Protein AF-0000000075743725 (afdb_homodimer)

Nearest PDB structures (foldseek):
  6jbc-assembly1_A  TM=8.923E-01  e=6.148E-23  Thermococcus kodakarensis KOD1
  8teb-assembly2_B  TM=7.428E-01  e=5.252E-12  Methanococcoides burtonii
  6mdf-assembly1_B  TM=7.292E-01  e=3.469E-12  Methanosarcina mazei
  4n3o-assembly1_B  TM=6.592E-01  e=1.286E-10  Campylobacter jejuni subsp. jejuni NCTC 11168 = ATCC 700819
  4emd-assembly1_A  TM=6.417E-01  e=2.065E-10  Mycobacteroides abscessus ATCC 19977

Organism: Caldivirga maquilingensis (strain ATCC 700844 / DSM 13496 / JCM 10307 / IC-167) (NCBI:txid397948)

Secondary structure (DSSP, 8-state):
-------PPP---TT-EEEEEEEEEEEEEEEEE--SSTTT-EEEEEEEEEEEEEEEEEEESS-----HHHHHHHHHHT--EEEEEE-SSPTTSSSSHHHHHHHHHHHHHHHHTT--HHHHHHHHHHHHHHHTS-SSHHHHHHHB-SEEEEEE-SSTTTSEEEEE-EETTEEEEEEE-----HHHHHHHHHHHIIIIIHHHHHHHHHS--HHHHHHHHHHHHHHHTSS-HHHHHHHGGGGGG-SEEEEETTEEEEEEETTTHHHHHHHHHTTT---EEEEE-SB--EEEEE-/------PPPP---TT-EEEEEEEEEEEEEEEEE--SSTTT-EEEEEEEEEEEEEEEEEEESS-----HHHHHHHHHHT--EEEEEE-SSPTTSSSSHHHHHHHHHHHHHHHHTT--HHHHHHHHHHHHHHHTS-SSHHHHHHHB-SEEEEEE-SSTTTSEEEEE-EETTEEEEEEE-----HHHHHHHHHHHIIIIIHHHHHHHHHS--HHHHHHHHHHHHHHHTSS-HHHHHHHGGGGGG-SEEEEETTEEEEEEETTTHHHHHHHHHTTT---EEEEE-SB--EEEEE-

Structure (mmCIF, N/CA/C/O backbone):
data_AF-0000000075743725-model_v1
#
loop_
_entity.id
_entity.type
_entity.pdbx_description
1 polymer 'Pantoate kinase'
#
loop_
_atom_site.group_PDB
_atom_site.id
_atom_site.type_symbol
_atom_site.label_atom_id
_atom_site.label_alt_id
_atom_site.label_comp_id
_atom_site.label_asym_id
_atom_site.label_entity_id
_atom_site.label_seq_id
_atom_site.pdbx_PDB_ins_code
_atom_site.Cartn_x
_atom_site.Cartn_y
_atom_site.Cartn_z
_atom_site.occupancy
_atom_site.B_iso_or_equiv
_atom_site.auth_seq_id
_atom_site.auth_comp_id
_atom_site.auth_asym_id
_atom_site.auth_atom_id
_atom_site.pdbx_PDB_model_num
ATOM 1 N N . MET A 1 1 ? 32.125 7.418 -36.938 1 24.27 1 MET A N 1
ATOM 2 C CA . MET A 1 1 ? 32.812 7.074 -35.688 1 24.27 1 MET A CA 1
ATOM 3 C C . MET A 1 1 ? 32.062 7.676 -34.5 1 24.27 1 MET A C 1
ATOM 5 O O . MET A 1 1 ? 32.281 8.844 -34.156 1 24.27 1 MET A O 1
ATOM 9 N N . ARG A 1 2 ? 30.75 7.562 -34.312 1 25.8 2 ARG A N 1
ATOM 10 C CA . ARG A 1 2 ? 29.859 8.258 -33.406 1 25.8 2 ARG A CA 1
ATOM 11 C C . ARG A 1 2 ? 30.328 8.094 -31.953 1 25.8 2 ARG A C 1
ATOM 13 O O . ARG A 1 2 ? 30.516 6.973 -31.469 1 25.8 2 ARG A O 1
ATOM 20 N N . ALA A 1 3 ? 31.109 9.055 -31.391 1 28.17 3 ALA A N 1
ATOM 21 C CA . ALA A 1 3 ? 31.688 9.117 -30.047 1 28.17 3 ALA A CA 1
ATOM 22 C C . ALA A 1 3 ? 30.656 8.781 -28.984 1 28.17 3 ALA A C 1
ATOM 24 O O . ALA A 1 3 ? 29.641 9.469 -28.859 1 28.17 3 ALA A O 1
ATOM 25 N N . ALA A 1 4 ? 30.266 7.605 -28.703 1 29.3 4 ALA A N 1
ATOM 26 C CA . ALA A 1 4 ? 29.484 7.191 -27.547 1 29.3 4 ALA A CA 1
ATOM 27 C C . ALA A 1 4 ? 29.953 7.902 -26.281 1 29.3 4 ALA A C 1
ATOM 29 O O . ALA A 1 4 ? 31.062 7.664 -25.812 1 29.3 4 ALA A O 1
ATOM 30 N N . ARG A 1 5 ? 29.703 9.203 -26.125 1 31.06 5 ARG A N 1
ATOM 31 C CA . ARG A 1 5 ? 30.109 9.977 -24.969 1 31.06 5 ARG A CA 1
ATOM 32 C C . ARG A 1 5 ? 29.797 9.219 -23.672 1 31.06 5 ARG A C 1
ATOM 34 O O . ARG A 1 5 ? 28.656 8.828 -23.422 1 31.06 5 ARG A O 1
ATOM 41 N N . PHE A 1 6 ? 30.688 8.492 -23.094 1 32.66 6 PHE A N 1
ATOM 42 C CA . PHE A 1 6 ? 30.719 7.828 -21.797 1 32.66 6 PHE A CA 1
ATOM 43 C C . PHE A 1 6 ? 30.188 8.742 -20.703 1 32.66 6 PHE A C 1
ATOM 45 O O . PHE A 1 6 ? 30.828 9.734 -20.344 1 32.66 6 PHE A O 1
ATOM 52 N N . LYS A 1 7 ? 29.016 9.102 -20.797 1 42.66 7 LYS A N 1
ATOM 53 C CA . LYS A 1 7 ? 28.547 9.984 -19.734 1 42.66 7 LYS A CA 1
ATOM 54 C C . LYS A 1 7 ? 29.016 9.484 -18.375 1 42.66 7 LYS A C 1
ATOM 56 O O . LYS A 1 7 ? 28.875 8.305 -18.047 1 42.66 7 LYS A O 1
ATOM 61 N N . ALA A 1 8 ? 29.75 10.227 -17.516 1 38.94 8 ALA A N 1
ATOM 62 C CA . ALA A 1 8 ? 30.281 10.039 -16.172 1 38.94 8 ALA A CA 1
ATOM 63 C C . ALA A 1 8 ? 29.172 9.609 -15.211 1 38.94 8 ALA A C 1
ATOM 65 O O . ALA A 1 8 ? 28.031 10.062 -15.32 1 38.94 8 ALA A O 1
ATOM 66 N N . LYS A 1 9 ? 29.484 8.578 -14.508 1 52.34 9 LYS A N 1
ATOM 67 C CA . LYS A 1 9 ? 28.531 8.055 -13.531 1 52.34 9 LYS A CA 1
ATOM 68 C C . LYS A 1 9 ? 28.156 9.117 -12.5 1 52.34 9 LYS A C 1
ATOM 70 O O . LYS A 1 9 ? 29 9.93 -12.109 1 52.34 9 LYS A O 1
ATOM 75 N N . GLN A 1 10 ? 26.891 9.344 -12.383 1 61.28 10 GLN A N 1
ATOM 76 C CA . GLN A 1 10 ? 26.453 10.25 -11.328 1 61.28 10 GLN A CA 1
ATOM 77 C C . GLN A 1 10 ? 26.969 9.82 -9.961 1 61.28 10 GLN A C 1
ATOM 79 O O . GLN A 1 10 ? 27.094 8.625 -9.688 1 61.28 10 GLN A O 1
ATOM 84 N N . GLY A 1 11 ? 27.641 10.641 -9.195 1 60.66 11 GLY A N 1
ATOM 85 C CA . GLY A 1 11 ? 28.219 10.344 -7.898 1 60.66 11 GLY A CA 1
ATOM 86 C C . GLY A 1 11 ? 27.188 10.039 -6.832 1 60.66 11 GLY A C 1
ATOM 87 O O . GLY A 1 11 ? 26.266 10.82 -6.617 1 60.66 11 GLY A O 1
ATOM 88 N N . ILE A 1 12 ? 26.969 8.805 -6.426 1 65.31 12 ILE A N 1
ATOM 89 C CA . ILE A 1 12 ? 26.266 8.422 -5.203 1 65.31 12 ILE A CA 1
ATOM 90 C C . ILE A 1 12 ? 27.109 8.805 -3.986 1 65.31 12 ILE A C 1
ATOM 92 O O . ILE A 1 12 ? 28.328 8.656 -4.004 1 65.31 12 ILE A O 1
ATOM 96 N N . ASN A 1 13 ? 26.453 9.539 -3.129 1 61.31 13 ASN A N 1
ATOM 97 C CA . ASN A 1 13 ? 27.156 9.797 -1.878 1 61.31 13 ASN A CA 1
ATOM 98 C C . ASN A 1 13 ? 27.641 8.508 -1.226 1 61.31 13 ASN A C 1
ATOM 100 O O . ASN A 1 13 ? 26.844 7.676 -0.808 1 61.31 13 ASN A O 1
ATOM 104 N N . ASN A 1 14 ? 28.891 8.266 -1.158 1 61.59 14 ASN A N 1
ATOM 105 C CA . ASN A 1 14 ? 29.531 7.035 -0.706 1 61.59 14 ASN A CA 1
ATOM 106 C C . ASN A 1 14 ? 29.266 6.773 0.772 1 61.59 14 ASN A C 1
ATOM 108 O O . ASN A 1 14 ? 29.5 5.672 1.266 1 61.59 14 ASN A O 1
ATOM 112 N N . LEU A 1 15 ? 28.641 7.719 1.356 1 66.31 15 LEU A N 1
ATOM 113 C CA . LEU A 1 15 ? 28.484 7.551 2.797 1 66.31 15 LEU A CA 1
ATOM 114 C C . LEU A 1 15 ? 27.047 7.18 3.143 1 66.31 15 LEU A C 1
ATOM 116 O O . LEU A 1 15 ? 26.734 6.902 4.305 1 66.31 15 LEU A O 1
ATOM 120 N N . MET A 1 16 ? 26.281 7.02 2.172 1 82.94 16 MET A N 1
ATOM 121 C CA . MET A 1 16 ? 24.891 6.738 2.506 1 82.94 16 MET A CA 1
ATOM 122 C C . MET A 1 16 ? 24.516 5.309 2.123 1 82.94 16 MET A C 1
ATOM 124 O O . MET A 1 16 ? 24.969 4.797 1.099 1 82.94 16 MET A O 1
ATOM 128 N N . LYS A 1 17 ? 23.922 4.68 3.062 1 92.38 17 LYS A N 1
ATOM 129 C CA . LYS A 1 17 ? 23.406 3.326 2.873 1 92.38 17 LYS A CA 1
ATOM 130 C C . LYS A 1 17 ? 21.875 3.289 3.037 1 92.38 17 LYS A C 1
ATOM 132 O O . LYS A 1 17 ? 21.328 4.027 3.848 1 92.38 17 LYS A O 1
ATOM 137 N N . VAL A 1 18 ? 21.281 2.479 2.127 1 97 18 VAL A N 1
ATOM 138 C CA . VAL A 1 18 ? 19.828 2.334 2.268 1 97 18 VAL A CA 1
ATOM 139 C C . VAL A 1 18 ? 19.469 0.854 2.344 1 97 18 VAL A C 1
ATOM 141 O O . VAL A 1 18 ? 20.188 0.002 1.82 1 97 18 VAL A O 1
ATOM 144 N N . ILE A 1 19 ? 18.453 0.589 3.045 1 98.38 19 ILE A N 1
ATOM 145 C CA . ILE A 1 19 ? 17.875 -0.747 3.123 1 98.38 19 ILE A CA 1
ATOM 146 C C . ILE A 1 19 ? 16.516 -0.758 2.436 1 98.38 19 ILE A C 1
ATOM 148 O O . ILE A 1 19 ? 15.664 0.088 2.719 1 98.38 19 ILE A O 1
ATOM 152 N N . VAL A 1 20 ? 16.375 -1.646 1.517 1 98.62 20 VAL A N 1
ATOM 153 C CA . VAL A 1 20 ? 15.125 -1.786 0.782 1 98.62 20 VAL A CA 1
ATOM 154 C C . VAL A 1 20 ? 14.477 -3.131 1.11 1 98.62 20 VAL A C 1
ATOM 156 O O . VAL A 1 20 ? 15.133 -4.172 1.039 1 98.62 20 VAL A O 1
ATOM 159 N N . ASN A 1 21 ? 13.242 -3.127 1.542 1 98.81 21 ASN A N 1
ATOM 160 C CA . ASN A 1 21 ? 12.438 -4.332 1.724 1 98.81 21 ASN A CA 1
ATOM 161 C C . ASN A 1 21 ? 11.398 -4.488 0.613 1 98.81 21 ASN A C 1
ATOM 163 O O . ASN A 1 21 ? 10.594 -3.584 0.376 1 98.81 21 ASN A O 1
ATOM 167 N N . VAL A 1 22 ? 11.43 -5.582 -0.076 1 98.94 22 VAL A N 1
ATOM 168 C CA . VAL A 1 22 ? 10.484 -5.863 -1.15 1 98.94 22 VAL A CA 1
ATOM 169 C C . VAL A 1 22 ? 9.781 -7.191 -0.886 1 98.94 22 VAL A C 1
ATOM 171 O O . VAL A 1 22 ? 10.414 -8.25 -0.87 1 98.94 22 VAL A O 1
ATOM 174 N N . PRO A 1 23 ? 8.422 -7.18 -0.691 1 98.94 23 PRO A N 1
ATOM 175 C CA . PRO A 1 23 ? 7.711 -8.461 -0.675 1 98.94 23 PRO A CA 1
ATOM 176 C C . PRO A 1 23 ? 7.742 -9.164 -2.027 1 98.94 23 PRO A C 1
ATOM 178 O O . PRO A 1 23 ? 8.102 -8.555 -3.039 1 98.94 23 PRO A O 1
ATOM 181 N N . LEU A 1 24 ? 7.492 -10.43 -1.967 1 98.88 24 LEU A N 1
ATOM 182 C CA . LEU A 1 24 ? 7.414 -11.195 -3.209 1 98.88 24 LEU A CA 1
ATOM 183 C C . LEU A 1 24 ? 5.965 -11.352 -3.662 1 98.88 24 LEU A C 1
ATOM 185 O O . LEU A 1 24 ? 5.043 -10.961 -2.943 1 98.88 24 LEU A O 1
ATOM 189 N N . HIS A 1 25 ? 5.812 -11.812 -4.852 1 98.88 25 HIS A N 1
ATOM 190 C CA . HIS A 1 25 ? 4.48 -11.953 -5.434 1 98.88 25 HIS A CA 1
ATOM 191 C C . HIS A 1 25 ? 4.355 -13.258 -6.219 1 98.88 25 HIS A C 1
ATOM 193 O O . HIS A 1 25 ? 5.152 -13.523 -7.121 1 98.88 25 HIS A O 1
ATOM 199 N N . VAL A 1 26 ? 3.404 -14.047 -5.859 1 98.69 26 VAL A N 1
ATOM 200 C CA . VAL A 1 26 ? 3.121 -15.258 -6.621 1 98.69 26 VAL A CA 1
ATOM 201 C C . VAL A 1 26 ? 1.76 -15.133 -7.305 1 98.69 26 VAL A C 1
ATOM 203 O O . VAL A 1 26 ? 0.72 -15.273 -6.652 1 98.69 26 VAL A O 1
ATOM 206 N N . THR A 1 27 ? 1.778 -14.945 -8.562 1 98.25 27 THR A N 1
ATOM 207 C CA . THR A 1 27 ? 0.571 -14.797 -9.367 1 98.25 27 THR A CA 1
ATOM 208 C C . THR A 1 27 ? -0.205 -16.109 -9.422 1 98.25 27 THR A C 1
ATOM 210 O O . THR A 1 27 ? 0.391 -17.188 -9.484 1 98.25 27 THR A O 1
ATOM 213 N N . SER A 1 28 ? -1.507 -16.047 -9.391 1 98.19 28 SER A N 1
ATOM 214 C CA . SER A 1 28 ? -2.371 -17.203 -9.555 1 98.19 28 SER A CA 1
ATOM 215 C C . SER A 1 28 ? -3.076 -17.188 -10.906 1 98.19 28 SER A C 1
ATOM 217 O O . SER A 1 28 ? -3.041 -18.172 -11.648 1 98.19 28 SER A O 1
ATOM 219 N N . ILE A 1 29 ? -3.734 -16.078 -11.242 1 98.5 29 ILE A N 1
ATOM 220 C CA . ILE A 1 29 ? -4.461 -15.844 -12.484 1 98.5 29 ILE A CA 1
ATOM 221 C C . ILE A 1 29 ? -3.867 -14.633 -13.203 1 98.5 29 ILE A C 1
ATOM 223 O O . ILE A 1 29 ? -3.52 -13.633 -12.57 1 98.5 29 ILE A O 1
ATOM 227 N N . TRP A 1 30 ? -3.703 -14.742 -14.516 1 97.88 30 TRP A N 1
ATOM 228 C CA . TRP A 1 30 ? -3.217 -13.531 -15.172 1 97.88 30 TRP A CA 1
ATOM 229 C C . TRP A 1 30 ? -3.58 -13.531 -16.656 1 97.88 30 TRP A C 1
ATOM 231 O O . TRP A 1 30 ? -3.887 -14.586 -17.219 1 97.88 30 TRP A O 1
ATOM 241 N N . LEU A 1 31 ? -3.674 -12.461 -17.234 1 98.56 31 LEU A N 1
ATOM 242 C CA . LEU A 1 31 ? -3.939 -12.148 -18.641 1 98.56 31 LEU A CA 1
ATOM 243 C C . LEU A 1 31 ? -2.967 -11.094 -19.156 1 98.56 31 LEU A C 1
ATOM 245 O O . LEU A 1 31 ? -3.133 -9.898 -18.891 1 98.56 31 LEU A O 1
ATOM 249 N N . PRO A 1 32 ? -1.957 -11.492 -19.922 1 98.12 32 PRO A N 1
ATOM 250 C CA . PRO A 1 32 ? -0.982 -10.539 -20.453 1 98.12 32 PRO A CA 1
ATOM 251 C C . PRO A 1 32 ? -1.608 -9.523 -21.391 1 98.12 32 PRO A C 1
ATOM 253 O O . PRO A 1 32 ? -2.506 -9.867 -22.172 1 98.12 32 PRO A O 1
ATOM 256 N N . ARG A 1 33 ? -1.154 -8.336 -21.328 1 98.38 33 ARG A N 1
ATOM 257 C CA . ARG A 1 33 ? -1.505 -7.254 -22.234 1 98.38 33 ARG A CA 1
ATOM 258 C C . ARG A 1 33 ? -0.256 -6.547 -22.75 1 98.38 33 ARG A C 1
ATOM 260 O O . ARG A 1 33 ? 0.478 -5.93 -21.969 1 98.38 33 ARG A O 1
ATOM 267 N N . TYR A 1 34 ? -0.097 -6.645 -24.047 1 97.06 34 TYR A N 1
ATOM 268 C CA . TYR A 1 34 ? 1.059 -6.02 -24.672 1 97.06 34 TYR A CA 1
ATOM 269 C C . TYR A 1 34 ? 0.646 -4.777 -25.469 1 97.06 34 TYR A C 1
ATOM 271 O O . TYR A 1 34 ? -0.336 -4.805 -26.203 1 97.06 34 TYR A O 1
ATOM 279 N N . THR A 1 35 ? 1.354 -3.729 -25.188 1 97.94 35 THR A N 1
ATOM 280 C CA . THR A 1 35 ? 1.218 -2.504 -25.969 1 97.94 35 THR A CA 1
ATOM 281 C C . THR A 1 35 ? 2.562 -2.084 -26.562 1 97.94 35 THR A C 1
ATOM 283 O O . THR A 1 35 ? 3.562 -2.785 -26.391 1 97.94 35 THR A O 1
ATOM 286 N N . ASN A 1 36 ? 2.58 -0.934 -27.266 1 97.69 36 ASN A N 1
ATOM 287 C CA . ASN A 1 36 ? 3.816 -0.435 -27.859 1 97.69 36 ASN A CA 1
ATOM 288 C C . ASN A 1 36 ? 4.641 0.357 -26.844 1 97.69 36 ASN A C 1
ATOM 290 O O . ASN A 1 36 ? 5.738 0.821 -27.172 1 97.69 36 ASN A O 1
ATOM 294 N N . ASP A 1 37 ? 4.16 0.502 -25.672 1 98.31 37 ASP A N 1
ATOM 295 C CA . ASP A 1 37 ? 4.809 1.228 -24.594 1 98.31 37 ASP A CA 1
ATOM 296 C C . ASP A 1 37 ? 5.02 0.325 -23.375 1 98.31 37 ASP A C 1
ATOM 298 O O . ASP A 1 37 ? 4.055 -0.133 -22.766 1 98.31 37 ASP A O 1
ATOM 302 N N . PRO A 1 38 ? 6.277 0.133 -22.969 1 98.31 38 PRO A N 1
ATOM 303 C CA . PRO A 1 38 ? 6.527 -0.707 -21.797 1 98.31 38 PRO A CA 1
ATOM 304 C C . PRO A 1 38 ? 5.777 -0.228 -20.562 1 98.31 38 PRO A C 1
ATOM 306 O O . PRO A 1 38 ? 5.406 -1.038 -19.703 1 98.31 38 PRO A O 1
ATOM 309 N N . MET A 1 39 ? 5.504 1 -20.484 1 98.38 39 MET A N 1
ATOM 310 C CA . MET A 1 39 ? 4.844 1.585 -19.312 1 98.38 39 MET A CA 1
ATOM 311 C C . MET A 1 39 ? 3.412 1.074 -19.188 1 98.38 39 MET A C 1
ATOM 313 O O . MET A 1 39 ? 2.889 0.956 -18.078 1 98.38 39 MET A O 1
ATOM 317 N N . THR A 1 40 ? 2.816 0.788 -20.297 1 98.56 40 THR A N 1
ATOM 318 C CA . THR A 1 40 ? 1.42 0.362 -20.297 1 98.56 40 THR A CA 1
ATOM 319 C C . THR A 1 40 ? 1.311 -1.131 -20.594 1 98.56 40 THR A C 1
ATOM 321 O O . THR A 1 40 ? 0.211 -1.689 -20.609 1 98.56 40 THR A O 1
ATOM 324 N N . THR A 1 41 ? 2.449 -1.77 -20.953 1 98.75 41 THR A N 1
ATOM 325 C CA . THR A 1 41 ? 2.502 -3.221 -21.078 1 98.75 41 THR A CA 1
ATOM 326 C C . THR A 1 41 ? 2.5 -3.893 -19.703 1 98.75 41 THR A C 1
ATOM 328 O O . THR A 1 41 ? 3.164 -3.424 -18.781 1 98.75 41 THR A O 1
ATOM 331 N N . GLY A 1 42 ? 1.725 -4.941 -19.516 1 98.38 42 GLY A N 1
ATOM 332 C CA . GLY A 1 42 ? 1.645 -5.66 -18.266 1 98.38 42 GLY A CA 1
ATOM 333 C C . GLY A 1 42 ? 0.646 -6.801 -18.281 1 98.38 42 GLY A C 1
ATOM 334 O O . GLY A 1 42 ? 0.596 -7.566 -19.25 1 98.38 42 GLY A O 1
ATOM 335 N N . SER A 1 43 ? -0.037 -7 -17.172 1 98.69 43 SER A N 1
ATOM 336 C CA . SER A 1 43 ? -1.074 -8.023 -17.109 1 98.69 43 SER A CA 1
ATOM 337 C C . SER A 1 43 ? -2.174 -7.629 -16.125 1 98.69 43 SER A C 1
ATOM 339 O O . SER A 1 43 ? -1.922 -6.91 -15.156 1 98.69 43 SER A O 1
ATOM 341 N N . LEU A 1 44 ? -3.359 -8.008 -16.5 1 98.75 44 LEU A N 1
ATOM 342 C CA . LEU A 1 44 ? -4.355 -8.219 -15.453 1 98.75 44 LEU A CA 1
ATOM 343 C C . LEU A 1 44 ? -4.074 -9.5 -14.68 1 98.75 44 LEU A C 1
ATOM 345 O O . LEU A 1 44 ? -3.41 -10.406 -15.188 1 98.75 44 LEU A O 1
ATOM 349 N N . GLY A 1 45 ? -4.602 -9.57 -13.484 1 98.62 45 GLY A N 1
ATOM 350 C CA . GLY A 1 45 ? -4.395 -10.812 -12.766 1 98.62 45 GLY A CA 1
ATOM 351 C C . GLY A 1 45 ? -4.652 -10.695 -11.273 1 98.62 45 GLY A C 1
ATOM 352 O O . GLY A 1 45 ? -5.086 -9.641 -10.797 1 98.62 45 GLY A O 1
ATOM 353 N N . ALA A 1 46 ? -4.418 -11.773 -10.617 1 98.75 46 ALA A N 1
ATOM 354 C CA . ALA A 1 46 ? -4.52 -11.859 -9.156 1 98.75 46 ALA A CA 1
ATOM 355 C C . ALA A 1 46 ? -3.418 -12.75 -8.586 1 98.75 46 ALA A C 1
ATOM 357 O O . ALA A 1 46 ? -2.893 -13.625 -9.281 1 98.75 46 ALA A O 1
ATOM 358 N N . GLY A 1 47 ? -3.027 -12.492 -7.457 1 98.81 47 GLY A N 1
ATOM 359 C CA . GLY A 1 47 ? -2.004 -13.266 -6.77 1 98.81 47 GLY A CA 1
ATOM 360 C C . GLY A 1 47 ? -1.85 -12.891 -5.309 1 98.81 47 GLY A C 1
ATOM 361 O O . GLY A 1 47 ? -2.646 -12.117 -4.773 1 98.81 47 GLY A O 1
ATOM 362 N N . ILE A 1 48 ? -0.883 -13.5 -4.672 1 98.94 48 ILE A N 1
ATOM 363 C CA . ILE A 1 48 ? -0.615 -13.227 -3.264 1 98.94 48 ILE A CA 1
ATOM 364 C C . ILE A 1 48 ? 0.751 -12.562 -3.117 1 98.94 48 ILE A C 1
ATOM 366 O O . ILE A 1 48 ? 1.758 -13.078 -3.605 1 98.94 48 ILE A O 1
ATOM 370 N N . VAL A 1 49 ? 0.756 -11.406 -2.531 1 98.94 49 VAL A N 1
ATOM 371 C CA . VAL A 1 49 ? 1.997 -10.773 -2.096 1 98.94 49 VAL A CA 1
ATOM 372 C C . VAL A 1 49 ? 2.451 -11.383 -0.773 1 98.94 49 VAL A C 1
ATOM 374 O O . VAL A 1 49 ? 1.684 -11.445 0.19 1 98.94 49 VAL A O 1
ATOM 377 N N . ILE A 1 50 ? 3.736 -11.812 -0.708 1 98.88 50 ILE A N 1
ATOM 378 C CA . ILE A 1 50 ? 4.105 -12.609 0.459 1 98.88 50 ILE A CA 1
ATOM 379 C C . ILE A 1 50 ? 5.344 -12.008 1.12 1 98.88 50 ILE A C 1
ATOM 381 O O . ILE A 1 50 ? 6.133 -11.32 0.467 1 98.88 50 ILE A O 1
ATOM 385 N N . ARG A 1 51 ? 5.461 -12.273 2.363 1 98.75 51 ARG A N 1
ATOM 386 C CA . ARG A 1 51 ? 6.602 -11.906 3.193 1 98.75 51 ARG A CA 1
ATOM 387 C C . ARG A 1 51 ? 7.035 -13.062 4.082 1 98.75 51 ARG A C 1
ATOM 389 O O . ARG A 1 51 ? 6.215 -13.906 4.449 1 98.75 51 ARG A O 1
ATOM 396 N N . PRO A 1 52 ? 8.305 -13.148 4.555 1 98.38 52 PRO A N 1
ATOM 397 C CA . PRO A 1 52 ? 9.367 -12.227 4.168 1 98.38 52 PRO A CA 1
ATOM 398 C C . PRO A 1 52 ? 9.742 -12.336 2.693 1 98.38 52 PRO A C 1
ATOM 400 O O . PRO A 1 52 ? 9.617 -13.414 2.1 1 98.38 52 PRO A O 1
ATOM 403 N N . GLY A 1 53 ? 10.094 -11.227 2.127 1 98.69 53 GLY A N 1
ATOM 404 C CA . GLY A 1 53 ? 10.531 -11.164 0.743 1 98.69 53 GLY A CA 1
ATOM 405 C C . GLY A 1 53 ? 12.031 -10.977 0.599 1 98.69 53 GLY A C 1
ATOM 406 O O . GLY A 1 53 ? 12.812 -11.75 1.156 1 98.69 53 GLY A O 1
ATOM 407 N N . LEU A 1 54 ? 12.359 -9.969 -0.062 1 98.5 54 LEU A N 1
ATOM 408 C CA . LEU A 1 54 ? 13.758 -9.617 -0.316 1 98.5 54 LEU A CA 1
ATOM 409 C C . LEU A 1 54 ? 14.164 -8.391 0.487 1 98.5 54 LEU A C 1
ATOM 411 O O . LEU A 1 54 ? 13.43 -7.395 0.515 1 98.5 54 LEU A O 1
ATOM 415 N N . VAL A 1 55 ? 15.266 -8.5 1.256 1 98.62 55 VAL A N 1
ATOM 416 C CA . VAL A 1 55 ? 15.867 -7.344 1.909 1 98.62 55 VAL A CA 1
ATOM 417 C C . VAL A 1 55 ? 17.203 -7.012 1.25 1 98.62 55 VAL A C 1
ATOM 419 O O . VAL A 1 55 ? 18.094 -7.859 1.19 1 98.62 55 VAL A O 1
ATOM 422 N N . MET A 1 56 ? 17.328 -5.816 0.818 1 97.62 56 MET A N 1
ATOM 423 C CA . MET A 1 56 ? 18.5 -5.406 0.044 1 97.62 56 MET A CA 1
ATOM 424 C C . MET A 1 56 ? 19.188 -4.207 0.688 1 97.62 56 MET A C 1
ATOM 426 O O . MET A 1 56 ? 18.516 -3.293 1.173 1 97.62 56 MET A O 1
ATOM 430 N N . THR A 1 57 ? 20.438 -4.25 0.741 1 96.81 57 THR A N 1
ATOM 431 C CA . THR A 1 57 ? 21.25 -3.113 1.147 1 96.81 57 THR A CA 1
ATOM 432 C C . THR A 1 57 ? 22.031 -2.553 -0.041 1 96.81 57 THR A C 1
ATOM 434 O O . THR A 1 57 ? 22.703 -3.297 -0.763 1 96.81 57 THR A O 1
ATOM 437 N N . ILE A 1 58 ? 21.938 -1.291 -0.247 1 95.62 58 ILE A N 1
ATOM 438 C CA . ILE A 1 58 ? 22.609 -0.65 -1.373 1 95.62 58 ILE A CA 1
ATOM 439 C C . ILE A 1 58 ? 23.438 0.535 -0.876 1 95.62 58 ILE A C 1
ATOM 441 O O . ILE A 1 58 ? 22.969 1.332 -0.064 1 95.62 58 ILE A O 1
ATOM 445 N N . GLU A 1 59 ? 24.625 0.617 -1.316 1 93.44 59 GLU A N 1
ATOM 446 C CA . GLU A 1 59 ? 25.5 1.738 -0.999 1 93.44 59 GLU A CA 1
ATOM 447 C C . GLU A 1 59 ? 26.391 2.102 -2.189 1 93.44 59 GLU A C 1
ATOM 449 O O . GLU A 1 59 ? 26.547 1.309 -3.119 1 93.44 59 GLU A O 1
ATOM 454 N N . GLY A 1 60 ? 26.891 3.369 -2.178 1 88.44 60 GLY A N 1
ATOM 455 C CA . GLY A 1 60 ? 27.828 3.76 -3.227 1 88.44 60 GLY A CA 1
ATOM 456 C C . GLY A 1 60 ? 29.109 2.941 -3.225 1 88.44 60 GLY A C 1
ATOM 457 O O . GLY A 1 60 ? 29.594 2.537 -2.166 1 88.44 60 GLY A O 1
ATOM 458 N N . GLY A 1 61 ? 29.578 2.703 -4.406 1 86 61 GLY A N 1
ATOM 459 C CA . GLY A 1 61 ? 30.828 1.96 -4.535 1 86 61 GLY A CA 1
ATOM 460 C C . GLY A 1 61 ? 30.938 1.194 -5.84 1 86 61 GLY A C 1
ATOM 461 O O . GLY A 1 61 ? 30 1.186 -6.641 1 86 61 GLY A O 1
ATOM 462 N N . GLU A 1 62 ? 32.156 0.66 -5.91 1 79.38 62 GLU A N 1
ATOM 463 C CA . GLU A 1 62 ? 32.406 -0.152 -7.098 1 79.38 62 GLU A CA 1
ATOM 464 C C . GLU A 1 62 ? 32.031 -1.609 -6.863 1 79.38 62 GLU A C 1
ATOM 466 O O . GLU A 1 62 ? 32.406 -2.207 -5.859 1 79.38 62 GLU A O 1
ATOM 471 N N . GLY A 1 63 ? 30.844 -1.964 -7.262 1 70.56 63 GLY A N 1
ATOM 472 C CA . GLY A 1 63 ? 30.438 -3.357 -7.137 1 70.56 63 GLY A CA 1
ATOM 473 C C . GLY A 1 63 ? 29.578 -3.838 -8.289 1 70.56 63 GLY A C 1
ATOM 474 O O . GLY A 1 63 ? 28.938 -3.033 -8.969 1 70.56 63 GLY A O 1
ATOM 475 N N . THR A 1 64 ? 29.969 -5.078 -8.711 1 66.62 64 THR A N 1
ATOM 476 C CA . THR A 1 64 ? 29.062 -5.746 -9.648 1 66.62 64 THR A CA 1
ATOM 477 C C . THR A 1 64 ? 28.438 -6.98 -9.008 1 66.62 64 THR A C 1
ATOM 479 O O . THR A 1 64 ? 29.078 -7.656 -8.195 1 66.62 64 THR A O 1
ATOM 482 N N . MET A 1 65 ? 27.172 -7.117 -9.078 1 70.38 65 MET A N 1
ATOM 483 C CA . MET A 1 65 ? 26.547 -8.32 -8.531 1 70.38 65 MET A CA 1
ATOM 484 C C . MET A 1 65 ? 26.5 -9.43 -9.578 1 70.38 65 MET A C 1
ATOM 486 O O . MET A 1 65 ? 26.406 -10.609 -9.234 1 70.38 65 MET A O 1
ATOM 490 N N . GLY A 1 66 ? 26.703 -9.039 -10.781 1 77.5 66 GLY A N 1
ATOM 491 C CA . GLY A 1 66 ? 26.641 -10.047 -11.828 1 77.5 66 GLY A CA 1
ATOM 492 C C . GLY A 1 66 ? 25.25 -10.586 -12.07 1 77.5 66 GLY A C 1
ATOM 493 O O . GLY A 1 66 ? 25.078 -11.672 -12.617 1 77.5 66 GLY A O 1
ATOM 494 N N . LEU A 1 67 ? 24.266 -10.094 -11.531 1 89.94 67 LEU A N 1
ATOM 495 C CA . LEU A 1 67 ? 22.875 -10.453 -11.82 1 89.94 67 LEU A CA 1
ATOM 496 C C . LEU A 1 67 ? 22.266 -9.484 -12.836 1 89.94 67 LEU A C 1
ATOM 498 O O . LEU A 1 67 ? 22.266 -8.273 -12.609 1 89.94 67 LEU A O 1
ATOM 502 N N . ARG A 1 68 ? 21.812 -9.992 -13.898 1 91.62 68 ARG A N 1
ATOM 503 C CA . ARG A 1 68 ? 21.359 -9.242 -15.062 1 91.62 68 ARG A CA 1
ATOM 504 C C . ARG A 1 68 ? 20.391 -8.141 -14.664 1 91.62 68 ARG A C 1
ATOM 506 O O . ARG A 1 68 ? 20.516 -6.996 -15.102 1 91.62 68 ARG A O 1
ATOM 513 N N . HIS A 1 69 ? 19.391 -8.469 -13.875 1 93.88 69 HIS A N 1
ATOM 514 C CA . HIS A 1 69 ? 18.344 -7.531 -13.477 1 93.88 69 HIS A CA 1
ATOM 515 C C . HIS A 1 69 ? 18.938 -6.355 -12.703 1 93.88 69 HIS A C 1
ATOM 517 O O . HIS A 1 69 ? 18.547 -5.207 -12.93 1 93.88 69 HIS A O 1
ATOM 523 N N . ILE A 1 70 ? 19.844 -6.598 -11.789 1 95.88 70 ILE A N 1
ATOM 524 C CA . ILE A 1 70 ? 20.5 -5.559 -11 1 95.88 70 ILE A CA 1
ATOM 525 C C . ILE A 1 70 ? 21.375 -4.703 -11.906 1 95.88 70 ILE A C 1
ATOM 527 O O . ILE A 1 70 ? 21.312 -3.471 -11.859 1 95.88 70 ILE A O 1
ATOM 531 N N . ASP A 1 71 ? 22.109 -5.34 -12.797 1 94.94 71 ASP A N 1
ATOM 532 C CA . ASP A 1 71 ? 23.031 -4.645 -13.688 1 94.94 71 ASP A CA 1
ATOM 533 C C . ASP A 1 71 ? 22.281 -3.713 -14.641 1 94.94 71 ASP A C 1
ATOM 535 O O . ASP A 1 71 ? 22.75 -2.609 -14.93 1 94.94 71 ASP A O 1
ATOM 539 N N . GLU A 1 72 ? 21.219 -4.184 -15.141 1 95.69 72 GLU A N 1
ATOM 540 C CA . GLU A 1 72 ? 20.438 -3.365 -16.062 1 95.69 72 GLU A CA 1
ATOM 541 C C . GLU A 1 72 ? 19.938 -2.092 -15.383 1 95.69 72 GLU A C 1
ATOM 543 O O . GLU A 1 72 ? 19.906 -1.023 -16 1 95.69 72 GLU A O 1
ATOM 548 N N . VAL A 1 73 ? 19.531 -2.188 -14.133 1 96.81 73 VAL A N 1
ATOM 549 C CA . VAL A 1 73 ? 19.078 -1.019 -13.391 1 96.81 73 VAL A CA 1
ATOM 550 C C . VAL A 1 73 ? 20.234 -0.044 -13.188 1 96.81 73 VAL A C 1
ATOM 552 O O . VAL A 1 73 ? 20.078 1.161 -13.398 1 96.81 73 VAL A O 1
ATOM 555 N N . LEU A 1 74 ? 21.328 -0.577 -12.758 1 95.25 74 LEU A N 1
ATOM 556 C CA . LEU A 1 74 ? 22.5 0.271 -12.523 1 95.25 74 LEU A CA 1
ATOM 557 C C . LEU A 1 74 ? 22.906 0.985 -13.805 1 95.25 74 LEU A C 1
ATOM 559 O O . LEU A 1 74 ? 23.266 2.164 -13.773 1 95.25 74 LEU A O 1
ATOM 563 N N . ARG A 1 75 ? 22.828 0.291 -14.883 1 94.19 75 ARG A N 1
ATOM 564 C CA . ARG A 1 75 ? 23.156 0.88 -16.188 1 94.19 75 ARG A CA 1
ATOM 565 C C . ARG A 1 75 ? 22.172 1.995 -16.531 1 94.19 75 ARG A C 1
ATOM 567 O O . ARG A 1 75 ? 22.578 3.055 -17.016 1 94.19 75 ARG A O 1
ATOM 574 N N . ARG A 1 76 ? 20.891 1.735 -16.297 1 95.5 76 ARG A N 1
ATOM 575 C CA . ARG A 1 76 ? 19.859 2.715 -16.609 1 95.5 76 ARG A CA 1
ATOM 576 C C . ARG A 1 76 ? 20.094 4.016 -15.836 1 95.5 76 ARG A C 1
ATOM 578 O O . ARG A 1 76 ? 19.859 5.102 -16.375 1 95.5 76 ARG A O 1
ATOM 585 N N . TYR A 1 77 ? 20.547 3.873 -14.641 1 95.25 77 TYR A N 1
ATOM 586 C CA . TYR A 1 77 ? 20.797 5.051 -13.82 1 95.25 77 TYR A CA 1
ATOM 587 C C . TYR A 1 77 ? 22.219 5.562 -14.008 1 95.25 77 TYR A C 1
ATOM 589 O O . TYR A 1 77 ? 22.578 6.625 -13.5 1 95.25 77 TYR A O 1
ATOM 597 N N . ASN A 1 78 ? 23.047 4.812 -14.719 1 93.62 78 ASN A N 1
ATOM 598 C CA . ASN A 1 78 ? 24.453 5.141 -14.961 1 93.62 78 ASN A CA 1
ATOM 599 C C . ASN A 1 78 ? 25.219 5.348 -13.664 1 93.62 78 ASN A C 1
ATOM 601 O O . ASN A 1 78 ? 25.859 6.383 -13.477 1 93.62 78 ASN A O 1
ATOM 605 N N . VAL A 1 79 ? 25.047 4.312 -12.781 1 93.12 79 VAL A N 1
ATOM 606 C CA . VAL A 1 79 ? 25.734 4.406 -11.5 1 93.12 79 VAL A CA 1
ATOM 607 C C . VAL A 1 79 ? 26.422 3.076 -11.18 1 93.12 79 VAL A C 1
ATOM 609 O O . VAL A 1 79 ? 26.078 2.045 -11.766 1 93.12 79 VAL A O 1
ATOM 612 N N . ASN A 1 80 ? 27.375 3.223 -10.297 1 91.06 80 ASN A N 1
ATOM 613 C CA . ASN A 1 80 ? 27.938 2.055 -9.625 1 91.06 80 ASN A CA 1
ATOM 614 C C . ASN A 1 80 ? 27.484 1.973 -8.172 1 91.06 80 ASN A C 1
ATOM 616 O O . ASN A 1 80 ? 27.375 2.994 -7.492 1 91.06 80 ASN A O 1
ATOM 620 N N . ALA A 1 81 ? 27.156 0.78 -7.812 1 92.25 81 ALA A N 1
ATOM 621 C CA . ALA A 1 81 ? 26.719 0.577 -6.434 1 92.25 81 ALA A CA 1
ATOM 622 C C . ALA A 1 81 ? 27.047 -0.833 -5.953 1 92.25 81 ALA A C 1
ATOM 624 O O . ALA A 1 81 ? 27.234 -1.745 -6.766 1 92.25 81 ALA A O 1
ATOM 625 N N . VAL A 1 82 ? 27.266 -0.913 -4.668 1 93.06 82 VAL A N 1
ATOM 626 C CA . VAL A 1 82 ? 27.375 -2.219 -4.027 1 93.06 82 VAL A CA 1
ATOM 627 C C . VAL A 1 82 ? 25.984 -2.676 -3.561 1 93.06 82 VAL A C 1
ATOM 629 O O . VAL A 1 82 ? 25.328 -1.985 -2.777 1 93.06 82 VAL A O 1
ATOM 632 N N . VAL A 1 83 ? 25.562 -3.816 -4.059 1 95.12 83 VAL A N 1
ATOM 633 C CA . VAL A 1 83 ? 24.25 -4.352 -3.754 1 95.12 83 VAL A CA 1
ATOM 634 C C . VAL A 1 83 ? 24.375 -5.707 -3.068 1 95.12 83 VAL A C 1
ATOM 636 O O . VAL A 1 83 ? 25.047 -6.605 -3.582 1 95.12 83 VAL A O 1
ATOM 639 N N . LYS A 1 84 ? 23.812 -5.809 -1.873 1 95.25 84 LYS A N 1
ATOM 640 C CA . LYS A 1 84 ? 23.688 -7.07 -1.151 1 95.25 84 LYS A CA 1
ATOM 641 C C . LYS A 1 84 ? 22.219 -7.363 -0.813 1 95.25 84 LYS A C 1
ATOM 643 O O . LYS A 1 84 ? 21.453 -6.445 -0.531 1 95.25 84 LYS A O 1
ATOM 648 N N . TYR A 1 85 ? 21.844 -8.641 -0.903 1 96.06 85 TYR A N 1
ATOM 649 C CA . TYR A 1 85 ? 20.453 -8.93 -0.559 1 96.06 85 TYR A CA 1
ATOM 650 C C . TYR A 1 85 ? 20.344 -10.281 0.139 1 96.06 85 TYR A C 1
ATOM 652 O O . TYR A 1 85 ? 21.219 -11.133 0.018 1 96.06 85 TYR A O 1
ATOM 660 N N . GLU A 1 86 ? 19.312 -10.43 0.906 1 97.69 86 GLU A N 1
ATOM 661 C CA . GLU A 1 86 ? 18.906 -11.664 1.566 1 97.69 86 GLU A CA 1
ATOM 662 C C . GLU A 1 86 ? 17.453 -12.008 1.216 1 97.69 86 GLU A C 1
ATOM 664 O O . GLU A 1 86 ? 16.609 -11.125 1.125 1 97.69 86 GLU A O 1
ATOM 669 N N . THR A 1 87 ? 17.219 -13.273 0.943 1 97.31 87 THR A N 1
ATOM 670 C CA . THR A 1 87 ? 15.891 -13.789 0.628 1 97.31 87 THR A CA 1
ATOM 671 C C . THR A 1 87 ? 15.805 -15.281 0.945 1 97.31 87 THR A C 1
ATOM 673 O O . THR A 1 87 ? 16.828 -15.969 1.007 1 97.31 87 THR A O 1
ATOM 676 N N . GLN A 1 88 ? 14.586 -15.758 1.146 1 95.06 88 GLN A N 1
ATOM 677 C CA . GLN A 1 88 ? 14.438 -17.203 1.361 1 95.06 88 GLN A CA 1
ATOM 678 C C . GLN A 1 88 ? 13.906 -17.891 0.108 1 95.06 88 GLN A C 1
ATOM 680 O O . GLN A 1 88 ? 13.891 -19.125 0.03 1 95.06 88 GLN A O 1
ATOM 685 N N . ALA A 1 89 ? 13.5 -17.125 -0.856 1 96.44 8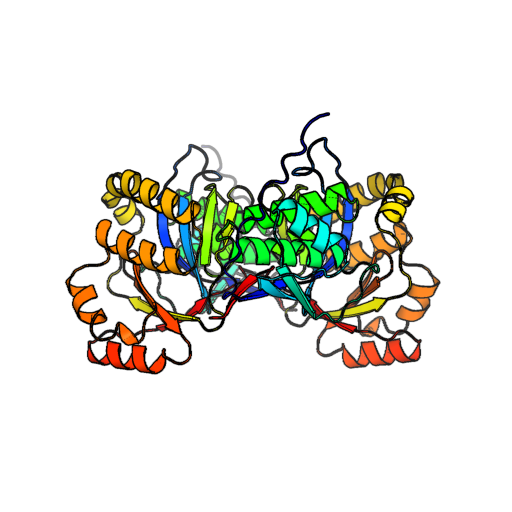9 ALA A N 1
ATOM 686 C CA . ALA A 1 89 ? 12.938 -17.703 -2.076 1 96.44 89 ALA A CA 1
ATOM 687 C C . ALA A 1 89 ? 13.969 -17.719 -3.201 1 96.44 89 ALA A C 1
ATOM 689 O O . ALA A 1 89 ? 14.742 -16.766 -3.359 1 96.44 89 ALA A O 1
ATOM 690 N N . PRO A 1 90 ? 14 -18.734 -3.938 1 94 90 PRO A N 1
ATOM 691 C CA . PRO A 1 90 ? 14.961 -18.828 -5.039 1 94 90 PRO A CA 1
ATOM 692 C C . PRO A 1 90 ? 14.469 -18.125 -6.305 1 94 90 PRO A C 1
ATOM 694 O O . PRO A 1 90 ? 13.266 -17.938 -6.484 1 94 90 PRO A O 1
ATOM 697 N N . LEU A 1 91 ? 15.414 -17.766 -7.133 1 91.19 91 LEU A N 1
ATOM 698 C CA . LEU A 1 91 ? 15.141 -17.141 -8.422 1 91.19 91 LEU A CA 1
ATOM 699 C C . LEU A 1 91 ? 14.68 -18.188 -9.438 1 91.19 91 LEU A C 1
ATOM 701 O O . LEU A 1 91 ? 15.203 -19.297 -9.477 1 91.19 91 LEU A O 1
ATOM 705 N N . GLY A 1 92 ? 13.719 -17.828 -10.289 1 91.62 92 GLY A N 1
ATOM 706 C CA . GLY A 1 92 ? 13.406 -18.594 -11.484 1 91.62 92 GLY A CA 1
ATOM 707 C C . GLY A 1 92 ? 12.273 -19.578 -11.273 1 91.62 92 GLY A C 1
ATOM 708 O O . GLY A 1 92 ? 11.898 -20.312 -12.195 1 91.62 92 GLY A O 1
ATOM 709 N N . PHE A 1 93 ? 11.625 -19.516 -10.109 1 94.5 93 PHE A N 1
ATOM 710 C CA . PHE A 1 93 ? 10.625 -20.547 -9.828 1 94.5 93 PHE A CA 1
ATOM 711 C C . PHE A 1 93 ? 9.219 -19.953 -9.875 1 94.5 93 PHE A C 1
ATOM 713 O O . PHE A 1 93 ? 8.234 -20.703 -9.977 1 94.5 93 PHE A O 1
ATOM 720 N N . GLY A 1 94 ? 9.109 -18.656 -9.75 1 95.31 94 GLY A N 1
ATOM 721 C CA . GLY A 1 94 ? 7.777 -18.078 -9.852 1 95.31 94 GLY A CA 1
ATOM 722 C C . GLY A 1 94 ? 7.418 -17.203 -8.664 1 95.31 94 GLY A C 1
ATOM 723 O O . GLY A 1 94 ? 6.262 -16.797 -8.508 1 95.31 94 GLY A O 1
ATOM 724 N N . TYR A 1 95 ? 8.422 -16.812 -7.898 1 97.69 95 TYR A N 1
ATOM 725 C CA . TYR A 1 95 ? 8.195 -16.016 -6.703 1 97.69 95 TYR A CA 1
ATOM 726 C C . TYR A 1 95 ? 8.18 -14.523 -7.043 1 97.69 95 TYR A C 1
ATOM 728 O O . TYR A 1 95 ? 8.047 -13.68 -6.152 1 97.69 95 TYR A O 1
ATOM 736 N N . GLY A 1 96 ? 8.344 -14.172 -8.273 1 97.25 96 GLY A N 1
ATOM 737 C CA . GLY A 1 96 ? 8.516 -12.766 -8.609 1 97.25 96 GLY A CA 1
ATOM 738 C C . GLY A 1 96 ? 9.844 -12.203 -8.141 1 97.25 96 GLY A C 1
ATOM 739 O O . GLY A 1 96 ? 9.953 -11.008 -7.855 1 97.25 96 GLY A O 1
ATOM 740 N N . MET A 1 97 ? 10.812 -13.078 -8.109 1 96.69 97 MET A N 1
ATOM 741 C CA . MET A 1 97 ? 12.117 -12.703 -7.566 1 96.69 97 MET A CA 1
ATOM 742 C C . MET A 1 97 ? 12.844 -11.742 -8.5 1 96.69 97 MET A C 1
ATOM 744 O O . MET A 1 97 ? 13.555 -10.844 -8.047 1 96.69 97 MET A O 1
ATOM 748 N N . SER A 1 98 ? 12.789 -11.969 -9.781 1 96.56 98 SER A N 1
ATOM 749 C CA . SER A 1 98 ? 13.422 -11.023 -10.695 1 96.56 98 SER A CA 1
ATOM 750 C C . SER A 1 98 ? 12.875 -9.609 -10.5 1 96.56 98 SER A C 1
ATOM 752 O O . SER A 1 98 ? 13.633 -8.641 -10.492 1 96.56 98 SER A O 1
ATOM 754 N N . ALA A 1 99 ? 11.555 -9.531 -10.398 1 98.31 99 ALA A N 1
ATOM 755 C CA . ALA A 1 99 ? 10.914 -8.242 -10.164 1 98.31 99 ALA A CA 1
ATOM 756 C C . ALA A 1 99 ? 11.391 -7.621 -8.852 1 98.31 99 ALA A C 1
ATOM 758 O O . ALA A 1 99 ? 11.633 -6.414 -8.781 1 98.31 99 ALA A O 1
ATOM 759 N N . ALA A 1 100 ? 11.453 -8.461 -7.824 1 98.69 100 ALA A N 1
ATOM 760 C CA . ALA A 1 100 ? 11.914 -7.973 -6.523 1 98.69 100 ALA A CA 1
ATOM 761 C C . ALA A 1 100 ? 13.336 -7.438 -6.605 1 98.69 100 ALA A C 1
ATOM 763 O O . ALA A 1 100 ? 13.648 -6.402 -6.012 1 98.69 100 ALA A O 1
ATOM 764 N N . LEU A 1 101 ? 14.188 -8.109 -7.312 1 98.06 101 LEU A N 1
ATOM 765 C CA . LEU A 1 101 ? 15.57 -7.68 -7.492 1 98.06 101 LEU A CA 1
ATOM 766 C C . LEU A 1 101 ? 15.625 -6.355 -8.25 1 98.06 101 LEU A C 1
ATOM 768 O O . LEU A 1 101 ? 16.359 -5.441 -7.852 1 98.06 101 LEU A O 1
ATOM 772 N N . THR A 1 102 ? 14.898 -6.277 -9.336 1 98.44 102 THR A N 1
ATOM 773 C CA . THR A 1 102 ? 14.883 -5.07 -10.156 1 98.44 102 THR A CA 1
ATOM 774 C C . THR A 1 102 ? 14.305 -3.893 -9.375 1 98.44 102 THR A C 1
ATOM 776 O O . THR A 1 102 ? 14.883 -2.807 -9.352 1 98.44 102 THR A O 1
ATOM 779 N N . LEU A 1 103 ? 13.188 -4.141 -8.711 1 98.94 103 LEU A N 1
ATOM 780 C CA . LEU A 1 103 ? 12.5 -3.104 -7.941 1 98.94 103 LEU A CA 1
ATOM 781 C C . LEU A 1 103 ? 13.359 -2.643 -6.766 1 98.94 103 LEU A C 1
ATOM 783 O O . LEU A 1 103 ? 13.531 -1.441 -6.551 1 98.94 103 LEU A O 1
ATOM 787 N N . GLY A 1 104 ? 13.859 -3.609 -6.02 1 98.75 104 GLY A N 1
ATOM 788 C CA . GLY A 1 104 ? 14.711 -3.26 -4.895 1 98.75 104 GLY A CA 1
ATOM 789 C C . GLY A 1 104 ? 15.906 -2.42 -5.289 1 98.75 104 GLY A C 1
ATOM 790 O O . GLY A 1 104 ? 16.219 -1.425 -4.633 1 98.75 104 GLY A O 1
ATOM 791 N N . THR A 1 105 ? 16.562 -2.793 -6.355 1 98.12 105 THR A N 1
ATOM 792 C CA . THR A 1 105 ? 17.734 -2.055 -6.832 1 98.12 105 THR A CA 1
ATOM 793 C C . THR A 1 105 ? 17.328 -0.647 -7.27 1 98.12 105 THR A C 1
ATOM 795 O O . THR A 1 105 ? 17.984 0.33 -6.895 1 98.12 105 THR A O 1
ATOM 798 N N . ALA A 1 106 ? 16.281 -0.577 -8.023 1 98.69 106 ALA A N 1
ATOM 799 C CA . ALA A 1 106 ? 15.828 0.717 -8.539 1 98.69 106 ALA A CA 1
ATOM 800 C C . ALA A 1 106 ? 15.469 1.661 -7.395 1 98.69 106 ALA A C 1
ATOM 802 O O . ALA A 1 106 ? 15.875 2.824 -7.387 1 98.69 106 ALA A O 1
ATOM 803 N N . LEU A 1 107 ? 14.727 1.156 -6.426 1 98.81 107 LEU A N 1
ATOM 804 C CA . LEU A 1 107 ? 14.305 1.979 -5.297 1 98.81 107 LEU A CA 1
ATOM 805 C C . LEU A 1 107 ? 15.508 2.438 -4.48 1 98.81 107 LEU A C 1
ATOM 807 O O . LEU A 1 107 ? 15.586 3.6 -4.078 1 98.81 107 LEU A O 1
ATOM 811 N N . GLY A 1 108 ? 16.391 1.503 -4.234 1 97.88 108 GLY A N 1
ATOM 812 C CA . GLY A 1 108 ? 17.578 1.851 -3.473 1 97.88 108 GLY A CA 1
ATOM 813 C C . GLY A 1 108 ? 18.438 2.895 -4.156 1 97.88 108 GLY A C 1
ATOM 814 O O . GLY A 1 108 ? 18.891 3.857 -3.521 1 97.88 108 GLY A O 1
ATOM 815 N N . VAL A 1 109 ? 18.703 2.73 -5.426 1 96.81 109 VAL A N 1
ATOM 816 C CA . VAL A 1 109 ? 19.516 3.666 -6.199 1 96.81 109 VAL A CA 1
ATOM 817 C C . VAL A 1 109 ? 18.828 5.035 -6.227 1 96.81 109 VAL A C 1
ATOM 819 O O . VAL A 1 109 ? 19.484 6.062 -6.043 1 96.81 109 VAL A O 1
ATOM 822 N N . ALA A 1 110 ? 17.547 5.023 -6.453 1 97.88 110 ALA A N 1
ATOM 823 C CA . ALA A 1 110 ? 16.797 6.285 -6.473 1 97.88 110 ALA A CA 1
ATOM 824 C C . ALA A 1 110 ? 16.938 7.02 -5.145 1 97.88 110 ALA A C 1
ATOM 826 O O . ALA A 1 110 ? 17.094 8.242 -5.117 1 97.88 110 ALA A O 1
ATOM 827 N N . ALA A 1 111 ? 16.828 6.27 -4.066 1 97.5 111 ALA A N 1
ATOM 828 C CA . ALA A 1 111 ? 16.969 6.883 -2.746 1 97.5 111 ALA A CA 1
ATOM 829 C C . ALA A 1 111 ? 18.328 7.535 -2.59 1 97.5 111 ALA A C 1
ATOM 831 O O . ALA A 1 111 ? 18.438 8.656 -2.084 1 97.5 111 ALA A O 1
ATOM 832 N N . LEU A 1 112 ? 19.344 6.883 -3.033 1 95.75 112 LEU A N 1
ATOM 833 C CA . LEU A 1 112 ? 20.703 7.402 -2.928 1 95.75 112 LEU A CA 1
ATOM 834 C C . LEU A 1 112 ? 20.891 8.625 -3.818 1 95.75 112 LEU A C 1
ATOM 836 O O . LEU A 1 112 ? 21.656 9.531 -3.484 1 95.75 112 LEU A O 1
ATOM 840 N N . LEU A 1 113 ? 20.188 8.68 -4.906 1 95.81 113 LEU A N 1
ATOM 841 C CA . LEU A 1 113 ? 20.297 9.781 -5.855 1 95.81 113 LEU A CA 1
ATOM 842 C C . LEU A 1 113 ? 19.297 10.891 -5.508 1 95.81 113 LEU A C 1
ATOM 844 O O . LEU A 1 113 ? 19.219 11.906 -6.207 1 95.81 113 LEU A O 1
ATOM 848 N N . ARG A 1 114 ? 18.516 10.648 -4.453 1 96.44 114 ARG A N 1
ATOM 849 C CA . ARG A 1 114 ? 17.516 11.625 -4.023 1 96.44 114 ARG A CA 1
ATOM 850 C C . ARG A 1 114 ? 16.484 11.859 -5.113 1 96.44 114 ARG A C 1
ATOM 852 O O . ARG A 1 114 ? 16.141 13.008 -5.41 1 96.44 114 ARG A O 1
ATOM 859 N N . LYS A 1 115 ? 16.094 10.773 -5.766 1 97.56 115 LYS A N 1
ATOM 860 C CA . LYS A 1 115 ? 15.102 10.797 -6.848 1 97.56 115 LYS A CA 1
ATOM 861 C C . LYS A 1 115 ? 13.797 10.133 -6.418 1 97.56 115 LYS A C 1
ATOM 863 O O . LYS A 1 115 ? 13.766 9.383 -5.438 1 97.56 115 LYS A O 1
ATOM 868 N N . PRO A 1 116 ? 12.695 10.367 -7.129 1 98.5 116 PRO A N 1
ATOM 869 C CA . PRO A 1 116 ? 11.391 9.805 -6.758 1 98.5 116 PRO A CA 1
ATOM 870 C C . PRO A 1 116 ? 11.359 8.281 -6.836 1 98.5 116 PRO A C 1
ATOM 872 O O . PRO A 1 116 ? 11.883 7.699 -7.789 1 98.5 116 PRO A O 1
ATOM 875 N N . LEU A 1 117 ? 10.711 7.672 -5.879 1 98.81 117 LEU A N 1
ATOM 876 C CA . LEU A 1 117 ? 10.609 6.219 -5.836 1 98.81 117 LEU A CA 1
ATOM 877 C C . LEU A 1 117 ? 9.633 5.703 -6.883 1 98.81 117 LEU A C 1
ATOM 879 O O . LEU A 1 117 ? 9.82 4.617 -7.434 1 98.81 117 LEU A O 1
ATOM 883 N N . LEU A 1 118 ? 8.578 6.453 -7.16 1 98.81 118 LEU A N 1
ATOM 884 C CA . LEU A 1 118 ? 7.621 6.039 -8.18 1 98.81 118 LEU A CA 1
ATOM 885 C C . LEU A 1 118 ? 8.305 5.887 -9.539 1 98.81 118 LEU A C 1
ATOM 887 O O . LEU A 1 118 ? 8.062 4.906 -10.25 1 98.81 118 LEU A O 1
ATOM 891 N N . GLU A 1 119 ? 9.125 6.84 -9.875 1 98.69 119 GLU A N 1
ATOM 892 C CA . GLU A 1 119 ? 9.875 6.75 -11.125 1 98.69 119 GLU A CA 1
ATOM 893 C C . GLU A 1 119 ? 10.789 5.531 -11.125 1 98.69 119 GLU A C 1
ATOM 895 O O . GLU A 1 119 ? 10.945 4.867 -12.156 1 98.69 119 GLU A O 1
ATOM 900 N N . ALA A 1 120 ? 11.398 5.285 -10.031 1 98.88 120 ALA A N 1
ATOM 901 C CA . ALA A 1 120 ? 12.266 4.121 -9.906 1 98.88 120 ALA A CA 1
ATOM 902 C C . ALA A 1 120 ? 11.484 2.828 -10.125 1 98.88 120 ALA A C 1
ATOM 904 O O . ALA A 1 120 ? 11.969 1.906 -10.789 1 98.88 120 ALA A O 1
ATOM 905 N N . ALA A 1 121 ? 10.305 2.754 -9.531 1 98.94 121 ALA A N 1
ATOM 906 C CA . ALA A 1 121 ? 9.461 1.577 -9.719 1 98.94 121 ALA A CA 1
ATOM 907 C C . ALA A 1 121 ? 9.078 1.408 -11.188 1 98.94 121 ALA A C 1
ATOM 909 O O . ALA A 1 121 ? 8.969 0.283 -11.688 1 98.94 121 ALA A O 1
ATOM 910 N N . GLN A 1 122 ? 8.859 2.533 -11.859 1 98.88 122 GLN A N 1
ATOM 911 C CA . GLN A 1 122 ? 8.539 2.5 -13.281 1 98.88 122 GLN A CA 1
ATOM 912 C C . GLN A 1 122 ? 9.734 2.02 -14.102 1 98.88 122 GLN A C 1
ATOM 914 O O . GLN A 1 122 ? 9.57 1.26 -15.055 1 98.88 122 GLN A O 1
ATOM 919 N N . VAL A 1 123 ? 10.898 2.436 -13.711 1 98.75 123 VAL A N 1
ATOM 920 C CA . VAL A 1 123 ? 12.117 1.945 -14.352 1 98.75 123 VAL A CA 1
ATOM 921 C C . VAL A 1 123 ? 12.219 0.432 -14.172 1 98.75 123 VAL A C 1
ATOM 923 O O . VAL A 1 123 ? 12.508 -0.293 -15.125 1 98.75 123 VAL A O 1
ATOM 926 N N . ALA A 1 124 ? 11.961 -0.027 -12.961 1 98.88 124 ALA A N 1
ATOM 927 C CA . ALA A 1 124 ? 12.008 -1.463 -12.695 1 98.88 124 ALA A CA 1
ATOM 928 C C . ALA A 1 124 ? 11.016 -2.213 -13.578 1 98.88 124 ALA A C 1
ATOM 930 O O . ALA A 1 124 ? 11.344 -3.262 -14.141 1 98.88 124 ALA A O 1
ATOM 931 N N . HIS A 1 125 ? 9.812 -1.676 -13.688 1 98.88 125 HIS A N 1
ATOM 932 C CA . HIS A 1 125 ? 8.789 -2.283 -14.531 1 98.88 125 HIS A CA 1
ATOM 933 C C . HIS A 1 125 ? 9.258 -2.367 -15.984 1 98.88 125 HIS A C 1
ATOM 935 O O . HIS A 1 125 ? 9.125 -3.412 -16.625 1 98.88 125 HIS A O 1
ATOM 941 N N . GLU A 1 126 ? 9.805 -1.334 -16.453 1 98.56 126 GLU A N 1
ATOM 942 C CA . GLU A 1 126 ? 10.273 -1.296 -17.844 1 98.56 126 GLU A CA 1
ATOM 943 C C . GLU A 1 126 ? 11.375 -2.322 -18.078 1 98.56 126 GLU A C 1
ATOM 945 O O . GLU A 1 126 ? 11.422 -2.963 -19.125 1 98.56 126 GLU A O 1
ATOM 950 N N . VAL A 1 127 ? 12.234 -2.412 -17.125 1 97.94 127 VAL A N 1
ATOM 951 C CA . VAL A 1 127 ? 13.32 -3.385 -17.234 1 97.94 127 VAL A CA 1
ATOM 952 C C . VAL A 1 127 ? 12.734 -4.793 -17.359 1 97.94 127 VAL A C 1
ATOM 954 O O . VAL A 1 127 ? 13.141 -5.562 -18.219 1 97.94 127 VAL A O 1
ATOM 957 N N . GLU A 1 128 ? 11.773 -5.148 -16.516 1 97.81 128 GLU A N 1
ATOM 958 C CA . GLU A 1 128 ? 11.156 -6.469 -16.531 1 97.81 128 GLU A CA 1
ATOM 959 C C . GLU A 1 128 ? 10.461 -6.727 -17.875 1 97.81 128 GLU A C 1
ATOM 961 O O . GLU A 1 128 ? 10.602 -7.801 -18.453 1 97.81 128 GLU A O 1
ATOM 966 N N . VAL A 1 129 ? 9.75 -5.727 -18.344 1 97.75 129 VAL A N 1
ATOM 967 C CA . VAL A 1 129 ? 9.023 -5.863 -19.609 1 97.75 129 VAL A CA 1
ATOM 968 C C . VAL A 1 129 ? 10.008 -6.062 -20.75 1 97.75 129 VAL A C 1
ATOM 970 O O . VAL A 1 129 ? 9.836 -6.961 -21.578 1 97.75 129 VAL A O 1
ATOM 973 N N . ASN A 1 130 ? 11.023 -5.312 -20.75 1 96.44 130 ASN A N 1
ATOM 974 C CA . ASN A 1 130 ? 12 -5.355 -21.844 1 96.44 130 ASN A CA 1
ATOM 975 C C . ASN A 1 130 ? 12.797 -6.66 -21.828 1 96.44 130 ASN A C 1
ATOM 977 O O . ASN A 1 130 ? 13.164 -7.172 -22.891 1 96.44 130 ASN A O 1
ATOM 981 N N . LEU A 1 131 ? 13.039 -7.152 -20.656 1 94.5 131 LEU A N 1
ATOM 982 C CA . LEU A 1 131 ? 13.773 -8.406 -20.531 1 94.5 131 LEU A CA 1
ATOM 983 C C . LEU A 1 131 ? 12.852 -9.602 -20.734 1 94.5 131 LEU A C 1
ATOM 985 O O . LEU A 1 131 ? 13.312 -10.734 -20.859 1 94.5 131 LEU A O 1
ATOM 989 N N . GLY A 1 132 ? 11.539 -9.336 -20.656 1 93.62 132 GLY A N 1
ATOM 990 C CA . GLY A 1 132 ? 10.57 -10.414 -20.812 1 93.62 132 GLY A CA 1
ATOM 991 C C . GLY A 1 132 ? 10.453 -11.281 -19.578 1 93.62 132 GLY A C 1
ATOM 992 O O . GLY A 1 132 ? 10.133 -12.469 -19.672 1 93.62 132 GLY A O 1
ATOM 993 N N . THR A 1 133 ? 10.711 -10.719 -18.391 1 92.19 133 THR A N 1
ATOM 994 C CA . THR A 1 133 ? 10.75 -11.547 -17.203 1 92.19 133 THR A CA 1
ATOM 995 C C . THR A 1 133 ? 9.539 -11.281 -16.312 1 92.19 133 THR A C 1
ATOM 997 O O . THR A 1 133 ? 9.328 -11.977 -15.312 1 92.19 133 THR A O 1
ATOM 1000 N N . GLY A 1 134 ? 8.758 -10.273 -16.625 1 92.5 134 GLY A N 1
ATOM 1001 C CA . GLY A 1 134 ? 7.59 -10.023 -15.805 1 92.5 134 GLY A CA 1
ATOM 1002 C C . GLY A 1 134 ? 6.645 -8.992 -16.391 1 92.5 134 GLY A C 1
ATOM 1003 O O . GLY A 1 134 ? 7.086 -8.023 -17.016 1 92.5 134 GLY A O 1
ATOM 1004 N N . LEU A 1 135 ? 5.371 -9.172 -16.047 1 94.62 135 LEU A N 1
ATOM 1005 C CA . LEU A 1 135 ? 4.336 -8.312 -16.625 1 94.62 135 LEU A CA 1
ATOM 1006 C C . LEU A 1 135 ? 3.434 -7.754 -15.523 1 94.62 135 LEU A C 1
ATOM 1008 O O . LEU A 1 135 ? 2.406 -7.141 -15.812 1 94.62 135 LEU A O 1
ATOM 1012 N N . GLY A 1 136 ? 3.779 -8.016 -14.266 1 95.88 136 GLY A N 1
ATOM 1013 C CA . GLY A 1 136 ? 2.828 -7.52 -13.281 1 95.88 136 GLY A CA 1
ATOM 1014 C C . GLY A 1 136 ? 3.336 -7.629 -11.859 1 95.88 136 GLY A C 1
ATOM 1015 O O . GLY A 1 136 ? 2.713 -7.109 -10.93 1 95.88 136 GLY A O 1
ATOM 1016 N N . ASP A 1 137 ? 4.453 -8.273 -11.656 1 98.5 137 ASP A N 1
ATOM 1017 C CA . ASP A 1 137 ? 4.957 -8.492 -10.305 1 98.5 137 ASP A CA 1
ATOM 1018 C C . ASP A 1 137 ? 5.414 -7.176 -9.672 1 98.5 137 ASP A C 1
ATOM 1020 O O . ASP A 1 137 ? 5.242 -6.965 -8.469 1 98.5 137 ASP A O 1
ATOM 1024 N N . VAL A 1 138 ? 5.949 -6.266 -10.477 1 98.88 138 VAL A N 1
ATOM 1025 C CA . VAL A 1 138 ? 6.539 -5.047 -9.93 1 98.88 138 VAL A CA 1
ATOM 1026 C C . VAL A 1 138 ? 5.457 -4.211 -9.25 1 98.88 138 VAL A C 1
ATOM 1028 O O . VAL A 1 138 ? 5.645 -3.736 -8.133 1 98.88 138 VAL A O 1
ATOM 1031 N N . ILE A 1 139 ? 4.336 -4.004 -9.898 1 98.88 139 ILE A N 1
ATOM 1032 C CA . ILE A 1 139 ? 3.303 -3.152 -9.32 1 98.88 139 ILE A CA 1
ATOM 1033 C C . ILE A 1 139 ? 2.725 -3.814 -8.078 1 98.88 139 ILE A C 1
ATOM 1035 O O . ILE A 1 139 ? 2.404 -3.137 -7.098 1 98.88 139 ILE A O 1
ATOM 1039 N N . ALA A 1 140 ? 2.58 -5.113 -8.055 1 98.88 140 ALA A N 1
ATOM 1040 C CA . ALA A 1 140 ? 2.084 -5.84 -6.891 1 98.88 140 ALA A CA 1
ATOM 1041 C C . ALA A 1 140 ? 3.057 -5.723 -5.719 1 98.88 140 ALA A C 1
ATOM 1043 O O . ALA A 1 140 ? 2.641 -5.484 -4.582 1 98.88 140 ALA A O 1
ATOM 1044 N N . GLU A 1 141 ? 4.305 -5.891 -6.043 1 98.94 141 GLU A N 1
ATOM 1045 C CA . GLU A 1 141 ? 5.336 -5.82 -5.008 1 98.94 141 GLU A CA 1
ATOM 1046 C C . GLU A 1 141 ? 5.496 -4.395 -4.488 1 98.94 141 GLU A C 1
ATOM 1048 O O . GLU A 1 141 ? 5.816 -4.191 -3.314 1 98.94 141 GLU A O 1
ATOM 1053 N N . PHE A 1 142 ? 5.285 -3.42 -5.309 1 98.94 142 PHE A N 1
ATOM 1054 C CA . PHE A 1 142 ? 5.441 -2.021 -4.93 1 98.94 142 PHE A CA 1
ATOM 1055 C C . PHE A 1 142 ? 4.324 -1.585 -3.992 1 98.94 142 PHE A C 1
ATOM 1057 O O . PHE A 1 142 ? 4.574 -0.894 -3.002 1 98.94 142 PHE A O 1
ATOM 1064 N N . TYR A 1 143 ? 3.072 -1.994 -4.246 1 98.5 143 TYR A N 1
ATOM 1065 C CA . TYR A 1 143 ? 1.93 -1.486 -3.494 1 98.5 143 TYR A CA 1
ATOM 1066 C C . TYR A 1 143 ? 1.54 -2.447 -2.377 1 98.5 143 TYR A C 1
ATOM 1068 O O . TYR A 1 143 ? 0.987 -2.033 -1.356 1 98.5 143 TYR A O 1
ATOM 1076 N N . GLY A 1 144 ? 1.776 -3.75 -2.574 1 98.31 144 GLY A N 1
ATOM 1077 C CA . GLY A 1 144 ? 1.322 -4.734 -1.605 1 98.31 144 GLY A CA 1
ATOM 1078 C C . GLY A 1 144 ? -0.166 -5.016 -1.692 1 98.31 144 GLY A C 1
ATOM 1079 O O . GLY A 1 144 ? -0.736 -5.043 -2.785 1 98.31 144 GLY A O 1
ATOM 1080 N N . GLY A 1 145 ? -0.749 -5.348 -0.584 1 97.5 145 GLY A N 1
ATOM 1081 C CA . GLY A 1 145 ? -2.188 -5.547 -0.546 1 97.5 145 GLY A CA 1
ATOM 1082 C C . GLY A 1 145 ? -2.586 -6.949 -0.123 1 97.5 145 GLY A C 1
ATOM 1083 O O . GLY A 1 145 ? -3.773 -7.27 -0.058 1 97.5 145 GLY A O 1
ATOM 1084 N N . GLY A 1 146 ? -1.633 -7.832 0.134 1 98.56 146 GLY A N 1
ATOM 1085 C CA . GLY A 1 146 ? -1.951 -9.203 0.496 1 98.56 146 GLY A CA 1
ATOM 1086 C C . GLY A 1 146 ? -2.363 -10.055 -0.691 1 98.56 146 GLY A C 1
ATOM 1087 O O . GLY A 1 146 ? -1.519 -10.461 -1.494 1 98.56 146 GLY A O 1
ATOM 1088 N N . ILE A 1 147 ? -3.678 -10.273 -0.788 1 98.88 147 ILE A N 1
ATOM 1089 C CA . ILE A 1 147 ? -4.215 -10.836 -2.021 1 98.88 147 ILE A CA 1
ATOM 1090 C C . ILE A 1 147 ? -4.664 -9.703 -2.949 1 98.88 147 ILE A C 1
ATOM 1092 O O . ILE A 1 147 ? -5.59 -8.961 -2.625 1 98.88 147 ILE A O 1
ATOM 1096 N N . GLU A 1 148 ? -3.951 -9.531 -4.016 1 98.19 148 GLU A N 1
ATOM 1097 C CA . GLU A 1 148 ? -4.191 -8.375 -4.875 1 98.19 148 GLU A CA 1
ATOM 1098 C C . GLU A 1 148 ? -4.824 -8.789 -6.199 1 98.19 148 GLU A C 1
ATOM 1100 O O . GLU A 1 148 ? -4.754 -9.961 -6.586 1 98.19 148 GLU A O 1
ATOM 1105 N N . ILE A 1 149 ? -5.465 -7.859 -6.844 1 98.62 149 ILE A N 1
ATOM 1106 C CA . ILE A 1 149 ? -5.973 -7.973 -8.211 1 98.62 149 ILE A CA 1
ATOM 1107 C C . ILE A 1 149 ? -5.473 -6.797 -9.047 1 98.62 149 ILE A C 1
ATOM 1109 O O . ILE A 1 149 ? -5.742 -5.637 -8.719 1 98.62 149 ILE A O 1
ATOM 1113 N N . ARG A 1 150 ? -4.715 -7.09 -10.055 1 98.75 150 ARG A N 1
ATOM 1114 C CA . ARG A 1 150 ? -4.371 -6.07 -11.039 1 98.75 150 ARG A CA 1
ATOM 1115 C C . ARG A 1 150 ? -5.527 -5.836 -12.008 1 98.75 150 ARG A C 1
ATOM 1117 O O . ARG A 1 150 ? -5.82 -6.688 -12.852 1 98.75 150 ARG A O 1
ATOM 1124 N N . VAL A 1 151 ? -6.137 -4.668 -11.953 1 98.56 151 VAL A N 1
ATOM 1125 C CA . VAL A 1 151 ? -7.352 -4.434 -12.727 1 98.56 151 VAL A CA 1
ATOM 1126 C C . VAL A 1 151 ? -7.023 -3.576 -13.945 1 98.56 151 VAL A C 1
ATOM 1128 O O . VAL A 1 151 ? -7.852 -3.432 -14.852 1 98.56 151 VAL A O 1
ATOM 1131 N N . LYS A 1 152 ? -5.93 -2.994 -13.992 1 98.62 152 LYS A N 1
ATOM 1132 C CA . LYS A 1 152 ? -5.355 -2.295 -15.141 1 98.62 152 LYS A CA 1
ATOM 1133 C C . LYS A 1 152 ? -3.865 -2.6 -15.281 1 98.62 152 LYS A C 1
ATOM 1135 O O . LYS A 1 152 ? -3.104 -2.455 -14.328 1 98.62 152 LYS A O 1
ATOM 1140 N N . PRO A 1 153 ? -3.439 -3.057 -16.5 1 98.75 153 PRO A N 1
ATOM 1141 C CA . PRO A 1 153 ? -2.023 -3.389 -16.672 1 98.75 153 PRO A CA 1
ATOM 1142 C C . PRO A 1 153 ? -1.123 -2.156 -16.688 1 98.75 153 PRO A C 1
ATOM 1144 O O . PRO A 1 153 ? -1.576 -1.057 -17.016 1 98.75 153 PRO A O 1
ATOM 1147 N N . GLY A 1 154 ? 0.156 -2.363 -16.375 1 98.75 154 GLY A N 1
ATOM 1148 C CA . GLY A 1 154 ? 1.144 -1.305 -16.516 1 98.75 154 GLY A CA 1
ATOM 1149 C C . GLY A 1 154 ? 1.97 -1.099 -15.25 1 98.75 154 GLY A C 1
ATOM 1150 O O . GLY A 1 154 ? 1.773 -1.793 -14.258 1 98.75 154 GLY A O 1
ATOM 1151 N N . ALA A 1 155 ? 2.842 -0.138 -15.305 1 98.81 155 ALA A N 1
ATOM 1152 C CA . ALA A 1 155 ? 3.756 0.194 -14.219 1 98.81 155 ALA A CA 1
ATOM 1153 C C . ALA A 1 155 ? 3.014 0.856 -13.062 1 98.81 155 ALA A C 1
ATOM 1155 O O . ALA A 1 155 ? 1.896 1.352 -13.234 1 98.81 155 ALA A O 1
ATOM 1156 N N . PRO A 1 156 ? 3.639 0.846 -11.867 1 98.69 156 PRO A N 1
ATOM 1157 C CA . PRO A 1 156 ? 3.07 1.663 -10.789 1 98.69 156 PRO A CA 1
ATOM 1158 C C . PRO A 1 156 ? 2.791 3.1 -11.227 1 98.69 156 PRO A C 1
ATOM 1160 O O . PRO A 1 156 ? 3.623 3.721 -11.898 1 98.69 156 PRO A O 1
ATOM 1163 N N . GLY A 1 157 ? 1.635 3.602 -10.859 1 98.25 157 GLY A N 1
ATOM 1164 C CA . GLY A 1 157 ? 1.224 4.93 -11.281 1 98.25 157 GLY A CA 1
ATOM 1165 C C . GLY A 1 157 ? 0.46 4.926 -12.594 1 98.25 157 GLY A C 1
ATOM 1166 O O . GLY A 1 157 ? -0.189 5.914 -12.945 1 98.25 157 GLY A O 1
ATOM 1167 N N . VAL A 1 158 ? 0.572 3.848 -13.344 1 98.5 158 VAL A N 1
ATOM 1168 C CA . VAL A 1 158 ? -0.141 3.652 -14.602 1 98.5 158 VAL A CA 1
ATOM 1169 C C . VAL A 1 158 ? -1.164 2.529 -14.445 1 98.5 158 VAL A C 1
ATOM 1171 O O . VAL A 1 158 ? -2.348 2.715 -14.734 1 98.5 158 VAL A O 1
ATOM 1174 N N . GLY A 1 159 ? -0.678 1.368 -14.055 1 98.69 159 GLY A N 1
ATOM 1175 C CA . GLY A 1 159 ? -1.579 0.281 -13.703 1 98.69 159 GLY A CA 1
ATOM 1176 C C . GLY A 1 159 ? -2.361 0.54 -12.43 1 98.69 159 GLY A C 1
ATOM 1177 O O . GLY A 1 159 ? -2.102 1.517 -11.727 1 98.69 159 GLY A O 1
ATOM 1178 N N . VAL A 1 160 ? -3.357 -0.289 -12.219 1 98.62 160 VAL A N 1
ATOM 1179 C CA . VAL A 1 160 ? -4.203 -0.137 -11.039 1 98.62 160 VAL A CA 1
ATOM 1180 C C . VAL A 1 160 ? -4.402 -1.494 -10.367 1 98.62 160 VAL A C 1
ATOM 1182 O O . VAL A 1 160 ? -4.664 -2.494 -11.047 1 98.62 160 VAL A O 1
ATOM 1185 N N . ILE A 1 161 ? -4.262 -1.523 -9.031 1 98.19 161 ILE A N 1
ATOM 1186 C CA . ILE A 1 161 ? -4.477 -2.768 -8.305 1 98.19 161 ILE A CA 1
ATOM 1187 C C . ILE A 1 161 ? -5.621 -2.59 -7.309 1 98.19 161 ILE A C 1
ATOM 1189 O O . ILE A 1 161 ? -5.871 -1.479 -6.832 1 98.19 161 ILE A O 1
ATOM 1193 N N . ASP A 1 162 ? -6.32 -3.605 -7.125 1 98.5 162 ASP A N 1
ATOM 1194 C CA . ASP A 1 162 ? -7.266 -3.793 -6.031 1 98.5 162 ASP A CA 1
ATOM 1195 C C . ASP A 1 162 ? -6.785 -4.883 -5.07 1 98.5 162 ASP A C 1
ATOM 1197 O O . ASP A 1 162 ? -5.664 -5.375 -5.195 1 98.5 162 ASP A O 1
ATOM 1201 N N . LYS A 1 163 ? -7.473 -5.137 -4.043 1 98.56 163 LYS A N 1
ATOM 1202 C CA . LYS A 1 163 ? -7.125 -6.199 -3.104 1 98.56 163 LYS A CA 1
ATOM 1203 C C . LYS A 1 163 ? -8.375 -6.938 -2.623 1 98.56 163 LYS A C 1
ATOM 1205 O O . LYS A 1 163 ? -9.484 -6.422 -2.734 1 98.56 163 LYS A O 1
ATOM 1210 N N . ILE A 1 164 ? -8.188 -8.094 -2.158 1 98.56 164 ILE A N 1
ATOM 1211 C CA . ILE A 1 164 ? -9.25 -8.984 -1.707 1 98.56 164 ILE A CA 1
ATOM 1212 C C . ILE A 1 164 ? -9.148 -9.188 -0.197 1 98.56 164 ILE A C 1
ATOM 1214 O O . ILE A 1 164 ? -8.062 -9.438 0.332 1 98.56 164 ILE A O 1
ATOM 1218 N N . PRO A 1 165 ? -10.32 -9.055 0.505 1 98.25 165 PRO A N 1
ATOM 1219 C CA . PRO A 1 165 ? -10.312 -9.414 1.925 1 98.25 165 PRO A CA 1
ATOM 1220 C C . PRO A 1 165 ? -9.938 -10.875 2.16 1 98.25 165 PRO A C 1
ATOM 1222 O O . PRO A 1 165 ? -10.336 -11.75 1.385 1 98.25 165 PRO A O 1
ATOM 1225 N N . TYR A 1 166 ? -9.211 -11.125 3.199 1 98.31 166 TYR A N 1
ATOM 1226 C CA . TYR A 1 166 ? -8.82 -12.484 3.535 1 98.31 166 TYR A CA 1
ATOM 1227 C C . TYR A 1 166 ? -8.711 -12.664 5.043 1 98.31 166 TYR A C 1
ATOM 1229 O O . TYR A 1 166 ? -8.695 -11.688 5.793 1 98.31 166 TYR A O 1
ATOM 1237 N N . PRO A 1 167 ? -8.695 -13.883 5.508 1 97.75 167 PRO A N 1
ATOM 1238 C CA . PRO A 1 167 ? -8.594 -14.133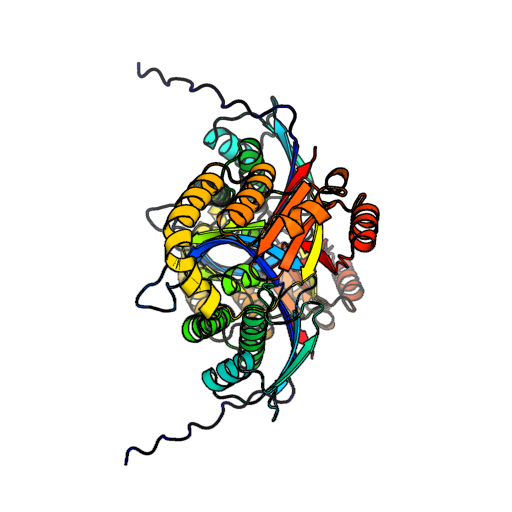 6.949 1 97.75 167 PRO A CA 1
ATOM 1239 C C . PRO A 1 167 ? -7.289 -13.609 7.547 1 97.75 167 PRO A C 1
ATOM 1241 O O . PRO A 1 167 ? -6.25 -13.633 6.887 1 97.75 167 PRO A O 1
ATOM 1244 N N . ASN A 1 168 ? -7.312 -13.266 8.766 1 96 168 ASN A N 1
ATOM 1245 C CA . ASN A 1 168 ? -6.191 -12.617 9.445 1 96 168 ASN A CA 1
ATOM 1246 C C . ASN A 1 168 ? -5.082 -13.609 9.766 1 96 168 ASN A C 1
ATOM 1248 O O . ASN A 1 168 ? -3.938 -13.219 10 1 96 168 ASN A O 1
ATOM 1252 N N . ASN A 1 169 ? -5.324 -14.883 9.75 1 97.56 169 ASN A N 1
ATOM 1253 C CA . ASN A 1 169 ? -4.359 -15.867 10.227 1 97.56 169 ASN A CA 1
ATOM 1254 C C . ASN A 1 169 ? -3.844 -16.734 9.078 1 97.56 169 ASN A C 1
ATOM 1256 O O . ASN A 1 169 ? -3.486 -17.891 9.289 1 97.56 169 ASN A O 1
ATOM 1260 N N . LEU A 1 170 ? -3.846 -16.234 7.91 1 98.56 170 LEU A N 1
ATOM 1261 C CA . LEU A 1 170 ? -3.391 -17.016 6.762 1 98.56 170 LEU A CA 1
ATOM 1262 C C . LEU A 1 170 ? -1.892 -17.281 6.844 1 98.56 170 LEU A C 1
ATOM 1264 O O . LEU A 1 170 ? -1.126 -16.406 7.277 1 98.56 170 LEU A O 1
ATOM 1268 N N . VAL A 1 171 ? -1.533 -18.422 6.48 1 98.88 171 VAL A N 1
ATOM 1269 C CA . VAL A 1 171 ? -0.16 -18.844 6.227 1 98.88 171 VAL A CA 1
ATOM 1270 C C . VAL A 1 171 ? -0.038 -19.375 4.801 1 98.88 171 VAL A C 1
ATOM 1272 O O . VAL A 1 171 ? -0.922 -20.094 4.316 1 98.88 171 VAL A O 1
ATOM 1275 N N . ILE A 1 172 ? 1.012 -18.984 4.117 1 98.94 172 ILE A N 1
ATOM 1276 C CA . ILE A 1 172 ? 1.287 -19.438 2.76 1 98.94 172 ILE A CA 1
ATOM 1277 C C . ILE A 1 172 ? 2.49 -20.375 2.764 1 98.94 172 ILE A C 1
ATOM 1279 O O . ILE A 1 172 ? 3.6 -19.984 3.119 1 98.94 172 ILE A O 1
ATOM 1283 N N . LEU A 1 173 ? 2.26 -21.578 2.441 1 98.94 173 LEU A N 1
ATOM 1284 C CA . LEU A 1 173 ? 3.336 -22.547 2.254 1 98.94 173 LEU A CA 1
ATOM 1285 C C . LEU A 1 173 ? 3.674 -22.703 0.775 1 98.94 173 LEU A C 1
ATOM 1287 O O . LEU A 1 173 ? 2.777 -22.703 -0.074 1 98.94 173 LEU A O 1
ATOM 1291 N N . THR A 1 174 ? 4.988 -22.844 0.485 1 98.88 174 THR A N 1
ATOM 1292 C CA . THR A 1 174 ? 5.367 -22.984 -0.917 1 98.88 174 THR A CA 1
ATOM 1293 C C . THR A 1 174 ? 6.402 -24.094 -1.092 1 98.88 174 THR A C 1
ATOM 1295 O O . THR A 1 174 ? 7.129 -24.422 -0.153 1 98.88 174 THR A O 1
ATOM 1298 N N . HIS A 1 175 ? 6.426 -24.641 -2.236 1 98.44 175 HIS A N 1
ATOM 1299 C CA . HIS A 1 175 ? 7.402 -25.641 -2.648 1 98.44 175 HIS A CA 1
ATOM 1300 C C . HIS A 1 175 ? 7.801 -25.453 -4.109 1 98.44 175 HIS A C 1
ATOM 1302 O O . HIS A 1 175 ? 6.957 -25.156 -4.953 1 98.44 175 HIS A O 1
ATOM 1308 N N . GLU A 1 176 ? 9.086 -25.625 -4.387 1 97.25 176 GLU A N 1
ATOM 1309 C CA . GLU A 1 176 ? 9.594 -25.469 -5.746 1 97.25 176 GLU A CA 1
ATOM 1310 C C . GLU A 1 176 ? 9.781 -26.828 -6.418 1 97.25 176 GLU A C 1
ATOM 1312 O O . GLU A 1 176 ? 10.367 -27.75 -5.832 1 97.25 176 GLU A O 1
ATOM 1317 N N . PHE A 1 177 ? 9.375 -26.922 -7.641 1 93.38 177 PHE A N 1
ATOM 1318 C CA . PHE A 1 177 ? 9.578 -28.156 -8.406 1 93.38 177 PHE A CA 1
ATOM 1319 C C . PHE A 1 177 ? 10.625 -27.953 -9.492 1 93.38 177 PHE A C 1
ATOM 1321 O O . PHE A 1 177 ? 11.641 -28.656 -9.523 1 93.38 177 PHE A O 1
ATOM 1328 N N . THR A 1 178 ? 10.305 -27.047 -10.383 1 88.19 178 THR A N 1
ATOM 1329 C CA . THR A 1 178 ? 11.188 -26.891 -11.531 1 88.19 178 THR A CA 1
ATOM 1330 C C . THR A 1 178 ? 11.383 -25.422 -11.867 1 88.19 178 THR A C 1
ATOM 1332 O O . THR A 1 178 ? 10.492 -24.609 -11.641 1 88.19 178 THR A O 1
ATOM 1335 N N . ARG A 1 179 ? 12.531 -25.234 -12.359 1 91.06 179 ARG A N 1
ATOM 1336 C CA . ARG A 1 179 ? 12.812 -23.891 -12.883 1 91.06 179 ARG A CA 1
ATOM 1337 C C . ARG A 1 179 ? 12.352 -23.766 -14.336 1 91.06 179 ARG A C 1
ATOM 1339 O O . ARG A 1 179 ? 12.445 -24.734 -15.102 1 91.06 179 ARG A O 1
ATOM 1346 N N . GLU A 1 180 ? 11.828 -22.625 -14.68 1 88.62 180 GLU A N 1
ATOM 1347 C CA . GLU A 1 180 ? 11.445 -22.328 -16.062 1 88.62 180 GLU A CA 1
ATOM 1348 C C . GLU A 1 180 ? 11.664 -20.859 -16.375 1 88.62 180 GLU A C 1
ATOM 1350 O O . GLU A 1 180 ? 11.383 -19.984 -15.555 1 88.62 180 GLU A O 1
ATOM 1355 N N . ASP A 1 181 ? 12.141 -20.688 -17.531 1 89.69 181 ASP A N 1
ATOM 1356 C CA . ASP A 1 181 ? 12.281 -19.312 -18.031 1 89.69 181 ASP A CA 1
ATOM 1357 C C . ASP A 1 181 ? 10.922 -18.672 -18.281 1 89.69 181 ASP A C 1
ATOM 1359 O O . ASP A 1 181 ? 10.055 -19.281 -18.922 1 89.69 181 ASP A O 1
ATOM 1363 N N . THR A 1 182 ? 10.781 -17.453 -17.859 1 90 182 THR A N 1
ATOM 1364 C CA . THR A 1 182 ? 9.492 -16.781 -17.938 1 90 182 THR A CA 1
ATOM 1365 C C . THR A 1 182 ? 9.078 -16.562 -19.391 1 90 182 THR A C 1
ATOM 1367 O O . THR A 1 182 ? 7.914 -16.766 -19.734 1 90 182 THR A O 1
ATOM 1370 N N . ASN A 1 183 ? 9.984 -16.203 -20.188 1 89.12 183 ASN A N 1
ATOM 1371 C CA . ASN A 1 183 ? 9.672 -15.953 -21.594 1 89.12 183 ASN A CA 1
ATOM 1372 C C . ASN A 1 183 ? 9.203 -17.219 -22.297 1 89.12 183 ASN A C 1
ATOM 1374 O O . ASN A 1 183 ? 8.281 -17.172 -23.109 1 89.12 183 ASN A O 1
ATOM 1378 N N . VAL A 1 184 ? 9.836 -18.266 -22.031 1 90.62 184 VAL A N 1
ATOM 1379 C CA . VAL A 1 184 ? 9.477 -19.547 -22.625 1 90.62 184 VAL A CA 1
ATOM 1380 C C . VAL A 1 184 ? 8.078 -19.953 -22.172 1 90.62 184 VAL A C 1
ATOM 1382 O O . VAL A 1 184 ? 7.258 -20.391 -22.984 1 90.62 184 VAL A O 1
ATOM 1385 N N . MET A 1 185 ? 7.848 -19.734 -20.953 1 91.62 185 MET A N 1
ATOM 1386 C CA . MET A 1 185 ? 6.535 -20.062 -20.406 1 91.62 185 MET A CA 1
ATOM 1387 C C . MET A 1 185 ? 5.445 -19.219 -21.062 1 91.62 185 MET A C 1
ATOM 1389 O O . MET A 1 185 ? 4.398 -19.75 -21.453 1 91.62 185 MET A O 1
ATOM 1393 N N . LEU A 1 186 ? 5.672 -17.922 -21.219 1 91.69 186 LEU A N 1
ATOM 1394 C CA . LEU A 1 186 ? 4.684 -16.984 -21.766 1 91.69 186 LEU A CA 1
ATOM 1395 C C . LEU A 1 186 ? 4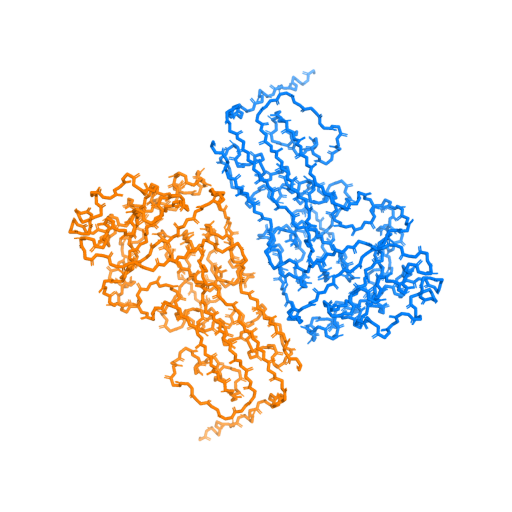.383 -17.312 -23.219 1 91.69 186 LEU A C 1
ATOM 1397 O O . LEU A 1 186 ? 3.232 -17.234 -23.656 1 91.69 186 LEU A O 1
ATOM 1401 N N . LEU A 1 187 ? 5.391 -17.688 -23.891 1 91.25 187 LEU A N 1
ATOM 1402 C CA . LEU A 1 187 ? 5.211 -18.062 -25.281 1 91.25 187 LEU A CA 1
ATOM 1403 C C . LEU A 1 187 ? 4.414 -19.344 -25.422 1 91.25 187 LEU A C 1
ATOM 1405 O O . LEU A 1 187 ? 3.502 -19.438 -26.25 1 91.25 187 LEU A O 1
ATOM 1409 N N . ARG A 1 188 ? 4.781 -20.25 -24.609 1 93.69 188 ARG A N 1
ATOM 1410 C CA . ARG A 1 188 ? 4.145 -21.562 -24.641 1 93.69 188 ARG A CA 1
ATOM 1411 C C . ARG A 1 188 ? 2.662 -21.469 -24.297 1 93.69 188 ARG A C 1
ATOM 1413 O O . ARG A 1 188 ? 1.838 -22.203 -24.844 1 93.69 188 ARG A O 1
ATOM 1420 N N . LEU A 1 189 ? 2.342 -20.562 -23.453 1 95.94 189 LEU A N 1
ATOM 1421 C CA . LEU A 1 189 ? 0.992 -20.5 -22.906 1 95.94 189 LEU A CA 1
ATOM 1422 C C . LEU A 1 189 ? 0.182 -19.391 -23.547 1 95.94 189 LEU A C 1
ATOM 1424 O O . LEU A 1 189 ? -0.961 -19.141 -23.156 1 95.94 189 LEU A O 1
ATOM 1428 N N . ARG A 1 190 ? 0.693 -18.688 -24.5 1 95.31 190 ARG A N 1
ATOM 1429 C CA . ARG A 1 190 ? 0.141 -17.453 -25.047 1 95.31 190 ARG A CA 1
ATOM 1430 C C . ARG A 1 190 ? -1.328 -17.625 -25.422 1 95.31 190 ARG A C 1
ATOM 1432 O O . ARG A 1 190 ? -2.18 -16.859 -24.969 1 95.31 190 ARG A O 1
ATOM 1439 N N . ASP A 1 191 ? -1.699 -18.656 -26.141 1 96.5 191 ASP A N 1
ATOM 1440 C CA . ASP A 1 191 ? -3.062 -18.859 -26.625 1 96.5 191 ASP A CA 1
ATOM 1441 C C . ASP A 1 191 ? -3.994 -19.25 -25.484 1 96.5 191 ASP A C 1
ATOM 1443 O O . ASP A 1 191 ? -5.133 -18.781 -25.406 1 96.5 191 ASP A O 1
ATOM 1447 N N . LYS A 1 192 ? -3.539 -20.125 -24.625 1 97.44 192 LYS A N 1
ATOM 1448 C CA . LYS A 1 192 ? -4.34 -20.547 -23.469 1 97.44 192 LYS A CA 1
ATOM 1449 C C . LYS A 1 192 ? -4.633 -19.359 -22.547 1 97.44 192 LYS A C 1
ATOM 1451 O O . LYS A 1 192 ? -5.746 -19.234 -22.031 1 97.44 192 LYS A O 1
ATOM 1456 N N . LEU A 1 193 ? -3.676 -18.516 -22.359 1 97.75 193 LEU A N 1
ATOM 1457 C CA . LEU A 1 193 ? -3.824 -17.375 -21.469 1 97.75 193 LEU A CA 1
ATOM 1458 C C . LEU A 1 193 ? -4.836 -16.375 -22.031 1 97.75 193 LEU A C 1
ATOM 1460 O O . LEU A 1 193 ? -5.582 -15.75 -21.266 1 97.75 193 LEU A O 1
ATOM 1464 N N . GLU A 1 194 ? -4.848 -16.234 -23.281 1 97.5 194 GLU A N 1
ATOM 1465 C CA . GLU A 1 194 ? -5.801 -15.305 -23.891 1 97.5 194 GLU A CA 1
ATOM 1466 C C . GLU A 1 194 ? -7.238 -15.727 -23.609 1 97.5 194 GLU A C 1
ATOM 1468 O O . GLU A 1 194 ? -8.109 -14.891 -23.375 1 97.5 194 GLU A O 1
ATOM 1473 N N . VAL A 1 195 ? -7.438 -17.031 -23.625 1 98.19 195 VAL A N 1
ATOM 1474 C CA . VAL A 1 195 ? -8.789 -17.547 -23.438 1 98.19 195 VAL A CA 1
ATOM 1475 C C . VAL A 1 195 ? -9.086 -17.672 -21.938 1 98.19 195 VAL A C 1
ATOM 1477 O O . VAL A 1 195 ? -10.023 -17.047 -21.422 1 98.19 195 VAL A O 1
ATOM 1480 N N . LEU A 1 196 ? -8.281 -18.438 -21.219 1 98.69 196 LEU A N 1
ATOM 1481 C CA . LEU A 1 196 ? -8.531 -18.719 -19.812 1 98.69 196 LEU A CA 1
ATOM 1482 C C . LEU A 1 196 ? -8.336 -17.469 -18.969 1 98.69 196 LEU A C 1
ATOM 1484 O O . LEU A 1 196 ? -9.062 -17.266 -17.984 1 98.69 196 LEU A O 1
ATOM 1488 N N . GLY A 1 197 ? -7.297 -16.688 -19.344 1 98.56 197 GLY A N 1
ATOM 1489 C CA . GLY A 1 197 ? -7.09 -15.453 -18.609 1 98.56 197 GLY A CA 1
ATOM 1490 C C . GLY A 1 197 ? -8.305 -14.547 -18.609 1 98.56 197 GLY A C 1
ATOM 1491 O O . GLY A 1 197 ? -8.688 -14.008 -17.578 1 98.56 197 GLY A O 1
ATOM 1492 N N . LYS A 1 198 ? -8.898 -14.406 -19.766 1 98.38 198 LYS A N 1
ATOM 1493 C CA . LYS A 1 198 ? -10.086 -13.578 -19.891 1 98.38 198 LYS A CA 1
ATOM 1494 C C . LYS A 1 198 ? -11.242 -14.125 -19.062 1 98.38 198 LYS A C 1
ATOM 1496 O O . LYS A 1 198 ? -11.93 -13.375 -18.375 1 98.38 198 LYS A O 1
ATOM 1501 N N . GLU A 1 199 ? -11.406 -15.391 -19.188 1 98.69 199 GLU A N 1
ATOM 1502 C CA . GLU A 1 199 ? -12.492 -16.047 -18.484 1 98.69 199 GLU A CA 1
ATOM 1503 C C . GLU A 1 199 ? -12.344 -15.898 -16.969 1 98.69 199 GLU A C 1
ATOM 1505 O O . GLU A 1 199 ? -13.273 -15.453 -16.297 1 98.69 199 GLU A O 1
ATOM 1510 N N . PHE A 1 200 ? -11.211 -16.203 -16.438 1 98.88 200 PHE A N 1
ATOM 1511 C CA . PHE A 1 200 ? -11.016 -16.25 -15 1 98.88 200 PHE A CA 1
ATOM 1512 C C . PHE A 1 200 ? -10.898 -14.836 -14.422 1 98.88 200 PHE A C 1
ATOM 1514 O O . PHE A 1 200 ? -11.328 -14.586 -13.289 1 98.88 200 PHE A O 1
ATOM 1521 N N . MET A 1 201 ? -10.289 -13.883 -15.18 1 98.69 201 MET A N 1
ATOM 1522 C CA . MET A 1 201 ? -10.281 -12.5 -14.719 1 98.69 201 MET A CA 1
ATOM 1523 C C . MET A 1 201 ? -11.703 -11.953 -14.617 1 98.69 201 MET A C 1
ATOM 1525 O O . MET A 1 201 ? -12.023 -11.219 -13.68 1 98.69 201 MET A O 1
ATOM 1529 N N . GLY A 1 202 ? -12.508 -12.305 -15.602 1 98.5 202 GLY A N 1
ATOM 1530 C CA . GLY A 1 202 ? -13.906 -11.922 -15.523 1 98.5 202 GLY A CA 1
ATOM 1531 C C . GLY A 1 202 ? -14.586 -12.414 -14.258 1 98.5 202 GLY A C 1
ATOM 1532 O O . GLY A 1 202 ? -15.328 -11.672 -13.609 1 98.5 202 GLY A O 1
ATOM 1533 N N . GLU A 1 203 ? -14.344 -13.641 -13.875 1 98.5 203 GLU A N 1
ATOM 1534 C CA . GLU A 1 203 ? -14.977 -14.266 -12.719 1 98.5 203 GLU A CA 1
ATOM 1535 C C . GLU A 1 203 ? -14.492 -13.625 -11.414 1 98.5 203 GLU A C 1
ATOM 1537 O O . GLU A 1 203 ? -15.297 -13.305 -10.539 1 98.5 203 GLU A O 1
ATOM 1542 N N . ILE A 1 204 ? -13.148 -13.438 -11.305 1 98.69 204 ILE A N 1
ATOM 1543 C CA . ILE A 1 204 ? -12.617 -12.945 -10.039 1 98.69 204 ILE A CA 1
ATOM 1544 C C . ILE A 1 204 ? -12.992 -11.477 -9.867 1 98.69 204 ILE A C 1
ATOM 1546 O O . ILE A 1 204 ? -13.227 -11.016 -8.75 1 98.69 204 ILE A O 1
ATOM 1550 N N . MET A 1 205 ? -13.141 -10.711 -10.93 1 97.75 205 MET A N 1
ATOM 1551 C CA . MET A 1 205 ? -13.508 -9.305 -10.844 1 97.75 205 MET A CA 1
ATOM 1552 C C . MET A 1 205 ? -14.992 -9.148 -10.508 1 97.75 205 MET A C 1
ATOM 1554 O O . MET A 1 205 ? -15.383 -8.188 -9.836 1 97.75 205 MET A O 1
ATOM 1558 N N . ARG A 1 206 ? -15.758 -10.086 -10.938 1 97.06 206 ARG A N 1
ATOM 1559 C CA . ARG A 1 206 ? -17.188 -10.062 -10.648 1 97.06 206 ARG A CA 1
ATOM 1560 C C . ARG A 1 206 ? -17.453 -10.32 -9.164 1 97.06 206 ARG A C 1
ATOM 1562 O O . ARG A 1 206 ? -18.359 -9.734 -8.578 1 97.06 206 ARG A O 1
ATOM 1569 N N . GLU A 1 207 ? -16.734 -11.211 -8.625 1 97.69 207 GLU A N 1
ATOM 1570 C CA . GLU A 1 207 ? -16.844 -11.547 -7.207 1 97.69 207 GLU A CA 1
ATOM 1571 C C . GLU A 1 207 ? -15.477 -11.68 -6.559 1 97.69 207 GLU A C 1
ATOM 1573 O O . GLU A 1 207 ? -14.992 -12.789 -6.336 1 97.69 207 GLU A O 1
ATOM 1578 N N . PRO A 1 208 ? -14.906 -10.555 -6.137 1 98.31 208 PRO A N 1
ATOM 1579 C CA . PRO A 1 208 ? -13.539 -10.555 -5.598 1 98.31 208 PRO A CA 1
ATOM 1580 C C . PRO A 1 208 ? -13.492 -10.938 -4.121 1 98.31 208 PRO A C 1
ATOM 1582 O O . PRO A 1 208 ? -13.133 -10.117 -3.275 1 98.31 208 PRO A O 1
ATOM 1585 N N . THR A 1 209 ? -13.766 -12.188 -3.814 1 97.94 209 THR A N 1
ATOM 1586 C CA . THR A 1 209 ? -13.766 -12.703 -2.451 1 97.94 209 THR A CA 1
ATOM 1587 C C . THR A 1 209 ? -12.633 -13.711 -2.26 1 97.94 209 THR A C 1
ATOM 1589 O O . THR A 1 209 ? -12.102 -14.25 -3.234 1 97.94 209 THR A O 1
ATOM 1592 N N . TYR A 1 210 ? -12.352 -13.953 -0.998 1 98.31 210 TYR A N 1
ATOM 1593 C CA . TYR A 1 210 ? -11.312 -14.914 -0.648 1 98.31 210 TYR A CA 1
ATOM 1594 C C . TYR A 1 210 ? -11.672 -16.312 -1.16 1 98.31 210 TYR A C 1
ATOM 1596 O O . TYR A 1 210 ? -10.836 -16.984 -1.76 1 98.31 210 TYR A O 1
ATOM 1604 N N . GLU A 1 211 ? -12.875 -16.688 -0.983 1 97.75 211 GLU A N 1
ATOM 1605 C CA . GLU A 1 211 ? -13.328 -18.016 -1.397 1 97.75 211 GLU A CA 1
ATOM 1606 C C . GLU A 1 211 ? -13.203 -18.188 -2.908 1 97.75 211 GLU A C 1
ATOM 1608 O O . GLU A 1 211 ? -12.727 -19.219 -3.383 1 97.75 211 GLU A O 1
ATOM 1613 N N . ASN A 1 212 ? -13.68 -17.172 -3.57 1 98.44 212 ASN A N 1
ATOM 1614 C CA . ASN A 1 212 ? -13.609 -17.234 -5.027 1 98.44 212 ASN A CA 1
ATOM 1615 C C . ASN A 1 212 ? -12.164 -17.219 -5.52 1 98.44 212 ASN A C 1
ATOM 1617 O O . ASN A 1 212 ? -11.836 -17.891 -6.504 1 98.44 212 ASN A O 1
ATOM 1621 N N . PHE A 1 213 ? -11.32 -16.5 -4.871 1 98.94 213 PHE A N 1
ATOM 1622 C CA . PHE A 1 213 ? -9.906 -16.469 -5.23 1 98.94 213 PHE A CA 1
ATOM 1623 C C . PHE A 1 213 ? -9.281 -17.859 -5.102 1 98.94 213 PHE A C 1
ATOM 1625 O O . PHE A 1 213 ? -8.586 -18.312 -6.008 1 98.94 213 PHE A O 1
ATOM 1632 N N . VAL A 1 214 ? -9.531 -18.484 -3.994 1 98.88 214 VAL A N 1
ATOM 1633 C CA . VAL A 1 214 ? -8.945 -19.797 -3.738 1 98.88 214 VAL A CA 1
ATOM 1634 C C . VAL A 1 214 ? -9.445 -20.797 -4.777 1 98.88 214 VAL A C 1
ATOM 1636 O O . VAL A 1 214 ? -8.648 -21.516 -5.395 1 98.88 214 VAL A O 1
ATOM 1639 N N . ARG A 1 215 ? -10.703 -20.781 -5.004 1 98.75 215 ARG A N 1
ATOM 1640 C CA . ARG A 1 215 ? -11.32 -21.719 -5.941 1 98.75 215 ARG A CA 1
ATOM 1641 C C . ARG A 1 215 ? -10.805 -21.484 -7.359 1 98.75 215 ARG A C 1
ATOM 1643 O O . ARG A 1 215 ? -10.391 -22.422 -8.031 1 98.75 215 ARG A O 1
ATOM 1650 N N . LEU A 1 216 ? -10.836 -20.266 -7.789 1 98.88 216 LEU A N 1
ATOM 1651 C CA . LEU A 1 216 ? -10.453 -19.922 -9.156 1 98.88 216 LEU A CA 1
ATOM 1652 C C . LEU A 1 216 ? -8.961 -20.141 -9.375 1 98.88 216 LEU A C 1
ATOM 1654 O O . LEU A 1 216 ? -8.539 -20.531 -10.469 1 98.88 216 LEU A O 1
ATOM 1658 N N . SER A 1 217 ? -8.125 -19.891 -8.359 1 98.88 217 SER A N 1
ATOM 1659 C CA . SER A 1 217 ? -6.691 -20.109 -8.469 1 98.88 217 SER A CA 1
ATOM 1660 C C . SER A 1 217 ? -6.379 -21.578 -8.727 1 98.88 217 SER A C 1
ATOM 1662 O O . SER A 1 217 ? -5.539 -21.906 -9.57 1 98.88 217 SER A O 1
ATOM 1664 N N . MET A 1 218 ? -7.059 -22.438 -8.023 1 98.56 218 MET A N 1
ATOM 1665 C CA . MET A 1 218 ? -6.871 -23.875 -8.203 1 98.56 218 MET A CA 1
ATOM 1666 C C . MET A 1 218 ? -7.312 -24.297 -9.602 1 98.56 218 MET A C 1
ATOM 1668 O O . MET A 1 218 ? -6.586 -25.016 -10.297 1 98.56 218 MET A O 1
ATOM 1672 N N . GLU A 1 219 ? -8.461 -23.859 -9.984 1 98.69 219 GLU A N 1
ATOM 1673 C CA . GLU A 1 219 ? -9.016 -24.25 -11.281 1 98.69 219 GLU A CA 1
ATOM 1674 C C . GLU A 1 219 ? -8.164 -23.703 -12.43 1 98.69 219 GLU A C 1
ATOM 1676 O O . GLU A 1 219 ? -7.93 -24.406 -13.414 1 98.69 219 GLU A O 1
ATOM 1681 N N . PHE A 1 220 ? -7.758 -22.484 -12.352 1 98.88 220 PHE A N 1
ATOM 1682 C CA . PHE A 1 220 ? -6.922 -21.891 -13.391 1 98.88 220 PHE A CA 1
ATOM 1683 C C . PHE A 1 220 ? -5.617 -22.672 -13.531 1 98.88 220 PHE A C 1
ATOM 1685 O O . PHE A 1 220 ? -5.191 -22.969 -14.648 1 98.88 220 PHE A O 1
ATOM 1692 N N . SER A 1 221 ? -4.984 -22.922 -12.391 1 98.31 221 SER A N 1
ATOM 1693 C CA . SER A 1 221 ? -3.717 -23.641 -12.375 1 98.31 221 SER A CA 1
ATOM 1694 C C . SER A 1 221 ? -3.855 -25.016 -13.023 1 98.31 221 SER A C 1
ATOM 1696 O O . SER A 1 221 ? -2.945 -25.484 -13.711 1 98.31 221 SER A O 1
ATOM 1698 N N . ARG A 1 222 ? -5.004 -25.641 -12.836 1 98.06 222 ARG A N 1
ATOM 1699 C CA . ARG A 1 222 ? -5.293 -26.938 -13.445 1 98.06 222 ARG A CA 1
ATOM 1700 C C . ARG A 1 222 ? -5.484 -26.797 -14.953 1 98.06 222 ARG A C 1
ATOM 1702 O O . ARG A 1 222 ? -4.875 -27.531 -15.734 1 98.06 222 ARG A O 1
ATOM 1709 N N . ARG A 1 223 ? -6.242 -25.875 -15.328 1 98.06 223 ARG A N 1
ATOM 1710 C CA . ARG A 1 223 ? -6.625 -25.734 -16.734 1 98.06 223 ARG A CA 1
ATOM 1711 C C . ARG A 1 223 ? -5.461 -25.219 -17.578 1 98.06 223 ARG A C 1
ATOM 1713 O O . ARG A 1 223 ? -5.336 -25.578 -18.75 1 98.06 223 ARG A O 1
ATOM 1720 N N . ILE A 1 224 ? -4.652 -24.422 -16.984 1 97.31 224 ILE A N 1
ATOM 1721 C CA . ILE A 1 224 ? -3.518 -23.891 -17.719 1 97.31 224 ILE A CA 1
ATOM 1722 C C . ILE A 1 224 ? -2.428 -24.953 -17.844 1 97.31 224 ILE A C 1
ATOM 1724 O O . ILE A 1 224 ? -1.565 -24.859 -18.719 1 97.31 224 ILE A O 1
ATOM 1728 N N . GLY A 1 225 ? -2.443 -25.922 -16.828 1 96 225 GLY A N 1
ATOM 1729 C CA . GLY A 1 225 ? -1.582 -27.078 -17 1 96 225 GLY A CA 1
ATOM 1730 C C . GLY A 1 225 ? -0.461 -27.141 -15.977 1 96 225 GLY A C 1
ATOM 1731 O O . GLY A 1 225 ? 0.387 -28.031 -16.031 1 96 225 GLY A O 1
ATOM 1732 N N . PHE A 1 226 ? -0.406 -26.203 -15.039 1 96.31 226 PHE A N 1
ATOM 1733 C CA . PHE A 1 226 ? 0.653 -26.203 -14.039 1 96.31 226 PHE A CA 1
ATOM 1734 C C . PHE A 1 226 ? 0.358 -27.234 -12.945 1 96.31 226 PHE A C 1
ATOM 1736 O O . PHE A 1 226 ? 1.271 -27.891 -12.438 1 96.31 226 PHE A O 1
ATOM 1743 N N . LEU A 1 227 ? -0.872 -27.25 -12.547 1 97.25 227 LEU A N 1
ATOM 1744 C CA . LEU A 1 227 ? -1.298 -28.203 -11.523 1 97.25 227 LEU A CA 1
ATOM 1745 C C . LEU A 1 227 ? -1.579 -29.562 -12.141 1 97.25 227 LEU A C 1
ATOM 1747 O O . LEU A 1 227 ? -2.717 -29.859 -12.516 1 97.25 227 LEU A O 1
ATOM 1751 N N . THR A 1 228 ? -0.62 -30.422 -12.141 1 96.25 228 THR A N 1
ATOM 1752 C CA . THR A 1 228 ? -0.717 -31.75 -12.758 1 96.25 228 THR A CA 1
ATOM 1753 C C . THR A 1 228 ? -1.396 -32.75 -11.82 1 96.25 228 THR A C 1
ATOM 1755 O O . THR A 1 228 ? -1.515 -32.469 -10.617 1 96.25 228 THR A O 1
ATOM 1758 N N . ARG A 1 229 ? -1.696 -33.812 -12.383 1 96.69 229 ARG A N 1
ATOM 1759 C CA . ARG A 1 229 ? -2.309 -34.875 -11.594 1 96.69 229 ARG A CA 1
ATOM 1760 C C . ARG A 1 229 ? -1.348 -35.406 -10.523 1 96.69 229 ARG A C 1
ATOM 1762 O O . ARG A 1 229 ? -1.767 -35.719 -9.414 1 96.69 229 ARG A O 1
ATOM 1769 N N . ASP A 1 230 ? -0.106 -35.469 -10.898 1 95.88 230 ASP A N 1
ATOM 1770 C CA . ASP A 1 230 ? 0.905 -35.969 -9.961 1 95.88 230 ASP A CA 1
ATOM 1771 C C . ASP A 1 230 ? 0.99 -35.062 -8.734 1 95.88 230 ASP A C 1
ATOM 1773 O O . ASP A 1 230 ? 1.039 -35.531 -7.602 1 95.88 230 ASP A O 1
ATOM 1777 N N . ILE A 1 231 ? 1.015 -33.781 -8.977 1 96.44 231 ILE A N 1
ATOM 1778 C CA . ILE A 1 231 ? 1.09 -32.812 -7.875 1 96.44 231 ILE A CA 1
ATOM 1779 C C . ILE A 1 231 ? -0.175 -32.906 -7.027 1 96.44 231 ILE A C 1
ATOM 1781 O O . ILE A 1 231 ? -0.102 -32.969 -5.797 1 96.44 231 ILE A O 1
ATOM 1785 N N . GLU A 1 232 ? -1.294 -32.938 -7.66 1 96.75 232 GLU A N 1
ATOM 1786 C CA . GLU A 1 232 ? -2.566 -32.969 -6.945 1 96.75 232 GLU A CA 1
ATOM 1787 C C . GLU A 1 232 ? -2.695 -34.25 -6.109 1 96.75 232 GLU A C 1
ATOM 1789 O O . GLU A 1 232 ? -3.207 -34.219 -4.988 1 96.75 232 GLU A O 1
ATOM 1794 N N . ASP A 1 233 ? -2.256 -35.312 -6.645 1 96.94 233 ASP A N 1
ATOM 1795 C CA . ASP A 1 233 ? -2.336 -36.594 -5.934 1 96.94 233 ASP A CA 1
ATOM 1796 C C . ASP A 1 233 ? -1.51 -36.562 -4.648 1 96.94 233 ASP A C 1
ATOM 1798 O O . ASP A 1 233 ? -1.868 -37.188 -3.656 1 96.94 233 ASP A O 1
ATOM 1802 N N . ASN A 1 234 ? -0.433 -35.844 -4.684 1 97 234 ASN A N 1
ATOM 1803 C CA . ASN A 1 234 ? 0.438 -35.75 -3.518 1 97 234 ASN A CA 1
ATOM 1804 C C . ASN A 1 234 ? -0.084 -34.75 -2.5 1 97 234 ASN A C 1
ATOM 1806 O O . ASN A 1 234 ? 0.163 -34.875 -1.301 1 97 234 ASN A O 1
ATOM 1810 N N . VAL A 1 235 ? -0.875 -33.781 -2.934 1 98.19 235 VAL A N 1
ATOM 1811 C CA . VAL A 1 235 ? -1.385 -32.719 -2.049 1 98.19 235 VAL A CA 1
ATOM 1812 C C . VAL A 1 235 ? -2.723 -33.156 -1.455 1 98.19 235 VAL A C 1
ATOM 1814 O O . VAL A 1 235 ? -3.041 -32.812 -0.313 1 98.19 235 VAL A O 1
ATOM 1817 N N . ARG A 1 236 ? -3.471 -33.938 -2.139 1 97.31 236 ARG A N 1
ATOM 1818 C CA . ARG A 1 236 ? -4.855 -34.281 -1.831 1 97.31 236 ARG A CA 1
ATOM 1819 C C . ARG A 1 236 ? -4.969 -34.875 -0.434 1 97.31 236 ARG A C 1
ATOM 1821 O O . ARG A 1 236 ? -5.895 -34.562 0.313 1 97.31 236 ARG A O 1
ATOM 1828 N N . PRO A 1 237 ? -4.066 -35.75 -0.021 1 98 237 PRO A N 1
ATOM 1829 C CA . PRO A 1 237 ? -4.184 -36.312 1.322 1 98 237 PRO A CA 1
ATOM 1830 C C . PRO A 1 237 ? -4.109 -35.25 2.422 1 98 237 PRO A C 1
ATOM 1832 O O . PRO A 1 237 ? -4.523 -35.5 3.557 1 98 237 PRO A O 1
ATOM 1835 N N . CYS A 1 238 ? -3.527 -34.156 2.104 1 98.69 238 CYS A N 1
ATOM 1836 C CA . CYS A 1 238 ? -3.318 -33.125 3.107 1 98.69 238 CYS A CA 1
ATOM 1837 C C . CYS A 1 238 ? -4.352 -32 2.965 1 98.69 238 CYS A C 1
ATOM 1839 O O . CYS A 1 238 ? -4.25 -30.969 3.631 1 98.69 238 CYS A O 1
ATOM 1841 N N . ILE A 1 239 ? -5.391 -32.156 2.191 1 98.31 239 ILE A N 1
ATOM 1842 C CA . ILE A 1 239 ? -6.328 -31.109 1.792 1 98.31 239 ILE A CA 1
ATOM 1843 C C . ILE A 1 239 ? -7.105 -30.625 3.012 1 98.31 239 ILE A C 1
ATOM 1845 O O . ILE A 1 239 ? -7.551 -29.469 3.051 1 98.31 239 ILE A O 1
ATOM 1849 N N . LYS A 1 240 ? -7.281 -31.438 4.051 1 98.12 240 LYS A N 1
ATOM 1850 C CA . LYS A 1 240 ? -8.047 -31.062 5.234 1 98.12 240 LYS A CA 1
ATOM 1851 C C . LYS A 1 240 ? -7.367 -29.922 5.996 1 98.12 240 LYS A C 1
ATOM 1853 O O . LYS A 1 240 ? -8 -29.25 6.812 1 98.12 240 LYS A O 1
ATOM 1858 N N . TYR A 1 241 ? -6.062 -29.75 5.738 1 98.75 241 TYR A N 1
ATOM 1859 C CA . TYR A 1 241 ? -5.316 -28.703 6.434 1 98.75 241 TYR A CA 1
ATOM 1860 C C . TYR A 1 241 ? -5.223 -27.453 5.582 1 98.75 241 TYR A C 1
ATOM 1862 O O . TYR A 1 241 ? -4.656 -26.438 6.008 1 98.75 241 TYR A O 1
ATOM 1870 N N . LEU A 1 242 ? -5.82 -27.484 4.383 1 98.81 242 LEU A N 1
ATOM 1871 C CA . LEU A 1 242 ? -5.613 -26.406 3.412 1 98.81 242 LEU A CA 1
ATOM 1872 C C . LEU A 1 242 ? -6.941 -25.781 3.004 1 98.81 242 LEU A C 1
ATOM 1874 O O . LEU A 1 242 ? -7.957 -26.469 2.904 1 98.81 242 LEU A O 1
ATOM 1878 N N . ASP A 1 243 ? -6.875 -24.438 2.754 1 98.62 243 ASP A N 1
ATOM 1879 C CA . ASP A 1 243 ? -8 -23.797 2.074 1 98.62 243 ASP A CA 1
ATOM 1880 C C . ASP A 1 243 ? -7.961 -24.062 0.573 1 98.62 243 ASP A C 1
ATOM 1882 O O . ASP A 1 243 ? -9.008 -24.125 -0.081 1 98.62 243 ASP A O 1
ATOM 1886 N N . GLY A 1 244 ? -6.809 -24.156 -0.005 1 98.62 244 GLY A N 1
ATOM 1887 C CA . GLY A 1 244 ? -6.574 -24.406 -1.419 1 98.62 244 GLY A CA 1
ATOM 1888 C C . GLY A 1 244 ? -5.105 -24.359 -1.799 1 98.62 244 GLY A C 1
ATOM 1889 O O . GLY A 1 244 ? -4.238 -24.219 -0.932 1 98.62 244 GLY A O 1
ATOM 1890 N N . TYR A 1 245 ? -4.836 -24.625 -3.045 1 98.81 245 TYR A N 1
ATOM 1891 C CA . TYR A 1 245 ? -3.471 -24.625 -3.561 1 98.81 245 TYR A CA 1
ATOM 1892 C C . TYR A 1 245 ? -3.455 -24.359 -5.059 1 98.81 245 TYR A C 1
ATOM 1894 O O . TYR A 1 245 ? -4.461 -24.562 -5.742 1 98.81 245 TYR A O 1
ATOM 1902 N N . TYR A 1 246 ? -2.389 -23.812 -5.574 1 98.75 246 TYR A N 1
ATOM 1903 C CA . TYR A 1 246 ? -2.178 -23.656 -7.008 1 98.75 246 TYR A CA 1
ATOM 1904 C C . TYR A 1 246 ? -0.691 -23.656 -7.344 1 98.75 246 TYR A C 1
ATOM 1906 O O . TYR A 1 246 ? 0.153 -23.547 -6.449 1 98.75 246 TYR A O 1
ATOM 1914 N N . VAL A 1 247 ? -0.44 -23.891 -8.578 1 98.12 247 VAL A N 1
ATOM 1915 C CA . VAL A 1 247 ? 0.929 -23.859 -9.078 1 98.12 247 VAL A CA 1
ATOM 1916 C C . VAL A 1 247 ? 1.069 -22.75 -10.133 1 98.12 247 VAL A C 1
ATOM 1918 O O . VAL A 1 247 ? 0.186 -22.578 -10.969 1 98.12 247 VAL A O 1
ATOM 1921 N N . LYS A 1 248 ? 2.047 -22 -10.023 1 95 248 LYS A N 1
ATOM 1922 C CA . LYS A 1 248 ? 2.488 -21.062 -11.055 1 95 248 LYS A CA 1
ATOM 1923 C C . LYS A 1 248 ? 3.953 -21.297 -11.414 1 95 248 LYS A C 1
ATOM 1925 O O . LYS A 1 248 ? 4.84 -21.125 -10.57 1 95 248 LYS A O 1
ATOM 1930 N N . LYS A 1 249 ? 4.141 -21.609 -12.711 1 93.94 249 LYS A N 1
ATOM 1931 C CA . LYS A 1 249 ? 5.484 -21.953 -13.156 1 93.94 249 LYS A CA 1
ATOM 1932 C C . LYS A 1 249 ? 6.055 -23.125 -12.352 1 93.94 249 LYS A C 1
ATOM 1934 O O . LYS A 1 249 ? 5.504 -24.219 -12.367 1 93.94 249 LYS A O 1
ATOM 1939 N N . GLY A 1 250 ? 6.945 -22.938 -11.5 1 94.81 250 GLY A N 1
ATOM 1940 C CA . GLY A 1 250 ? 7.559 -24.031 -10.773 1 94.81 250 GLY A CA 1
ATOM 1941 C C . GLY A 1 250 ? 7.312 -23.969 -9.273 1 94.81 250 GLY A C 1
ATOM 1942 O O . GLY A 1 250 ? 7.938 -24.719 -8.508 1 94.81 250 GLY A O 1
ATOM 1943 N N . VAL A 1 251 ? 6.398 -23.141 -8.844 1 97.81 251 VAL A N 1
ATOM 1944 C CA . VAL A 1 251 ? 6.191 -23.016 -7.406 1 97.81 251 VAL A CA 1
ATOM 1945 C C . VAL A 1 251 ? 4.766 -23.438 -7.051 1 97.81 251 VAL A C 1
ATOM 1947 O O . VAL A 1 251 ? 3.803 -22.953 -7.645 1 97.81 251 VAL A O 1
ATOM 1950 N N . LEU A 1 252 ? 4.664 -24.391 -6.156 1 98.56 252 LEU A N 1
ATOM 1951 C CA . LEU A 1 252 ? 3.406 -24.781 -5.52 1 98.56 252 LEU A CA 1
ATOM 1952 C C . LEU A 1 252 ? 3.09 -23.859 -4.348 1 98.56 252 LEU A C 1
ATOM 1954 O O . LEU A 1 252 ? 3.932 -23.641 -3.473 1 98.56 252 LEU A O 1
ATOM 1958 N N . VAL A 1 253 ? 1.942 -23.25 -4.375 1 98.88 253 VAL A N 1
ATOM 1959 C CA . VAL A 1 253 ? 1.455 -22.406 -3.299 1 98.88 253 VAL A CA 1
ATOM 1960 C C . VAL A 1 253 ? 0.323 -23.109 -2.555 1 98.88 253 VAL A C 1
ATOM 1962 O O . VAL A 1 253 ? -0.663 -23.531 -3.166 1 98.88 253 VAL A O 1
ATOM 1965 N N . LEU A 1 254 ? 0.474 -23.25 -1.242 1 98.94 254 LEU A N 1
ATOM 1966 C CA . LEU A 1 254 ? -0.531 -23.859 -0.373 1 98.94 254 LEU A CA 1
ATOM 1967 C C . LEU A 1 254 ? -1.026 -22.844 0.662 1 98.94 254 LEU A C 1
ATOM 1969 O O . LEU A 1 254 ? -0.231 -22.281 1.42 1 98.94 254 LEU A O 1
ATOM 1973 N N . ILE A 1 255 ? -2.318 -22.625 0.65 1 98.94 255 ILE A N 1
ATOM 1974 C CA . ILE A 1 255 ? -2.939 -21.625 1.519 1 98.94 255 ILE A CA 1
ATOM 1975 C C . ILE A 1 255 ? -3.543 -22.312 2.74 1 98.94 255 ILE A C 1
ATOM 1977 O O . ILE A 1 255 ? -4.367 -23.219 2.605 1 98.94 255 ILE A O 1
ATOM 1981 N N . THR A 1 256 ? -3.131 -21.922 3.896 1 98.88 256 THR A N 1
ATOM 1982 C CA . THR A 1 256 ? -3.617 -22.516 5.141 1 98.88 256 THR A CA 1
ATOM 1983 C C . THR A 1 256 ? -3.684 -21.469 6.242 1 98.88 256 THR A C 1
ATOM 1985 O O . THR A 1 256 ? -3.693 -20.266 5.965 1 98.88 256 THR A O 1
ATOM 1988 N N . HIS A 1 257 ? -3.934 -21.922 7.422 1 98.56 257 HIS A N 1
ATOM 1989 C CA . HIS A 1 257 ? -4.051 -21.047 8.586 1 98.56 257 HIS A CA 1
ATOM 1990 C C . HIS A 1 257 ? -2.99 -21.391 9.633 1 98.56 257 HIS A C 1
ATOM 1992 O O . HIS A 1 257 ? -2.471 -22.5 9.656 1 98.56 257 HIS A O 1
ATOM 1998 N N . ARG A 1 258 ? -2.764 -20.453 10.469 1 98.44 258 ARG A N 1
ATOM 1999 C CA . ARG A 1 258 ? -1.711 -20.562 11.469 1 98.44 258 ARG A CA 1
ATOM 2000 C C . ARG A 1 258 ? -1.895 -21.828 12.305 1 98.44 258 ARG A C 1
ATOM 2002 O O . ARG A 1 258 ? -0.922 -22.516 12.633 1 98.44 258 ARG A O 1
ATOM 2009 N N . ASP A 1 259 ? -3.088 -22.172 12.617 1 98.12 259 ASP A N 1
ATOM 2010 C CA . ASP A 1 259 ? -3.359 -23.281 13.531 1 98.12 259 ASP A CA 1
ATOM 2011 C C . ASP A 1 259 ? -3.252 -24.625 12.812 1 98.12 259 ASP A C 1
ATOM 2013 O O . ASP A 1 259 ? -3.191 -25.672 13.453 1 98.12 259 ASP A O 1
ATOM 2017 N N . LYS A 1 260 ? -3.145 -24.625 11.469 1 98.69 260 LYS A N 1
ATOM 2018 C CA . LYS A 1 260 ? -3.094 -25.859 10.695 1 98.69 260 LYS A CA 1
ATOM 2019 C C . LYS A 1 260 ? -1.767 -26 9.953 1 98.69 260 LYS A C 1
ATOM 2021 O O . LYS A 1 260 ? -1.479 -27.047 9.367 1 98.69 260 LYS A O 1
ATOM 2026 N N . ALA A 1 261 ? -0.974 -25.016 9.969 1 98.81 261 ALA A N 1
ATOM 2027 C CA . ALA A 1 261 ? 0.21 -24.922 9.117 1 98.81 261 ALA A CA 1
ATOM 2028 C C . ALA A 1 261 ? 1.207 -26.031 9.445 1 98.81 261 ALA A C 1
ATOM 2030 O O . ALA A 1 261 ? 1.813 -26.609 8.539 1 98.81 261 ALA A O 1
ATOM 2031 N N . ASP A 1 262 ? 1.399 -26.344 10.727 1 98.81 262 ASP A N 1
ATOM 2032 C CA . ASP A 1 262 ? 2.359 -27.375 11.117 1 98.81 262 ASP A CA 1
ATOM 2033 C C . ASP A 1 262 ? 1.906 -28.75 10.648 1 98.81 262 ASP A C 1
ATOM 2035 O O . ASP A 1 262 ? 2.713 -29.531 10.148 1 98.81 262 ASP A O 1
ATOM 2039 N N . GLU A 1 263 ? 0.633 -29 10.844 1 98.81 263 GLU A N 1
ATOM 2040 C CA . GLU A 1 263 ? 0.089 -30.266 10.391 1 98.81 263 GLU A CA 1
ATOM 2041 C C . GLU A 1 263 ? 0.15 -30.391 8.875 1 98.81 263 GLU A C 1
ATOM 2043 O O . GLU A 1 263 ? 0.454 -31.469 8.344 1 98.81 263 GLU A O 1
ATOM 2048 N N . ALA A 1 264 ? -0.143 -29.281 8.172 1 98.88 264 ALA A N 1
ATOM 2049 C CA . ALA A 1 264 ? -0.035 -29.281 6.719 1 98.88 264 ALA A CA 1
ATOM 2050 C C . ALA A 1 264 ? 1.393 -29.578 6.273 1 98.88 264 ALA A C 1
ATOM 2052 O O . ALA A 1 264 ? 1.61 -30.422 5.402 1 98.88 264 ALA A O 1
ATOM 2053 N N . SER A 1 265 ? 2.348 -28.938 6.875 1 98.81 265 SER A N 1
ATOM 2054 C CA . SER A 1 265 ? 3.756 -29.094 6.531 1 98.81 265 SER A CA 1
ATOM 2055 C C . SER A 1 265 ? 4.215 -30.531 6.773 1 98.81 265 SER A C 1
ATOM 2057 O O . SER A 1 265 ? 4.934 -31.109 5.953 1 98.81 265 SER A O 1
ATOM 2059 N N . GLN A 1 266 ? 3.805 -31.047 7.871 1 98.75 266 GLN A N 1
ATOM 2060 C CA . GLN A 1 266 ? 4.176 -32.438 8.211 1 98.75 266 GLN A CA 1
ATOM 2061 C C . GLN A 1 266 ? 3.582 -33.406 7.215 1 98.75 266 GLN A C 1
ATOM 2063 O O . GLN A 1 266 ? 4.281 -34.312 6.723 1 98.75 266 GLN A O 1
ATOM 2068 N N . CYS A 1 267 ? 2.342 -33.25 6.934 1 98.81 267 CYS A N 1
ATOM 2069 C CA . CYS A 1 267 ? 1.661 -34.125 5.984 1 98.81 267 CYS A CA 1
ATOM 2070 C C . CYS A 1 267 ? 2.342 -34.094 4.621 1 98.81 267 CYS A C 1
ATOM 2072 O O . CYS A 1 267 ? 2.568 -35.125 4.004 1 98.81 267 CYS A O 1
ATOM 2074 N N . LEU A 1 268 ? 2.701 -32.938 4.176 1 98.75 268 LEU A N 1
ATOM 2075 C CA . LEU A 1 268 ? 3.332 -32.75 2.875 1 98.75 268 LEU A CA 1
ATOM 2076 C C . LEU A 1 268 ? 4.742 -33.312 2.861 1 98.75 268 LEU A C 1
ATOM 2078 O O . LEU A 1 268 ? 5.156 -33.938 1.876 1 98.75 268 LEU A O 1
ATOM 2082 N N . SER A 1 269 ? 5.43 -33.125 3.98 1 98.31 269 SER A N 1
ATOM 2083 C CA . SER A 1 269 ? 6.801 -33.625 4.066 1 98.31 269 SER A CA 1
ATOM 2084 C C . SER A 1 269 ? 6.84 -35.156 3.943 1 98.31 269 SER A C 1
ATOM 2086 O O . SER A 1 269 ? 7.789 -35.719 3.385 1 98.31 269 SER A O 1
ATOM 2088 N N . GLU A 1 270 ? 5.848 -35.781 4.434 1 97.69 270 GLU A N 1
ATOM 2089 C CA . GLU A 1 270 ? 5.746 -37.219 4.344 1 97.69 270 GLU A CA 1
ATOM 2090 C C . GLU A 1 270 ? 5.574 -37.688 2.898 1 97.69 270 GLU A C 1
ATOM 2092 O O . GLU A 1 270 ? 5.781 -38.875 2.584 1 97.69 270 GLU A O 1
ATOM 2097 N N . ARG A 1 271 ? 5.285 -36.75 2.129 1 96.38 271 ARG A N 1
ATOM 2098 C CA . ARG A 1 271 ? 5.055 -37.062 0.722 1 96.38 271 ARG A CA 1
ATOM 2099 C C . ARG A 1 271 ? 6.137 -36.438 -0.158 1 96.38 271 ARG A C 1
ATOM 2101 O O . ARG A 1 271 ? 5.961 -36.312 -1.372 1 96.38 271 ARG A O 1
ATOM 2108 N N . GLY A 1 272 ? 7.152 -35.938 0.493 1 96.12 272 GLY A N 1
ATOM 2109 C CA . GLY A 1 272 ? 8.312 -35.438 -0.223 1 96.12 272 GLY A CA 1
ATOM 2110 C C . GLY A 1 272 ? 8.18 -33.969 -0.586 1 96.12 272 GLY A C 1
ATOM 2111 O O . GLY A 1 272 ? 8.984 -33.438 -1.359 1 96.12 272 GLY A O 1
ATOM 2112 N N . ILE A 1 273 ? 7.191 -33.344 -0.147 1 98.06 273 ILE A N 1
ATOM 2113 C CA . ILE A 1 273 ? 6.984 -31.922 -0.415 1 98.06 273 ILE A CA 1
ATOM 2114 C C . ILE A 1 273 ? 7.43 -31.094 0.793 1 98.06 273 ILE A C 1
ATOM 2116 O O . ILE A 1 273 ? 6.676 -30.953 1.758 1 98.06 273 ILE A O 1
ATOM 2120 N N . HIS A 1 274 ? 8.672 -30.625 0.771 1 98 274 HIS A N 1
ATOM 2121 C CA . HIS A 1 274 ? 9.188 -29.75 1.812 1 98 274 HIS A CA 1
ATOM 2122 C C . HIS A 1 274 ? 8.852 -28.281 1.517 1 98 274 HIS A C 1
ATOM 2124 O O . HIS A 1 274 ? 9.203 -27.766 0.453 1 98 274 HIS A O 1
ATOM 2130 N N . VAL A 1 275 ? 8.297 -27.625 2.51 1 98.62 275 VAL A N 1
ATOM 2131 C CA . VAL A 1 275 ? 7.691 -26.344 2.18 1 98.62 275 VAL A CA 1
ATOM 2132 C C . VAL A 1 275 ? 8.43 -25.219 2.912 1 98.62 275 VAL A C 1
ATOM 2134 O O . VAL A 1 275 ? 9.047 -25.453 3.953 1 98.62 275 VAL A O 1
ATOM 2137 N N . ARG A 1 276 ? 8.414 -24.062 2.336 1 98.5 276 ARG A N 1
ATOM 2138 C CA . ARG A 1 276 ? 8.734 -22.781 2.977 1 98.5 276 ARG A CA 1
ATOM 2139 C C . ARG A 1 276 ? 7.484 -22.125 3.549 1 98.5 276 ARG A C 1
ATOM 2141 O O . ARG A 1 276 ? 6.367 -22.438 3.119 1 98.5 276 ARG A O 1
ATOM 2148 N N . ARG A 1 277 ? 7.691 -21.312 4.527 1 98.75 277 ARG A N 1
ATOM 2149 C CA . ARG A 1 277 ? 6.562 -20.656 5.188 1 98.75 277 ARG A CA 1
ATOM 2150 C C . ARG A 1 277 ? 6.605 -19.141 4.988 1 98.75 277 ARG A C 1
ATOM 2152 O O . ARG A 1 277 ? 7.637 -18.516 5.219 1 98.75 277 ARG A O 1
ATOM 2159 N N . PHE A 1 278 ? 5.512 -18.578 4.52 1 98.81 278 PHE A N 1
ATOM 2160 C CA . PHE A 1 278 ? 5.32 -17.156 4.316 1 98.81 278 PHE A CA 1
ATOM 2161 C C . PHE A 1 278 ? 3.988 -16.688 4.898 1 98.81 278 PHE A C 1
ATOM 2163 O O . PHE A 1 278 ? 3.229 -17.5 5.434 1 98.81 278 PHE A O 1
ATOM 2170 N N . LYS A 1 279 ? 3.762 -15.422 4.871 1 98.75 279 LYS A N 1
ATOM 2171 C CA . LYS A 1 279 ? 2.482 -14.781 5.16 1 98.75 279 LYS A CA 1
ATOM 2172 C C . LYS A 1 279 ? 2.141 -13.734 4.105 1 98.75 279 LYS A C 1
ATOM 2174 O O . LYS A 1 279 ? 3.033 -13.188 3.455 1 98.75 279 LYS A O 1
ATOM 2179 N N . PRO A 1 280 ? 0.851 -13.461 3.914 1 98.81 280 PRO A N 1
ATOM 2180 C CA . PRO A 1 280 ? 0.531 -12.336 3.033 1 98.81 280 PRO A CA 1
ATOM 2181 C C . PRO A 1 280 ? 1.119 -11.016 3.523 1 98.81 280 PRO A C 1
ATOM 2183 O O . PRO A 1 280 ? 1.167 -10.773 4.73 1 98.81 280 PRO A O 1
ATOM 2186 N N . SER A 1 281 ? 1.554 -10.195 2.629 1 98.81 281 SER A N 1
ATOM 2187 C CA . SER A 1 281 ? 2.086 -8.883 2.967 1 98.81 281 SER A CA 1
ATOM 2188 C C . SER A 1 281 ? 1.11 -7.777 2.582 1 98.81 281 SER A C 1
ATOM 2190 O O . SER A 1 281 ? 0.913 -7.5 1.396 1 98.81 281 SER A O 1
ATOM 2192 N N . ASP A 1 282 ? 0.591 -7.062 3.561 1 98.38 282 ASP A N 1
ATOM 2193 C CA . ASP A 1 282 ? -0.277 -5.926 3.27 1 98.38 282 ASP A CA 1
ATOM 2194 C C . ASP A 1 282 ? 0.522 -4.754 2.707 1 98.38 282 ASP A C 1
ATOM 2196 O O . ASP A 1 282 ? 0.037 -4.023 1.84 1 98.38 282 ASP A O 1
ATOM 2200 N N . ALA A 1 283 ? 1.697 -4.562 3.215 1 98.38 283 ALA A N 1
ATOM 2201 C CA . ALA A 1 283 ? 2.564 -3.479 2.762 1 98.38 283 ALA A CA 1
ATOM 2202 C C . ALA A 1 283 ? 3.32 -3.873 1.497 1 98.38 283 ALA A C 1
ATOM 2204 O O . ALA A 1 283 ? 3.68 -5.039 1.319 1 98.38 283 ALA A O 1
ATOM 2205 N N . GLY A 1 284 ? 3.535 -2.893 0.623 1 98.62 284 GLY A N 1
ATOM 2206 C CA . GLY A 1 284 ? 4.465 -3.049 -0.485 1 98.62 284 GLY A CA 1
ATOM 2207 C C . GLY A 1 284 ? 5.902 -2.742 -0.105 1 98.62 284 GLY A C 1
ATOM 2208 O O . GLY A 1 284 ? 6.246 -2.732 1.078 1 98.62 284 GLY A O 1
ATOM 2209 N N . ALA A 1 285 ? 6.668 -2.484 -1.087 1 98.88 285 ALA A N 1
ATOM 2210 C CA . ALA A 1 285 ? 8.086 -2.211 -0.882 1 98.88 285 ALA A CA 1
ATOM 2211 C C . ALA A 1 285 ? 8.289 -0.908 -0.111 1 98.88 285 ALA A C 1
ATOM 2213 O O . ALA A 1 285 ? 7.5 0.031 -0.252 1 98.88 285 ALA A O 1
ATOM 2214 N N . TRP A 1 286 ? 9.289 -0.873 0.696 1 98.38 286 TRP A N 1
ATOM 2215 C CA . TRP A 1 286 ? 9.641 0.362 1.39 1 98.38 286 TRP A CA 1
ATOM 2216 C C . TRP A 1 286 ? 11.156 0.524 1.479 1 98.38 286 TRP A C 1
ATOM 2218 O O . TRP A 1 286 ? 11.898 -0.453 1.359 1 98.38 286 TRP A O 1
ATOM 2228 N N . VAL A 1 287 ? 11.625 1.736 1.597 1 98.69 287 VAL A N 1
ATOM 2229 C CA . VAL A 1 287 ? 13.039 2.088 1.673 1 98.69 287 VAL A CA 1
ATOM 2230 C C . VAL A 1 287 ? 13.328 2.803 2.99 1 98.69 287 VAL A C 1
ATOM 2232 O O . VAL A 1 287 ? 12.602 3.727 3.371 1 98.69 287 VAL A O 1
ATOM 2235 N N . ARG A 1 288 ? 14.352 2.369 3.676 1 98.5 288 ARG A N 1
ATOM 2236 C CA . ARG A 1 288 ? 14.797 3.012 4.906 1 98.5 288 ARG A CA 1
ATOM 2237 C C . ARG A 1 288 ? 16.219 3.539 4.77 1 98.5 288 ARG A C 1
ATOM 2239 O O . ARG A 1 288 ? 17.078 2.875 4.184 1 98.5 288 ARG A O 1
ATOM 2246 N N . ILE A 1 289 ? 16.359 4.695 5.289 1 95.5 289 ILE A N 1
ATOM 2247 C CA . ILE A 1 289 ? 17.688 5.305 5.277 1 95.5 289 ILE A CA 1
ATOM 2248 C C . ILE A 1 289 ? 18.406 5.008 6.594 1 95.5 289 ILE A C 1
ATOM 2250 O O . ILE A 1 289 ? 17.781 4.977 7.656 1 95.5 289 ILE A O 1
ATOM 2254 N N . THR A 1 290 ? 19.656 4.531 6.508 1 86.88 290 THR A N 1
ATOM 2255 C CA . THR A 1 290 ? 20.453 4.238 7.695 1 86.88 290 THR A CA 1
ATOM 2256 C C . THR A 1 290 ? 21.625 5.207 7.816 1 86.88 290 THR A C 1
ATOM 2258 O O . THR A 1 290 ? 22.25 5.562 6.816 1 86.88 290 THR A O 1
ATOM 2261 N N . HIS A 1 291 ? 21.641 6.223 8.719 1 65.44 291 HIS A N 1
ATOM 2262 C CA . HIS A 1 291 ? 22.781 7.102 8.914 1 65.44 291 HIS A CA 1
ATOM 2263 C C . HI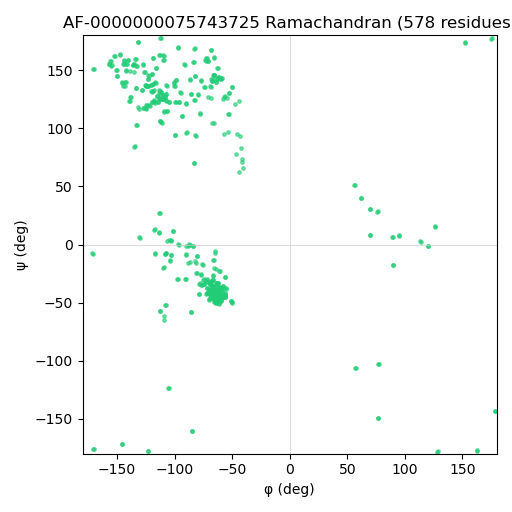S A 1 291 ? 23.875 6.414 9.734 1 65.44 291 HIS A C 1
ATOM 2265 O O . HIS A 1 291 ? 23.578 5.531 10.547 1 65.44 291 HIS A O 1
ATOM 2271 N N . MET B 1 1 ? -46.094 13.477 -9.367 1 22.97 1 MET B N 1
ATOM 2272 C CA . MET B 1 1 ? -45.906 12.891 -8.039 1 22.97 1 MET B CA 1
ATOM 2273 C C . MET B 1 1 ? -44.938 11.695 -8.117 1 22.97 1 MET B C 1
ATOM 2275 O O . MET B 1 1 ? -45.375 10.594 -8.469 1 22.97 1 MET B O 1
ATOM 2279 N N . ARG B 1 2 ? -43.781 11.812 -8.727 1 28.19 2 ARG B N 1
ATOM 2280 C CA . ARG B 1 2 ? -42.812 10.773 -9.078 1 28.19 2 ARG B CA 1
ATOM 2281 C C . ARG B 1 2 ? -42.438 9.945 -7.859 1 28.19 2 ARG B C 1
ATOM 2283 O O . ARG B 1 2 ? -42 10.5 -6.844 1 28.19 2 ARG B O 1
ATOM 2290 N N . ALA B 1 3 ? -43.094 8.742 -7.641 1 28.36 3 ALA B N 1
ATOM 2291 C CA . ALA B 1 3 ? -42.875 7.715 -6.625 1 28.36 3 ALA B CA 1
ATOM 2292 C C . ALA B 1 3 ? -41.375 7.441 -6.422 1 28.36 3 ALA B C 1
ATOM 2294 O O . ALA B 1 3 ? -40.688 7.047 -7.355 1 28.36 3 ALA B O 1
ATOM 2295 N N . ALA B 1 4 ? -40.625 8.141 -5.676 1 31.47 4 ALA B N 1
ATOM 2296 C CA . ALA B 1 4 ? -39.312 7.734 -5.199 1 31.47 4 ALA B CA 1
ATOM 2297 C C . ALA B 1 4 ? -39.312 6.27 -4.777 1 31.47 4 ALA B C 1
ATOM 2299 O O . ALA B 1 4 ? -39.969 5.898 -3.799 1 31.47 4 ALA B O 1
ATOM 2300 N N . ARG B 1 5 ? -39.344 5.328 -5.719 1 32.47 5 ARG B N 1
ATOM 2301 C CA . ARG B 1 5 ? -39.312 3.893 -5.465 1 32.47 5 ARG B CA 1
ATOM 2302 C C . ARG B 1 5 ? -38.281 3.535 -4.406 1 32.47 5 ARG B C 1
ATOM 2304 O O . ARG B 1 5 ? -37.094 3.854 -4.551 1 32.47 5 ARG B O 1
ATOM 2311 N N . PHE B 1 6 ? -38.562 3.42 -3.15 1 32.59 6 PHE B N 1
ATOM 2312 C CA . PHE B 1 6 ? -37.812 2.936 -2.006 1 32.59 6 PHE B CA 1
ATOM 2313 C C . PHE B 1 6 ? -37 1.689 -2.375 1 32.59 6 PHE B C 1
ATOM 2315 O O . PHE B 1 6 ? -37.594 0.625 -2.607 1 32.59 6 PHE B O 1
ATOM 2322 N N . LYS B 1 7 ? -36.094 1.806 -3.176 1 43.41 7 LYS B N 1
ATOM 2323 C CA . LYS B 1 7 ? -35.375 0.582 -3.512 1 43.41 7 LYS B CA 1
ATOM 2324 C C . LYS B 1 7 ? -35 -0.199 -2.254 1 43.41 7 LYS B C 1
ATOM 2326 O O . LYS B 1 7 ? -34.469 0.366 -1.305 1 43.41 7 LYS B O 1
ATOM 2331 N N . ALA B 1 8 ? -35.375 -1.438 -1.989 1 39.66 8 ALA B N 1
ATOM 2332 C CA . ALA B 1 8 ? -35.156 -2.4 -0.918 1 39.66 8 ALA B CA 1
ATOM 2333 C C . ALA B 1 8 ? -33.656 -2.555 -0.654 1 39.66 8 ALA B C 1
ATOM 2335 O O . ALA B 1 8 ? -32.844 -2.518 -1.585 1 39.66 8 ALA B O 1
ATOM 2336 N N . LYS B 1 9 ? -33.344 -2.449 0.585 1 53.03 9 LYS B N 1
ATOM 2337 C CA . LYS B 1 9 ? -31.938 -2.578 1.006 1 53.03 9 LYS B CA 1
ATOM 2338 C C . LYS B 1 9 ? -31.359 -3.92 0.572 1 53.03 9 LYS B C 1
ATOM 2340 O O . LYS B 1 9 ? -32.062 -4.938 0.586 1 53.03 9 LYS B O 1
ATOM 2345 N N . GLN B 1 10 ? -30.266 -3.84 -0.099 1 62.03 10 GLN B N 1
ATOM 2346 C CA . GLN B 1 10 ? -29.578 -5.082 -0.438 1 62.03 10 GLN B CA 1
ATOM 2347 C C . GLN B 1 10 ? -29.266 -5.898 0.813 1 62.03 10 GLN B C 1
ATOM 2349 O O . GLN B 1 10 ? -28.969 -5.336 1.868 1 62.03 10 GLN B O 1
ATOM 2354 N N . GLY B 1 11 ? -29.609 -7.148 0.925 1 61.47 11 GLY B N 1
ATOM 2355 C CA . GLY B 1 11 ? -29.406 -8.023 2.068 1 61.47 11 GLY B CA 1
ATOM 2356 C C . GLY B 1 11 ? -27.953 -8.336 2.324 1 61.47 11 GLY B C 1
ATOM 2357 O O . GLY B 1 11 ? -27.234 -8.766 1.417 1 61.47 11 GLY B O 1
ATOM 2358 N N . ILE B 1 12 ? -27.297 -7.754 3.33 1 65.62 12 ILE B N 1
ATOM 2359 C CA . ILE B 1 12 ? -26.016 -8.211 3.871 1 65.62 12 ILE B CA 1
ATOM 2360 C C . ILE B 1 12 ? -26.219 -9.516 4.629 1 65.62 12 ILE B C 1
ATOM 2362 O O . ILE B 1 12 ? -27.219 -9.703 5.316 1 65.62 12 ILE B O 1
ATOM 2366 N N . ASN B 1 13 ? -25.406 -10.461 4.23 1 61.56 13 ASN B N 1
ATOM 2367 C CA . ASN B 1 13 ? -25.453 -11.688 5.02 1 61.56 13 ASN B CA 1
ATOM 2368 C C . ASN B 1 13 ? -25.234 -11.406 6.504 1 61.56 13 ASN B C 1
ATOM 2370 O O . ASN B 1 13 ? -24.172 -10.953 6.914 1 61.56 13 ASN B O 1
ATOM 2374 N N . ASN B 1 14 ? -26.203 -11.586 7.316 1 61.72 14 ASN B N 1
ATOM 2375 C CA . ASN B 1 14 ? -26.234 -11.234 8.734 1 61.72 14 ASN B CA 1
ATOM 2376 C C . ASN B 1 14 ? -25.219 -12.047 9.539 1 61.72 14 ASN B C 1
ATOM 2378 O O . ASN B 1 14 ? -24.922 -11.719 10.688 1 61.72 14 ASN B O 1
ATOM 2382 N N . LEU B 1 15 ? -24.641 -12.969 8.859 1 66.38 15 LEU B N 1
ATOM 2383 C CA . LEU B 1 15 ? -23.766 -13.836 9.633 1 66.38 15 LEU B CA 1
ATOM 2384 C C . LEU B 1 15 ? -22.297 -13.516 9.375 1 66.38 15 LEU B C 1
ATOM 2386 O O . LEU B 1 15 ? -21.406 -14.086 10.008 1 66.38 15 LEU B O 1
ATOM 2390 N N . MET B 1 16 ? -22.078 -12.531 8.625 1 83 16 MET B N 1
ATOM 2391 C CA . MET B 1 16 ? -20.672 -12.266 8.312 1 83 16 MET B CA 1
ATOM 2392 C C . MET B 1 16 ? -20.219 -10.961 8.953 1 83 16 MET B C 1
ATOM 2394 O O . MET B 1 16 ? -20.984 -10 9.023 1 83 16 MET B O 1
ATOM 2398 N N . LYS B 1 17 ? -19.125 -11.078 9.594 1 92.38 17 LYS B N 1
ATOM 2399 C CA . LYS B 1 17 ? -18.453 -9.93 10.211 1 92.38 17 LYS B CA 1
ATOM 2400 C C . LYS B 1 17 ? -17.094 -9.672 9.586 1 92.38 17 LYS B C 1
ATOM 2402 O O . LYS B 1 17 ? -16.391 -10.609 9.195 1 92.38 17 LYS B O 1
ATOM 2407 N N . VAL B 1 18 ? -16.844 -8.352 9.398 1 97.06 18 VAL B N 1
ATOM 2408 C CA . VAL B 1 18 ? -15.523 -8.023 8.859 1 97.06 18 VAL B CA 1
ATOM 2409 C C . VAL B 1 18 ? -14.836 -7.016 9.773 1 97.06 18 VAL B C 1
ATOM 2411 O O . VAL B 1 18 ? -15.5 -6.246 10.477 1 97.06 18 VAL B O 1
ATOM 2414 N N . ILE B 1 19 ? -13.578 -7.098 9.82 1 98.38 19 ILE B N 1
ATOM 2415 C CA . ILE B 1 19 ? -12.742 -6.133 10.531 1 98.38 19 ILE B CA 1
ATOM 2416 C C . ILE B 1 19 ? -11.922 -5.32 9.523 1 98.38 19 ILE B C 1
ATOM 2418 O O . ILE B 1 19 ? -11.266 -5.887 8.656 1 98.38 19 ILE B O 1
ATOM 2422 N N . VAL B 1 20 ? -12.055 -4.047 9.617 1 98.62 20 VAL B N 1
ATOM 2423 C CA . VAL B 1 20 ? -11.328 -3.139 8.734 1 98.62 20 VAL B CA 1
ATOM 2424 C C . VAL B 1 20 ? -10.312 -2.332 9.539 1 98.62 20 VAL B C 1
ATOM 2426 O O . VAL B 1 20 ? -10.656 -1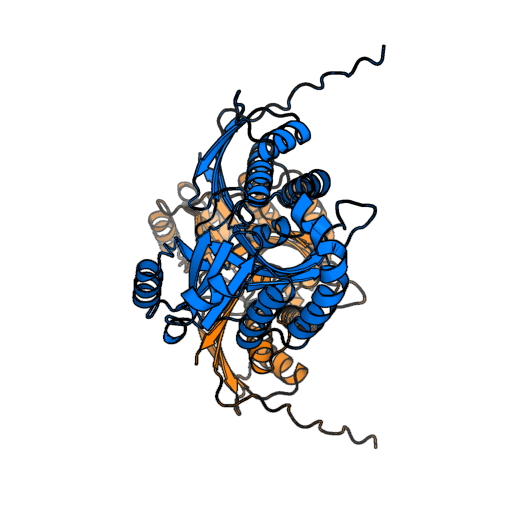.748 10.57 1 98.62 20 VAL B O 1
ATOM 2429 N N . ASN B 1 21 ? -9.062 -2.346 9.148 1 98.81 21 ASN B N 1
ATOM 2430 C CA . ASN B 1 21 ? -8.016 -1.49 9.703 1 98.81 21 ASN B CA 1
ATOM 2431 C C . ASN B 1 21 ? -7.652 -0.357 8.75 1 98.81 21 ASN B C 1
ATOM 2433 O O . ASN B 1 21 ? -7.301 -0.603 7.594 1 98.81 21 ASN B O 1
ATOM 2437 N N . VAL B 1 22 ? -7.762 0.851 9.188 1 98.94 22 VAL B N 1
ATOM 2438 C CA . VAL B 1 22 ? -7.43 2.021 8.383 1 98.94 22 VAL B CA 1
ATOM 2439 C C . VAL B 1 22 ? -6.402 2.877 9.117 1 98.94 22 VAL B C 1
ATOM 2441 O O . VAL B 1 22 ? -6.688 3.42 10.188 1 98.94 22 VAL B O 1
ATOM 2444 N N . PRO B 1 23 ? -5.172 3.053 8.547 1 98.94 23 PRO B N 1
ATOM 2445 C CA . PRO B 1 23 ? -4.27 4.055 9.117 1 98.94 23 PRO B CA 1
ATOM 2446 C C . PRO B 1 23 ? -4.793 5.48 8.961 1 98.94 23 PRO B C 1
ATOM 2448 O O . PRO B 1 23 ? -5.734 5.715 8.195 1 98.94 23 PRO B O 1
ATOM 2451 N N . LEU B 1 24 ? -4.254 6.328 9.758 1 98.88 24 LEU B N 1
ATOM 2452 C CA . LEU B 1 24 ? -4.621 7.738 9.633 1 98.88 24 LEU B CA 1
ATOM 2453 C C . LEU B 1 24 ? -3.59 8.492 8.805 1 98.88 24 LEU B C 1
ATOM 2455 O O . LEU B 1 24 ? -2.555 7.938 8.43 1 98.88 24 LEU B O 1
ATOM 2459 N N . HIS B 1 25 ? -3.932 9.68 8.469 1 98.88 25 HIS B N 1
ATOM 2460 C CA . HIS B 1 25 ? -3.066 10.5 7.617 1 98.88 25 HIS B CA 1
ATOM 2461 C C . HIS B 1 25 ? -3.039 11.945 8.094 1 98.88 25 HIS B C 1
ATOM 2463 O O . HIS B 1 25 ? -4.086 12.586 8.211 1 98.88 25 HIS B O 1
ATOM 2469 N N . VAL B 1 26 ? -1.878 12.438 8.375 1 98.69 26 VAL B N 1
ATOM 2470 C CA . VAL B 1 26 ? -1.729 13.852 8.711 1 98.69 26 VAL B CA 1
ATOM 2471 C C . VAL B 1 26 ? -0.943 14.57 7.621 1 98.69 26 VAL B C 1
ATOM 2473 O O . VAL B 1 26 ? 0.28 14.43 7.535 1 98.69 26 VAL B O 1
ATOM 2476 N N . THR B 1 27 ? -1.625 15.336 6.855 1 98.31 27 THR B N 1
ATOM 2477 C CA . THR B 1 27 ? -1.036 16.094 5.754 1 98.31 27 THR B CA 1
ATOM 2478 C C . THR B 1 27 ? -0.1 17.172 6.285 1 98.31 27 THR B C 1
ATOM 2480 O O . THR B 1 27 ? -0.375 17.797 7.316 1 98.31 27 THR B O 1
ATOM 2483 N N . SER B 1 28 ? 0.99 17.406 5.609 1 98.19 28 SER B N 1
ATOM 2484 C CA . SER B 1 28 ? 1.904 18.5 5.93 1 98.19 28 SER B CA 1
ATOM 2485 C C . SER B 1 28 ? 1.83 19.609 4.883 1 98.19 28 SER B C 1
ATOM 2487 O O . SER B 1 28 ? 1.673 20.781 5.227 1 98.19 28 SER B O 1
ATOM 2489 N N . ILE B 1 29 ? 1.961 19.266 3.611 1 98.5 29 ILE B N 1
ATOM 2490 C CA . ILE B 1 29 ? 1.91 20.156 2.457 1 98.5 29 ILE B CA 1
ATOM 2491 C C . ILE B 1 29 ? 0.778 19.719 1.525 1 98.5 29 ILE B C 1
ATOM 2493 O O . ILE B 1 29 ? 0.565 18.531 1.305 1 98.5 29 ILE B O 1
ATOM 2497 N N . TRP B 1 30 ? 0.018 20.703 1.016 1 97.81 30 TRP B N 1
ATOM 2498 C CA . TRP B 1 30 ? -0.988 20.25 0.061 1 97.81 30 TRP B CA 1
ATOM 2499 C C . TRP B 1 30 ? -1.412 21.391 -0.863 1 97.81 30 TRP B C 1
ATOM 2501 O O . TRP B 1 30 ? -1.192 22.562 -0.555 1 97.81 30 TRP B O 1
ATOM 2511 N N . LEU B 1 31 ? -1.861 21.109 -1.959 1 98.56 31 LEU B N 1
ATOM 2512 C CA . LEU B 1 31 ? -2.396 21.953 -3.018 1 98.56 31 LEU B CA 1
ATOM 2513 C C . LEU B 1 31 ? -3.711 21.406 -3.551 1 98.56 31 LEU B C 1
ATOM 2515 O O . LEU B 1 31 ? -3.713 20.453 -4.344 1 98.56 31 LEU B O 1
ATOM 2519 N N . PRO B 1 32 ? -4.836 21.984 -3.162 1 98.12 32 PRO B N 1
ATOM 2520 C CA . PRO B 1 32 ? -6.133 21.5 -3.633 1 98.12 32 PRO B CA 1
ATOM 2521 C C . PRO B 1 32 ? -6.305 21.641 -5.145 1 98.12 32 PRO B C 1
ATOM 2523 O O . PRO B 1 32 ? -5.848 22.625 -5.73 1 98.12 32 PRO B O 1
ATOM 2526 N N . ARG B 1 33 ? -6.93 20.703 -5.715 1 98.31 33 ARG B N 1
ATOM 2527 C CA . ARG B 1 33 ? -7.336 20.719 -7.117 1 98.31 33 ARG B CA 1
ATOM 2528 C C . ARG B 1 33 ? -8.797 20.312 -7.27 1 98.31 33 ARG B C 1
ATOM 2530 O O . ARG B 1 33 ? -9.18 19.188 -6.941 1 98.31 33 ARG B O 1
ATOM 2537 N N . TYR B 1 34 ? -9.547 21.266 -7.793 1 97.06 34 TYR B N 1
ATOM 2538 C CA . TYR B 1 34 ? -10.977 21.031 -7.988 1 97.06 34 TYR B CA 1
ATOM 2539 C C . TYR B 1 34 ? -11.297 20.844 -9.469 1 97.06 34 TYR B C 1
ATOM 2541 O O . TYR B 1 34 ? -10.836 21.625 -10.305 1 97.06 34 TYR B O 1
ATOM 2549 N N . THR B 1 35 ? -11.992 19.797 -9.734 1 97.88 35 THR B N 1
ATOM 2550 C CA . THR B 1 35 ? -12.547 19.578 -11.07 1 97.88 35 THR B CA 1
ATOM 2551 C C . THR B 1 35 ? -14.062 19.406 -11 1 97.88 35 THR B C 1
ATOM 2553 O O . THR B 1 35 ? -14.656 19.516 -9.93 1 97.88 35 THR B O 1
ATOM 2556 N N . ASN B 1 36 ? -14.688 19.141 -12.18 1 97.69 36 ASN B N 1
ATOM 2557 C CA . ASN B 1 36 ? -16.141 18.953 -12.227 1 97.69 36 ASN B CA 1
ATOM 2558 C C . ASN B 1 36 ? -16.516 17.516 -11.875 1 97.69 36 ASN B C 1
ATOM 2560 O O . ASN B 1 36 ? -17.703 17.188 -11.828 1 97.69 36 ASN B O 1
ATOM 2564 N N . ASP B 1 37 ? -15.578 16.688 -11.617 1 98.31 37 ASP B N 1
ATOM 2565 C CA . ASP B 1 37 ? -15.758 15.281 -11.266 1 98.31 37 ASP B CA 1
ATOM 2566 C C . ASP B 1 37 ? -15.141 14.977 -9.906 1 98.31 37 ASP B C 1
ATOM 2568 O O . ASP B 1 37 ? -13.922 15.062 -9.742 1 98.31 37 ASP B O 1
ATOM 2572 N N . PRO B 1 38 ? -15.953 14.531 -8.961 1 98.31 38 PRO B N 1
ATOM 2573 C CA . PRO B 1 38 ? -15.398 14.195 -7.645 1 98.31 38 PRO B CA 1
ATOM 2574 C C . PRO B 1 38 ? -14.273 13.172 -7.723 1 98.31 38 PRO B C 1
ATOM 2576 O O . PRO B 1 38 ? -13.359 13.188 -6.898 1 98.31 38 PRO B O 1
ATOM 2579 N N . MET B 1 39 ? -14.281 12.352 -8.688 1 98.38 39 MET B N 1
ATOM 2580 C CA . MET B 1 39 ? -13.289 11.289 -8.836 1 98.38 39 MET B CA 1
ATOM 2581 C C . MET B 1 39 ? -11.906 11.867 -9.109 1 98.38 39 MET B C 1
ATOM 2583 O O . MET B 1 39 ? -10.898 11.281 -8.719 1 98.38 39 MET B O 1
ATOM 2587 N N . THR B 1 40 ? -11.883 12.992 -9.758 1 98.56 40 THR B N 1
ATOM 2588 C CA . THR B 1 40 ? -10.609 13.602 -10.141 1 98.56 40 THR B CA 1
ATOM 2589 C C . THR B 1 40 ? -10.312 14.828 -9.281 1 98.56 40 THR B C 1
ATOM 2591 O O . THR B 1 40 ? -9.266 15.453 -9.422 1 98.56 40 THR B O 1
ATOM 2594 N N . THR B 1 41 ? -11.297 15.234 -8.438 1 98.75 41 THR B N 1
ATOM 2595 C CA . THR B 1 41 ? -11.078 16.281 -7.449 1 98.75 41 THR B CA 1
ATOM 2596 C C . THR B 1 41 ? -10.25 15.75 -6.281 1 98.75 41 THR B C 1
ATOM 2598 O O . THR B 1 41 ? -10.461 14.625 -5.824 1 98.75 41 THR B O 1
ATOM 2601 N N . GLY B 1 42 ? -9.266 16.484 -5.816 1 98.38 42 GLY B N 1
ATOM 2602 C CA . GLY B 1 42 ? -8.414 16.078 -4.707 1 98.38 42 GLY B CA 1
ATOM 2603 C C . GLY B 1 42 ? -7.324 17.094 -4.398 1 98.38 42 GLY B C 1
ATOM 2604 O O . GLY B 1 42 ? -7.578 18.297 -4.371 1 98.38 42 GLY B O 1
ATOM 2605 N N . SER B 1 43 ? -6.16 16.594 -4.031 1 98.69 43 SER B N 1
ATOM 2606 C CA . SER B 1 43 ? -5.02 17.469 -3.775 1 98.69 43 SER B CA 1
ATOM 2607 C C . SER B 1 43 ? -3.703 16.766 -4.098 1 98.69 43 SER B C 1
ATOM 2609 O O . SER B 1 43 ? -3.607 15.547 -3.994 1 98.69 43 SER B O 1
ATOM 2611 N N . LEU B 1 44 ? -2.791 17.547 -4.594 1 98.75 44 LEU B N 1
ATOM 2612 C CA . LEU B 1 44 ? -1.395 17.188 -4.402 1 98.75 44 LEU B CA 1
ATOM 2613 C C . LEU B 1 44 ? -0.96 17.422 -2.961 1 98.75 44 LEU B C 1
ATOM 2615 O O . LEU B 1 44 ? -1.564 18.219 -2.25 1 98.75 44 LEU B O 1
ATOM 2619 N N . GLY B 1 45 ? 0.086 16.75 -2.566 1 98.62 45 GLY B N 1
ATOM 2620 C CA . GLY B 1 45 ? 0.547 17 -1.213 1 98.62 45 GLY B CA 1
ATOM 2621 C C . GLY B 1 45 ? 1.466 15.93 -0.675 1 98.62 45 GLY B C 1
ATOM 2622 O O . GLY B 1 45 ? 1.811 14.984 -1.392 1 98.62 45 GLY B O 1
ATOM 2623 N N . ALA B 1 46 ? 1.846 16.109 0.535 1 98.75 46 ALA B N 1
ATOM 2624 C CA . ALA B 1 46 ? 2.664 15.164 1.282 1 98.75 46 ALA B CA 1
ATOM 2625 C C . ALA B 1 46 ? 2.227 15.094 2.742 1 98.75 46 ALA B C 1
ATOM 2627 O O . ALA B 1 46 ? 1.656 16.047 3.273 1 98.75 46 ALA B O 1
ATOM 2628 N N . GLY B 1 47 ? 2.379 14.039 3.324 1 98.81 47 GLY B N 1
ATOM 2629 C CA . GLY B 1 47 ? 2.029 13.82 4.719 1 98.81 47 GLY B CA 1
ATOM 2630 C C . GLY B 1 47 ? 2.529 12.5 5.266 1 98.81 47 GLY B C 1
ATOM 2631 O O . GLY B 1 47 ? 3.283 11.789 4.59 1 98.81 47 GLY B O 1
ATOM 2632 N N . ILE B 1 48 ? 2.178 12.211 6.484 1 98.94 48 ILE B N 1
ATOM 2633 C CA . ILE B 1 48 ? 2.576 10.969 7.133 1 98.94 48 ILE B CA 1
ATOM 2634 C C . ILE B 1 48 ? 1.345 10.109 7.398 1 98.94 48 ILE B C 1
ATOM 2636 O O . ILE B 1 48 ? 0.381 10.562 8.016 1 98.94 48 ILE B O 1
ATOM 2640 N N . VAL B 1 49 ? 1.36 8.922 6.875 1 98.94 49 VAL B N 1
ATOM 2641 C CA . VAL B 1 49 ? 0.385 7.91 7.254 1 98.94 49 VAL B CA 1
ATOM 2642 C C . VAL B 1 49 ? 0.791 7.27 8.578 1 98.94 49 VAL B C 1
ATOM 2644 O O . VAL B 1 49 ? 1.92 6.793 8.727 1 98.94 49 VAL B O 1
ATOM 2647 N N . ILE B 1 50 ? -0.16 7.223 9.547 1 98.88 50 ILE B N 1
ATOM 2648 C CA . ILE B 1 50 ? 0.284 6.832 10.875 1 98.88 50 ILE B CA 1
ATOM 2649 C C . ILE B 1 50 ? -0.575 5.676 11.391 1 98.88 50 ILE B C 1
ATOM 2651 O O . ILE B 1 50 ? -1.718 5.508 10.961 1 98.88 50 ILE B O 1
ATOM 2655 N N . ARG B 1 51 ? -0.004 4.938 12.266 1 98.75 51 ARG B N 1
ATOM 2656 C CA . ARG B 1 51 ? -0.643 3.84 12.984 1 98.75 51 ARG B CA 1
ATOM 2657 C C . ARG B 1 51 ? -0.301 3.879 14.469 1 98.75 51 ARG B C 1
ATOM 2659 O O . ARG B 1 51 ? 0.763 4.371 14.852 1 98.75 51 ARG B O 1
ATOM 2666 N N . PRO B 1 52 ? -1.12 3.311 15.391 1 98.38 52 PRO B N 1
ATOM 2667 C CA . PRO B 1 52 ? -2.42 2.721 15.055 1 98.38 52 PRO B CA 1
ATOM 2668 C C . PRO B 1 52 ? -3.43 3.758 14.57 1 98.38 52 PRO B C 1
ATOM 2670 O O . PRO B 1 52 ? -3.365 4.922 14.969 1 98.38 52 PRO B O 1
ATOM 2673 N N . GLY B 1 53 ? -4.254 3.332 13.664 1 98.69 53 GLY B N 1
ATOM 2674 C CA . GLY B 1 53 ? -5.316 4.172 13.133 1 98.69 53 GLY B CA 1
ATOM 2675 C C . GLY B 1 53 ? -6.688 3.805 13.664 1 98.69 53 GLY B C 1
ATOM 2676 O O . GLY B 1 53 ? -6.895 3.74 14.875 1 98.69 53 GLY B O 1
ATOM 2677 N N . LEU B 1 54 ? -7.527 3.543 12.781 1 98.56 54 LEU B N 1
ATOM 2678 C CA . LEU B 1 54 ? -8.906 3.17 13.094 1 98.56 54 LEU B CA 1
ATOM 2679 C C . LEU B 1 54 ? -9.141 1.688 12.82 1 98.56 54 LEU B C 1
ATOM 2681 O O . LEU B 1 54 ? -8.75 1.176 11.766 1 98.56 54 LEU B O 1
ATOM 2685 N N . VAL B 1 55 ? -9.656 0.956 13.82 1 98.62 55 VAL B N 1
ATOM 2686 C CA . VAL B 1 55 ? -10.109 -0.417 13.617 1 98.62 55 VAL B CA 1
ATOM 2687 C C . VAL B 1 55 ? -11.633 -0.479 13.711 1 98.62 55 VAL B C 1
ATOM 2689 O O . VAL B 1 55 ? -12.219 -0.078 14.719 1 98.62 55 VAL B O 1
ATOM 2692 N N . MET B 1 56 ? -12.227 -0.995 12.703 1 97.56 56 MET B N 1
ATOM 2693 C CA . MET B 1 56 ? -13.688 -0.986 12.594 1 97.56 56 MET B CA 1
ATOM 2694 C C . MET B 1 56 ? -14.227 -2.398 12.398 1 97.56 56 MET B C 1
ATOM 2696 O O . MET B 1 56 ? -13.641 -3.195 11.672 1 97.56 56 MET B O 1
ATOM 2700 N N . THR B 1 57 ? -15.242 -2.695 13.07 1 96.75 57 THR B N 1
ATOM 2701 C CA . THR B 1 57 ? -15.992 -3.928 12.867 1 96.75 57 THR B CA 1
ATOM 2702 C C . THR B 1 57 ? -17.359 -3.633 12.25 1 96.75 57 THR B C 1
ATOM 2704 O O . THR B 1 57 ? -18.094 -2.777 12.742 1 96.75 57 THR B O 1
ATOM 2707 N N . ILE B 1 58 ? -17.672 -4.301 11.211 1 95.62 58 ILE B N 1
ATOM 2708 C CA . ILE B 1 58 ? -18.938 -4.082 10.516 1 95.62 58 ILE B CA 1
ATOM 2709 C C . ILE B 1 58 ? -19.656 -5.41 10.32 1 95.62 58 ILE B C 1
ATOM 2711 O O . ILE B 1 58 ? -19.047 -6.41 9.93 1 95.62 58 ILE B O 1
ATOM 2715 N N . GLU B 1 59 ? -20.891 -5.434 10.617 1 93.5 59 GLU B N 1
ATOM 2716 C CA . GLU B 1 59 ? -21.734 -6.609 10.406 1 93.5 59 GLU B CA 1
ATOM 2717 C C . GLU B 1 59 ? -23.141 -6.207 9.984 1 93.5 59 GLU B C 1
ATOM 2719 O O . GLU B 1 59 ? -23.547 -5.055 10.156 1 93.5 59 GLU B O 1
ATOM 2724 N N . GLY B 1 60 ? -23.875 -7.164 9.336 1 88.5 60 GLY B N 1
ATOM 2725 C CA . GLY B 1 60 ? -25.25 -6.891 8.984 1 88.5 60 GLY B CA 1
ATOM 2726 C C . GLY B 1 60 ? -26.141 -6.648 10.188 1 88.5 60 GLY B C 1
ATOM 2727 O O . GLY B 1 60 ? -25.938 -7.25 11.242 1 88.5 60 GLY B O 1
ATOM 2728 N N . GLY B 1 61 ? -27.062 -5.75 9.992 1 86.19 61 GLY B N 1
ATOM 2729 C CA . GLY B 1 61 ? -28 -5.457 11.062 1 86.19 61 GLY B CA 1
ATOM 2730 C C . GLY B 1 61 ? -28.547 -4.043 11.008 1 86.19 61 GLY B C 1
ATOM 2731 O O . GLY B 1 61 ? -28.125 -3.246 10.164 1 86.19 61 GLY B O 1
ATOM 2732 N N . GLU B 1 62 ? -29.484 -3.914 11.93 1 79.44 62 GLU B N 1
ATOM 2733 C CA . GLU B 1 62 ? -30.078 -2.59 12.039 1 79.44 62 GLU B CA 1
ATOM 2734 C C . GLU B 1 62 ? -29.312 -1.711 13.016 1 79.44 62 GLU B C 1
ATOM 2736 O O . GLU B 1 62 ? -29.031 -2.123 14.141 1 79.44 62 GLU B O 1
ATOM 2741 N N . GLY B 1 63 ? -28.438 -0.906 12.492 1 70.62 63 GLY B N 1
ATOM 2742 C CA . GLY B 1 63 ? -27.719 0.015 13.352 1 70.62 63 GLY B CA 1
ATOM 2743 C C . GLY B 1 63 ? -27.438 1.356 12.703 1 70.62 63 GLY B C 1
ATOM 2744 O O . GLY B 1 63 ? -27.438 1.464 11.469 1 70.62 63 GLY B O 1
ATOM 2745 N N . THR B 1 64 ? -27.688 2.396 13.555 1 66.38 64 THR B N 1
ATOM 2746 C CA . THR B 1 64 ? -27.234 3.717 13.117 1 66.38 64 THR B CA 1
ATOM 2747 C C . THR B 1 64 ? -26.109 4.227 14.008 1 66.38 64 THR B C 1
ATOM 2749 O O . THR B 1 64 ? -26.078 3.943 15.203 1 66.38 64 THR B O 1
ATOM 2752 N N . MET B 1 65 ? -25.031 4.645 13.438 1 70.19 65 MET B N 1
ATOM 2753 C CA . MET B 1 65 ? -23.953 5.199 14.266 1 70.19 65 MET B CA 1
ATOM 2754 C C . MET B 1 65 ? -24.172 6.688 14.508 1 70.19 65 MET B C 1
ATOM 2756 O O . MET B 1 65 ? -23.656 7.25 15.469 1 70.19 65 MET B O 1
ATOM 2760 N N . GLY B 1 66 ? -25.031 7.238 13.727 1 77.44 66 GLY B N 1
ATOM 2761 C CA . GLY B 1 66 ? -25.266 8.664 13.891 1 77.44 66 GLY B CA 1
ATOM 2762 C C . GLY B 1 66 ? -24.078 9.516 13.461 1 77.44 66 GLY B C 1
ATOM 2763 O O . GLY B 1 66 ? -23.953 10.664 13.891 1 77.44 66 GLY B O 1
ATOM 2764 N N . LEU B 1 67 ? -23.109 9.023 12.898 1 90.12 67 LEU B N 1
ATOM 2765 C CA . LEU B 1 67 ? -22.016 9.789 12.328 1 90.12 67 LEU B CA 1
ATOM 2766 C C . LEU B 1 67 ? -22.219 10.008 10.836 1 90.12 67 LEU B C 1
ATOM 2768 O O . LEU B 1 67 ? -22.375 9.047 10.078 1 90.12 67 LEU B O 1
ATOM 2772 N N . ARG B 1 68 ? -22.234 11.219 10.445 1 91.88 68 ARG B N 1
ATOM 2773 C CA . ARG B 1 68 ? -22.609 11.656 9.102 1 91.88 68 ARG B CA 1
ATOM 2774 C C . ARG B 1 68 ? -21.844 10.867 8.039 1 91.88 68 ARG B C 1
ATOM 2776 O O . ARG B 1 68 ? -22.438 10.391 7.07 1 91.88 68 ARG B O 1
ATOM 2783 N N . HIS B 1 69 ? -20.531 10.742 8.18 1 94.06 69 HIS B N 1
ATOM 2784 C CA . HIS B 1 69 ? -19.688 10.078 7.199 1 94.06 69 HIS B CA 1
ATOM 2785 C C . HIS B 1 69 ? -20.078 8.609 7.039 1 94.06 69 HIS B C 1
ATOM 2787 O O . HIS B 1 69 ? -20.125 8.102 5.922 1 94.06 69 HIS B O 1
ATOM 2793 N N . ILE B 1 70 ? -20.328 7.918 8.117 1 96 70 ILE B N 1
ATOM 2794 C CA . ILE B 1 70 ? -20.734 6.516 8.102 1 96 70 ILE B CA 1
ATOM 2795 C C . ILE B 1 70 ? -22.125 6.387 7.465 1 96 70 ILE B C 1
ATOM 2797 O O . ILE B 1 70 ? -22.328 5.555 6.582 1 96 70 ILE B O 1
ATOM 2801 N N . ASP B 1 71 ? -23.016 7.273 7.832 1 94.94 71 ASP B N 1
ATOM 2802 C CA . ASP B 1 71 ? -24.391 7.238 7.34 1 94.94 71 ASP B CA 1
ATOM 2803 C C . ASP B 1 71 ? -24.438 7.465 5.832 1 94.94 71 ASP B C 1
ATOM 2805 O O . ASP B 1 71 ? -25.234 6.832 5.129 1 94.94 71 ASP B O 1
ATOM 2809 N N . GLU B 1 72 ? -23.688 8.383 5.391 1 95.75 72 GLU B N 1
ATOM 2810 C CA . GLU B 1 72 ? -23.656 8.672 3.961 1 95.75 72 GLU B CA 1
ATOM 2811 C C . GLU B 1 72 ? -23.203 7.461 3.154 1 95.75 72 GLU B C 1
ATOM 2813 O O . GLU B 1 72 ? -23.734 7.199 2.07 1 95.75 72 GLU B O 1
ATOM 2818 N N . VAL B 1 73 ? -22.234 6.727 3.658 1 96.81 73 VAL B N 1
ATOM 2819 C CA . VAL B 1 73 ? -21.766 5.531 2.969 1 96.81 73 VAL B CA 1
ATOM 2820 C C . VAL B 1 73 ? -22.859 4.473 2.945 1 96.81 73 VAL B C 1
ATOM 2822 O O . VAL B 1 73 ? -23.125 3.861 1.906 1 96.81 73 VAL B O 1
ATOM 2825 N N . LEU B 1 74 ? -23.438 4.266 4.082 1 95.25 74 LEU B N 1
ATOM 2826 C CA . LEU B 1 74 ? -24.5 3.27 4.164 1 95.25 74 LEU B CA 1
ATOM 2827 C C . LEU B 1 74 ? -25.656 3.613 3.217 1 95.25 74 LEU B C 1
ATOM 2829 O O . LEU B 1 74 ? -26.219 2.727 2.57 1 95.25 74 LEU B O 1
ATOM 2833 N N . ARG B 1 75 ? -25.953 4.867 3.131 1 94.19 75 ARG B N 1
ATOM 2834 C CA . ARG B 1 75 ? -26.984 5.324 2.217 1 94.19 75 ARG B CA 1
ATOM 2835 C C . ARG B 1 75 ? -26.594 5.062 0.766 1 94.19 75 ARG B C 1
ATOM 2837 O O . ARG B 1 75 ? -27.422 4.609 -0.032 1 94.19 75 ARG B O 1
ATOM 2844 N N . ARG B 1 76 ? -25.359 5.363 0.44 1 95.5 76 ARG B N 1
ATOM 2845 C CA . ARG B 1 76 ? -24.859 5.168 -0.917 1 95.5 76 ARG B CA 1
ATOM 2846 C C . ARG B 1 76 ? -24.984 3.709 -1.342 1 95.5 76 ARG B C 1
ATOM 2848 O O . ARG B 1 76 ? -25.297 3.418 -2.498 1 95.5 76 ARG B O 1
ATOM 2855 N N . TYR B 1 77 ? -24.75 2.842 -0.417 1 95.19 77 TYR B N 1
ATOM 2856 C CA . TYR B 1 77 ? -24.828 1.416 -0.718 1 95.19 77 TYR B CA 1
ATOM 2857 C C . TYR B 1 77 ? -26.234 0.883 -0.485 1 95.19 77 TYR B C 1
ATOM 2859 O O . TYR B 1 77 ? -26.531 -0.271 -0.805 1 95.19 77 TYR B O 1
ATOM 2867 N N . ASN B 1 78 ? -27.109 1.695 0.105 1 93.62 78 ASN B N 1
ATOM 2868 C CA . ASN B 1 78 ? -28.484 1.332 0.431 1 93.62 78 ASN B CA 1
ATOM 2869 C C . ASN B 1 78 ? -28.531 0.089 1.314 1 93.62 78 ASN B C 1
ATOM 2871 O O . ASN B 1 78 ? -29.234 -0.877 0.991 1 93.62 78 ASN B O 1
ATOM 2875 N N . VAL B 1 79 ? -27.734 0.185 2.406 1 93.12 79 VAL B N 1
ATOM 2876 C CA . VAL B 1 79 ? -27.703 -0.951 3.322 1 93.12 79 VAL B CA 1
ATOM 2877 C C . VAL B 1 79 ? -27.812 -0.455 4.762 1 93.12 79 VAL B C 1
ATOM 2879 O O . VAL B 1 79 ? -27.578 0.726 5.039 1 93.12 79 VAL B O 1
ATOM 2882 N N . ASN B 1 80 ? -28.219 -1.405 5.586 1 91.12 80 ASN B N 1
ATOM 2883 C CA . ASN B 1 80 ? -28.094 -1.237 7.027 1 91.12 80 ASN B CA 1
ATOM 2884 C C . ASN B 1 80 ? -26.984 -2.111 7.598 1 91.12 80 ASN B C 1
ATOM 2886 O O . ASN B 1 80 ? -26.797 -3.25 7.164 1 91.12 80 ASN B O 1
ATOM 2890 N N . ALA B 1 81 ? -26.25 -1.496 8.461 1 92.31 81 ALA B N 1
ATOM 2891 C CA . ALA B 1 81 ? -25.156 -2.242 9.086 1 92.31 81 ALA B CA 1
ATOM 2892 C C . ALA B 1 81 ? -24.875 -1.725 10.492 1 92.31 81 ALA B C 1
ATOM 2894 O O . ALA B 1 81 ? -25.203 -0.582 10.812 1 92.31 81 ALA B O 1
ATOM 2895 N N . VAL B 1 82 ? -24.406 -2.637 11.305 1 93.12 82 VAL B N 1
ATOM 2896 C CA . VAL B 1 82 ? -23.875 -2.25 12.609 1 93.12 82 VAL B CA 1
ATOM 2897 C C . VAL B 1 82 ? -22.391 -1.957 12.492 1 93.12 82 VAL B C 1
ATOM 2899 O O . VAL B 1 82 ? -21.609 -2.82 12.07 1 93.12 82 VAL B O 1
ATOM 2902 N N . VAL B 1 83 ? -22.016 -0.759 12.836 1 95.19 83 VAL B N 1
ATOM 2903 C CA . VAL B 1 83 ? -20.625 -0.311 12.719 1 95.19 83 VAL B CA 1
ATOM 2904 C C . VAL B 1 83 ? -20.094 0.073 14.102 1 95.19 83 VAL B C 1
ATOM 2906 O O . VAL B 1 83 ? -20.703 0.883 14.805 1 95.19 83 VAL B O 1
ATOM 2909 N N . LYS B 1 84 ? -19.016 -0.577 14.492 1 95.25 84 LYS B N 1
ATOM 2910 C CA . LYS B 1 84 ? -18.266 -0.22 15.695 1 95.25 84 LYS B CA 1
ATOM 2911 C C . LYS B 1 84 ? -16.797 0.067 15.359 1 95.25 84 LYS B C 1
ATOM 2913 O O . LYS B 1 84 ? -16.219 -0.569 14.477 1 95.25 84 LYS B O 1
ATOM 2918 N N . TYR B 1 85 ? -16.219 1.062 16.047 1 96.06 85 TYR B N 1
ATOM 2919 C CA . TYR B 1 85 ? -14.82 1.328 15.742 1 96.06 85 TYR B CA 1
ATOM 2920 C C . TYR B 1 85 ? -14.062 1.756 16.984 1 96.06 85 TYR B C 1
ATOM 2922 O O . TYR B 1 85 ? -14.672 2.201 17.969 1 96.06 85 TYR B O 1
ATOM 2930 N N . GLU B 1 86 ? -12.805 1.549 16.984 1 97.69 86 GLU B N 1
ATOM 2931 C CA . GLU B 1 86 ? -11.844 1.994 18 1 97.69 86 GLU B CA 1
ATOM 2932 C C . GLU B 1 86 ? -10.719 2.807 17.359 1 97.69 86 GLU B C 1
ATOM 2934 O O . GLU B 1 86 ? -10.242 2.48 16.266 1 97.69 86 GLU B O 1
ATOM 2939 N N . THR B 1 87 ? -10.344 3.889 18 1 97.31 87 THR B N 1
ATOM 2940 C CA . THR B 1 87 ? -9.258 4.762 17.562 1 97.31 87 THR B CA 1
ATOM 2941 C C . THR B 1 87 ? -8.688 5.543 18.734 1 97.31 87 THR B C 1
ATOM 2943 O O . THR B 1 87 ? -9.352 5.723 19.766 1 97.31 87 THR B O 1
ATOM 2946 N N . GLN B 1 88 ? -7.453 6.004 18.594 1 95.12 88 GLN B N 1
ATOM 2947 C CA . GLN B 1 88 ? -6.887 6.836 19.641 1 95.12 88 GLN B CA 1
ATOM 2948 C C . GLN B 1 88 ? -6.895 8.312 19.25 1 95.12 88 GLN B C 1
ATOM 2950 O O . GLN B 1 88 ? -6.633 9.18 20.078 1 95.12 88 GLN B O 1
ATOM 2955 N N . ALA B 1 89 ? -7.215 8.586 18.016 1 96.44 89 ALA B N 1
ATOM 2956 C CA . ALA B 1 89 ? -7.203 9.961 17.531 1 96.44 89 ALA B CA 1
ATOM 2957 C C . ALA B 1 89 ? -8.617 10.539 17.484 1 96.44 89 ALA B C 1
ATOM 2959 O O . ALA B 1 89 ? -9.562 9.844 17.109 1 96.44 89 ALA B O 1
ATOM 2960 N N . PRO B 1 90 ? -8.758 11.734 17.859 1 94.06 90 PRO B N 1
ATOM 2961 C CA . PRO B 1 90 ? -10.086 12.352 17.828 1 94.06 90 PRO B CA 1
ATOM 2962 C C . PRO B 1 90 ? -10.453 12.906 16.453 1 94.06 90 PRO B C 1
ATOM 2964 O O . PRO B 1 90 ? -9.57 13.195 15.641 1 94.06 90 PRO B O 1
ATOM 2967 N N . LEU B 1 91 ? -11.742 13.039 16.234 1 91.12 91 LEU B N 1
ATOM 2968 C CA . LEU B 1 91 ? -12.289 13.602 15.016 1 91.12 91 LEU B CA 1
ATOM 2969 C C . LEU B 1 91 ? -12.164 15.125 15.016 1 91.12 91 LEU B C 1
ATOM 2971 O O . LEU B 1 91 ? -12.359 15.766 16.047 1 91.12 91 LEU B O 1
ATOM 2975 N N . GLY B 1 92 ? -11.844 15.719 13.867 1 91.75 92 GLY B N 1
ATOM 2976 C CA . GLY B 1 92 ? -11.984 17.156 13.664 1 91.75 92 GLY B CA 1
ATOM 2977 C C . GLY B 1 92 ? -10.703 17.922 13.93 1 91.75 92 GLY B C 1
ATOM 2978 O O . GLY B 1 92 ? -10.672 19.141 13.805 1 91.75 92 GLY B O 1
ATOM 2979 N N . PHE B 1 93 ? -9.602 17.203 14.133 1 94.5 93 PHE B N 1
ATOM 2980 C CA . PHE B 1 93 ? -8.383 17.906 14.523 1 94.5 93 PHE B CA 1
ATOM 2981 C C . PHE B 1 93 ? -7.363 17.875 13.391 1 94.5 93 PHE B C 1
ATOM 2983 O O . PHE B 1 93 ? -6.406 18.656 13.391 1 94.5 93 PHE B O 1
ATOM 2990 N N . GLY B 1 94 ? -7.516 16.938 12.461 1 95.31 94 GLY B N 1
ATOM 2991 C CA . GLY B 1 94 ? -6.578 16.938 11.352 1 95.31 94 GLY B CA 1
ATOM 2992 C C . GLY B 1 94 ? -5.898 15.594 11.148 1 95.31 94 GLY B C 1
ATOM 2993 O O . GLY B 1 94 ? -4.941 15.484 10.375 1 95.31 94 GLY B O 1
ATOM 2994 N N . TYR B 1 95 ? -6.453 14.57 11.758 1 97.69 95 TYR B N 1
ATOM 2995 C CA . TYR B 1 95 ? -5.871 13.234 11.68 1 97.69 95 TYR B CA 1
ATOM 2996 C C . TYR B 1 95 ? -6.363 12.492 10.438 1 97.69 95 TYR B C 1
ATOM 2998 O O . TYR B 1 95 ? -6.02 11.328 10.227 1 97.69 95 TYR B O 1
ATOM 3006 N N . GLY B 1 96 ? -7.188 13.094 9.656 1 97.25 96 GLY B N 1
ATOM 3007 C CA . GLY B 1 96 ? -7.828 12.359 8.578 1 97.25 96 GLY B CA 1
ATOM 3008 C C . GLY B 1 96 ? -8.844 11.352 9.062 1 97.25 96 GLY B C 1
ATOM 3009 O O . GLY B 1 96 ? -9.07 10.328 8.406 1 97.25 96 GLY B O 1
ATOM 3010 N N . MET B 1 97 ? -9.438 11.68 10.172 1 96.69 97 MET B N 1
ATOM 3011 C CA . MET B 1 97 ? -10.352 10.742 10.812 1 96.69 97 MET B CA 1
ATOM 3012 C C . MET B 1 97 ? -11.641 10.609 10.016 1 96.69 97 MET B C 1
ATOM 3014 O O . MET B 1 97 ? -12.227 9.523 9.953 1 96.69 97 MET B O 1
ATOM 3018 N N . SER B 1 98 ? -12.164 11.688 9.508 1 96.62 98 SER B N 1
ATOM 3019 C CA . SER B 1 98 ? -13.367 11.57 8.688 1 96.62 98 SER B CA 1
ATOM 3020 C C . SER B 1 98 ? -13.141 10.617 7.52 1 96.62 98 SER B C 1
ATOM 3022 O O . SER B 1 98 ? -14 9.797 7.203 1 96.62 98 SER B O 1
ATOM 3024 N N . ALA B 1 99 ? -12.008 10.781 6.867 1 98.31 99 ALA B N 1
ATOM 3025 C CA . ALA B 1 99 ? -11.648 9.906 5.75 1 98.31 99 ALA B CA 1
ATOM 3026 C C . ALA B 1 99 ? -11.555 8.453 6.203 1 98.31 99 ALA B C 1
ATOM 3028 O O . ALA B 1 99 ? -12.016 7.547 5.5 1 98.31 99 ALA B O 1
ATOM 3029 N N . ALA B 1 100 ? -10.914 8.266 7.344 1 98.69 100 ALA B N 1
ATOM 3030 C CA . ALA B 1 100 ? -10.766 6.91 7.875 1 98.69 100 ALA B CA 1
ATOM 3031 C C . ALA B 1 100 ? -12.133 6.281 8.156 1 98.69 100 ALA B C 1
ATOM 3033 O O . ALA B 1 100 ? -12.344 5.102 7.867 1 98.69 100 ALA B O 1
ATOM 3034 N N . LEU B 1 101 ? -13.031 7.043 8.703 1 98.12 101 LEU B N 1
ATOM 3035 C CA . LEU B 1 101 ? -14.383 6.559 8.984 1 98.12 101 LEU B CA 1
ATOM 3036 C C . LEU B 1 101 ? -15.109 6.207 7.691 1 98.12 101 LEU B C 1
ATOM 3038 O O . LEU B 1 101 ? -15.734 5.152 7.594 1 98.12 101 LEU B O 1
ATOM 3042 N N . THR B 1 102 ? -15.047 7.094 6.73 1 98.44 102 THR B N 1
ATOM 3043 C CA . THR B 1 102 ? -15.719 6.883 5.453 1 98.44 102 THR B CA 1
ATOM 3044 C C . THR B 1 102 ? -15.125 5.68 4.723 1 98.44 102 THR B C 1
ATOM 3046 O O . THR B 1 102 ? -15.859 4.816 4.246 1 98.44 102 THR B O 1
ATOM 3049 N N . LEU B 1 103 ? -13.805 5.625 4.684 1 98.94 103 LEU B N 1
ATOM 3050 C CA . LEU B 1 103 ? -13.094 4.555 3.996 1 98.94 103 LEU B CA 1
ATOM 3051 C C . LEU B 1 103 ? -13.344 3.213 4.68 1 98.94 103 LEU B C 1
ATOM 3053 O O . LEU B 1 103 ? -13.664 2.223 4.016 1 98.94 103 LEU B O 1
ATOM 3057 N N . GLY B 1 104 ? -13.172 3.211 5.984 1 98.75 104 GLY B N 1
ATOM 3058 C CA . GLY B 1 104 ? -13.414 1.979 6.719 1 98.75 104 GLY B CA 1
ATOM 3059 C C . GLY B 1 104 ? -14.812 1.427 6.512 1 98.75 104 GLY B C 1
ATOM 3060 O O . GLY B 1 104 ? -14.984 0.227 6.289 1 98.75 104 GLY B O 1
ATOM 3061 N N . THR B 1 105 ? -15.797 2.285 6.559 1 98.12 105 THR B N 1
ATOM 3062 C CA . THR B 1 105 ? -17.188 1.867 6.363 1 98.12 105 THR B CA 1
ATOM 3063 C C . THR B 1 105 ? -17.391 1.335 4.945 1 98.12 105 THR B C 1
ATOM 3065 O O . THR B 1 105 ? -17.984 0.267 4.758 1 98.12 105 THR B O 1
ATOM 3068 N N . ALA B 1 106 ? -16.891 2.074 4 1 98.69 106 ALA B N 1
ATOM 3069 C CA . ALA B 1 106 ? -17.062 1.683 2.604 1 98.69 106 ALA B CA 1
ATOM 3070 C C . ALA B 1 106 ? -16.422 0.327 2.33 1 98.69 106 ALA B C 1
ATOM 3072 O O . ALA B 1 106 ? -17.031 -0.544 1.708 1 98.69 106 ALA B O 1
ATOM 3073 N N . LEU B 1 107 ? -15.211 0.138 2.812 1 98.81 107 LEU B N 1
ATOM 3074 C CA . LEU B 1 107 ? -14.492 -1.115 2.592 1 98.81 107 LEU B CA 1
ATOM 3075 C C . LEU B 1 107 ? -15.219 -2.277 3.268 1 98.81 107 LEU B C 1
ATOM 3077 O O . LEU B 1 107 ? -15.352 -3.354 2.68 1 98.81 107 LEU B O 1
ATOM 3081 N N . GLY B 1 108 ? -15.609 -2.035 4.492 1 97.88 108 GLY B N 1
ATOM 3082 C CA . GLY B 1 108 ? -16.312 -3.084 5.211 1 97.88 108 GLY B CA 1
ATOM 3083 C C . GLY B 1 108 ? -17.625 -3.49 4.543 1 97.88 108 GLY B C 1
ATOM 3084 O O . GLY B 1 108 ? -17.906 -4.68 4.395 1 97.88 108 GLY B O 1
ATOM 3085 N N . VAL B 1 109 ? -18.422 -2.533 4.148 1 96.81 109 VAL B N 1
ATOM 3086 C CA . VAL B 1 109 ? -19.703 -2.793 3.49 1 96.81 109 VAL B CA 1
ATOM 3087 C C . VAL B 1 109 ? -19.453 -3.521 2.17 1 96.81 109 VAL B C 1
ATOM 3089 O O . VAL B 1 109 ? -20.156 -4.488 1.852 1 96.81 109 VAL B O 1
ATOM 3092 N N . ALA B 1 110 ? -18.469 -3.059 1.429 1 97.88 110 ALA B N 1
ATOM 3093 C CA . ALA B 1 110 ? -18.156 -3.709 0.16 1 97.88 110 ALA B CA 1
ATOM 3094 C C . ALA B 1 110 ? -17.781 -5.176 0.373 1 97.88 110 ALA B C 1
ATOM 3096 O O . ALA B 1 110 ? -18.188 -6.043 -0.402 1 97.88 110 ALA B O 1
ATOM 3097 N N . ALA B 1 111 ? -16.984 -5.422 1.396 1 97.5 111 ALA B N 1
ATOM 3098 C CA . ALA B 1 111 ? -16.594 -6.797 1.694 1 97.5 111 ALA B CA 1
ATOM 3099 C C . ALA B 1 111 ? -17.828 -7.66 1.979 1 97.5 111 ALA B C 1
ATOM 3101 O O . ALA B 1 111 ? -17.922 -8.789 1.49 1 97.5 111 ALA B O 1
ATOM 3102 N N . LEU B 1 112 ? -18.75 -7.148 2.723 1 95.75 112 LEU B N 1
ATOM 3103 C CA . LEU B 1 112 ? -19.953 -7.887 3.068 1 95.75 112 LEU B CA 1
ATOM 3104 C C . LEU B 1 112 ? -20.828 -8.109 1.838 1 95.75 112 LEU B C 1
ATOM 3106 O O . LEU B 1 112 ? -21.516 -9.125 1.735 1 95.75 112 LEU B O 1
ATOM 3110 N N . LEU B 1 113 ? -20.797 -7.199 0.914 1 95.81 113 LEU B N 1
ATOM 3111 C CA . LEU B 1 113 ? -21.594 -7.285 -0.3 1 95.81 113 LEU B CA 1
ATOM 3112 C C . LEU B 1 113 ? -20.844 -8.039 -1.396 1 95.81 113 LEU B C 1
ATOM 3114 O O . LEU B 1 113 ? -21.359 -8.195 -2.506 1 95.81 113 LEU B O 1
ATOM 3118 N N . ARG B 1 114 ? -19.609 -8.453 -1.075 1 96.38 114 ARG B N 1
ATOM 3119 C CA . ARG B 1 114 ? -18.781 -9.18 -2.041 1 96.38 114 ARG B CA 1
ATOM 3120 C C . ARG B 1 114 ? -18.5 -8.328 -3.268 1 96.38 114 ARG B C 1
ATOM 3122 O O . ARG B 1 114 ? -18.609 -8.797 -4.402 1 96.38 114 ARG B O 1
ATOM 3129 N N . LYS B 1 115 ? -18.25 -7.035 -3.021 1 97.5 115 LYS B N 1
ATOM 3130 C CA . LYS B 1 115 ? -17.953 -6.055 -4.062 1 97.5 115 LYS B CA 1
ATOM 3131 C C . LYS B 1 115 ? -16.484 -5.613 -4.012 1 97.5 115 LYS B C 1
ATOM 3133 O O . LYS B 1 115 ? -15.812 -5.809 -2.998 1 97.5 115 LYS B O 1
ATOM 3138 N N . PRO B 1 116 ? -15.953 -5.016 -5.082 1 98.5 116 PRO B N 1
ATOM 3139 C CA . PRO B 1 116 ? -14.547 -4.609 -5.133 1 98.5 116 PRO B CA 1
ATOM 3140 C C . PRO B 1 116 ? -14.211 -3.531 -4.105 1 98.5 116 PRO B C 1
ATOM 3142 O O . PRO B 1 116 ? -14.984 -2.588 -3.916 1 98.5 116 PRO B O 1
ATOM 3145 N N . LEU B 1 117 ? -13.062 -3.654 -3.502 1 98.81 117 LEU B N 1
ATOM 3146 C CA . LEU B 1 117 ? -12.617 -2.697 -2.492 1 98.81 117 LEU B CA 1
ATOM 3147 C C . LEU B 1 117 ? -12.188 -1.385 -3.139 1 98.81 117 LEU B C 1
ATOM 3149 O O . LEU B 1 117 ? -12.367 -0.313 -2.555 1 98.81 117 LEU B O 1
ATOM 3153 N N . LEU B 1 118 ? -11.617 -1.443 -4.332 1 98.81 118 LEU B N 1
ATOM 3154 C CA . LEU B 1 118 ? -11.211 -0.224 -5.023 1 98.81 118 LEU B CA 1
ATOM 3155 C C . LEU B 1 118 ? -12.414 0.685 -5.266 1 98.81 118 LEU B C 1
ATOM 3157 O O . LEU B 1 118 ? -12.336 1.896 -5.051 1 98.81 118 LEU B O 1
ATOM 3161 N N . GLU B 1 119 ? -13.492 0.113 -5.711 1 98.69 119 GLU B N 1
ATOM 3162 C CA . GLU B 1 119 ? -14.711 0.888 -5.906 1 98.69 119 GLU B CA 1
ATOM 3163 C C . GLU B 1 119 ? -15.203 1.488 -4.594 1 98.69 119 GLU B C 1
ATOM 3165 O O . GLU B 1 119 ? -15.68 2.623 -4.566 1 98.69 119 GLU B O 1
ATOM 3170 N N . ALA B 1 120 ? -15.117 0.731 -3.574 1 98.88 120 ALA B N 1
ATOM 3171 C CA . ALA B 1 120 ? -15.516 1.213 -2.254 1 98.88 120 ALA B CA 1
ATOM 3172 C C . ALA B 1 120 ? -14.664 2.408 -1.829 1 98.88 120 ALA B C 1
ATOM 3174 O O . ALA B 1 120 ? -15.188 3.377 -1.268 1 98.88 120 ALA B O 1
ATOM 3175 N N . ALA B 1 121 ? -13.367 2.299 -2.059 1 98.94 121 ALA B N 1
ATOM 3176 C CA . ALA B 1 121 ? -12.477 3.408 -1.731 1 98.94 121 ALA B CA 1
ATOM 3177 C C . ALA B 1 121 ? -12.828 4.652 -2.539 1 98.94 121 ALA B C 1
ATOM 3179 O O . ALA B 1 121 ? -12.719 5.777 -2.041 1 98.94 121 ALA B O 1
ATOM 3180 N N . GLN B 1 122 ? -13.234 4.441 -3.781 1 98.88 122 GLN B N 1
ATOM 3181 C CA . GLN B 1 122 ? -13.656 5.547 -4.633 1 98.88 122 GLN B CA 1
ATOM 3182 C C . GLN B 1 122 ? -14.953 6.176 -4.117 1 98.88 122 GLN B C 1
ATOM 3184 O O . GLN B 1 122 ? -15.102 7.398 -4.141 1 98.88 122 GLN B O 1
ATOM 3189 N N . VAL B 1 123 ? -15.844 5.359 -3.646 1 98.75 123 VAL B N 1
ATOM 3190 C CA . VAL B 1 123 ? -17.062 5.855 -3.021 1 98.75 123 VAL B CA 1
ATOM 3191 C C . VAL B 1 123 ? -16.703 6.711 -1.807 1 98.75 123 VAL B C 1
ATOM 3193 O O . VAL B 1 123 ? -17.25 7.801 -1.628 1 98.75 123 VAL B O 1
ATOM 3196 N N . ALA B 1 124 ? -15.789 6.207 -1.001 1 98.88 124 ALA B N 1
ATOM 3197 C CA . ALA B 1 124 ? -15.359 6.961 0.176 1 98.88 124 ALA B CA 1
ATOM 3198 C C . ALA B 1 124 ? -14.781 8.32 -0.221 1 98.88 124 ALA B C 1
ATOM 3200 O O . ALA B 1 124 ? -15.094 9.336 0.402 1 98.88 124 ALA B O 1
ATOM 3201 N N . HIS B 1 125 ? -13.953 8.305 -1.244 1 98.88 125 HIS B N 1
ATOM 3202 C CA . HIS B 1 125 ? -13.367 9.547 -1.738 1 98.88 125 HIS B CA 1
ATOM 3203 C C . HIS B 1 125 ? -14.445 10.531 -2.182 1 98.88 125 HIS B C 1
ATOM 3205 O O . HIS B 1 125 ? -14.406 11.711 -1.826 1 98.88 125 HIS B O 1
ATOM 3211 N N . GLU B 1 126 ? -15.383 10.07 -2.893 1 98.56 126 GLU B N 1
ATOM 3212 C CA . GLU B 1 126 ? -16.469 10.914 -3.385 1 98.56 126 GLU B CA 1
ATOM 3213 C C . GLU B 1 126 ? -17.266 11.508 -2.234 1 98.56 126 GLU B C 1
ATOM 3215 O O . GLU B 1 126 ? -17.672 12.672 -2.285 1 98.56 126 GLU B O 1
ATOM 3220 N N . VAL B 1 127 ? -17.516 10.695 -1.269 1 97.94 127 VAL B N 1
ATOM 3221 C CA . VAL B 1 127 ? -18.25 11.164 -0.1 1 97.94 127 VAL B CA 1
ATOM 3222 C C . VAL B 1 127 ? -17.484 12.312 0.559 1 97.94 127 VAL B C 1
ATOM 3224 O O . VAL B 1 127 ? -18.078 13.359 0.865 1 97.94 127 VAL B O 1
ATOM 3227 N N . GLU B 1 128 ? -16.188 12.172 0.76 1 97.88 128 GLU B N 1
ATOM 3228 C CA . GLU B 1 128 ? -15.375 13.211 1.383 1 97.88 128 GLU B CA 1
ATOM 3229 C C . GLU B 1 128 ? -15.383 14.492 0.552 1 97.88 128 GLU B C 1
ATOM 3231 O O . GLU B 1 128 ? -15.539 15.586 1.093 1 97.88 128 GLU B O 1
ATOM 3236 N N . VAL B 1 129 ? -15.25 14.328 -0.745 1 97.75 129 VAL B N 1
ATOM 3237 C CA . VAL B 1 129 ? -15.219 15.477 -1.639 1 97.75 129 VAL B CA 1
ATOM 3238 C C . VAL B 1 129 ? -16.562 16.203 -1.597 1 97.75 129 VAL B C 1
ATOM 3240 O O . VAL B 1 129 ? -16.609 17.422 -1.459 1 97.75 129 VAL B O 1
ATOM 3243 N N . ASN B 1 130 ? -17.594 15.477 -1.636 1 96.44 130 ASN B N 1
ATOM 3244 C CA . ASN B 1 130 ? -18.922 16.047 -1.676 1 96.44 130 ASN B CA 1
ATOM 3245 C C . ASN B 1 130 ? -19.281 16.734 -0.355 1 96.44 130 ASN B C 1
ATOM 3247 O O . ASN B 1 130 ? -19.984 17.734 -0.341 1 96.44 130 ASN B O 1
ATOM 3251 N N . LEU B 1 131 ? -18.797 16.156 0.711 1 94.62 131 LEU B N 1
ATOM 3252 C CA . LEU B 1 131 ? -19.078 16.734 2.021 1 94.62 131 LEU B CA 1
ATOM 3253 C C . LEU B 1 131 ? -18.109 17.875 2.322 1 94.62 131 LEU B C 1
ATOM 3255 O O . LEU B 1 131 ? -18.297 18.625 3.289 1 94.62 131 LEU B O 1
ATOM 3259 N N . GLY B 1 132 ? -17.047 17.953 1.527 1 93.69 132 GLY B N 1
ATOM 3260 C CA . GLY B 1 132 ? -16.062 19 1.741 1 93.69 132 GLY B CA 1
ATOM 3261 C C . GLY B 1 132 ? -15.148 18.734 2.926 1 93.69 132 GLY B C 1
ATOM 3262 O O . GLY B 1 132 ? -14.656 19.656 3.562 1 93.69 132 GLY B O 1
ATOM 3263 N N . THR B 1 133 ? -14.922 17.453 3.248 1 92.38 133 THR B N 1
ATOM 3264 C CA . THR B 1 133 ? -14.18 17.141 4.465 1 92.38 133 THR B CA 1
ATOM 3265 C C . THR B 1 133 ? -12.789 16.609 4.129 1 92.38 133 THR B C 1
ATOM 3267 O O . THR B 1 133 ? -11.961 16.422 5.02 1 92.38 133 THR B O 1
ATOM 3270 N N . GLY B 1 134 ? -12.516 16.359 2.873 1 92.56 134 GLY B N 1
ATOM 3271 C CA . GLY B 1 134 ? -11.188 15.867 2.541 1 92.56 134 GLY B CA 1
ATOM 3272 C C . GLY B 1 134 ? -10.922 15.828 1.048 1 92.56 134 GLY B C 1
ATOM 3273 O O . GLY B 1 134 ? -11.82 15.516 0.26 1 92.56 134 GLY B O 1
ATOM 3274 N N . LEU B 1 135 ? -9.648 15.992 0.729 1 94.62 135 LEU B N 1
ATOM 3275 C CA . LEU B 1 135 ? -9.258 16.062 -0.673 1 94.62 135 LEU B CA 1
ATOM 3276 C C . LEU B 1 135 ? -8.086 15.125 -0.958 1 94.62 135 LEU B C 1
ATOM 3278 O O . LEU B 1 135 ? -7.504 15.164 -2.043 1 94.62 135 LEU B O 1
ATOM 3282 N N . GLY B 1 136 ? -7.707 14.32 0.026 1 95.81 136 GLY B N 1
ATOM 3283 C CA . GLY B 1 136 ? -6.543 13.508 -0.291 1 95.81 136 GLY B CA 1
ATOM 3284 C C . GLY B 1 136 ? -6.25 12.453 0.755 1 95.81 136 GLY B C 1
ATOM 3285 O O . GLY B 1 136 ? -5.383 11.594 0.555 1 95.81 136 GLY B O 1
ATOM 3286 N N . ASP B 1 137 ? -6.938 12.477 1.855 1 98.5 137 ASP B N 1
ATOM 3287 C CA . ASP B 1 137 ? -6.652 11.539 2.938 1 98.5 137 ASP B CA 1
ATOM 3288 C C . ASP B 1 137 ? -7.031 10.117 2.541 1 98.5 137 ASP B C 1
ATOM 3290 O O . ASP B 1 137 ? -6.344 9.164 2.91 1 98.5 137 ASP B O 1
ATOM 3294 N N . VAL B 1 138 ? -8.078 9.969 1.753 1 98.88 138 VAL B N 1
ATOM 3295 C CA . VAL B 1 138 ? -8.594 8.633 1.447 1 98.88 138 VAL B CA 1
ATOM 3296 C C . VAL B 1 138 ? -7.543 7.848 0.665 1 98.88 138 VAL B C 1
ATOM 3298 O O . VAL B 1 138 ? -7.258 6.691 0.986 1 98.88 138 VAL B O 1
ATOM 3301 N N . ILE B 1 139 ? -6.965 8.422 -0.351 1 98.88 139 ILE B N 1
ATOM 3302 C CA . ILE B 1 139 ? -6.008 7.688 -1.171 1 98.88 139 ILE B CA 1
ATOM 3303 C C . ILE B 1 139 ? -4.762 7.375 -0.351 1 98.88 139 ILE B C 1
ATOM 3305 O O . ILE B 1 139 ? -4.168 6.301 -0.495 1 98.88 139 ILE B O 1
ATOM 3309 N N . ALA B 1 140 ? -4.324 8.258 0.511 1 98.88 140 ALA B N 1
ATOM 3310 C CA . ALA B 1 140 ? -3.172 8.016 1.375 1 98.88 140 ALA B CA 1
ATOM 3311 C C . ALA B 1 140 ? -3.445 6.883 2.357 1 98.88 140 ALA B C 1
ATOM 3313 O O . ALA B 1 140 ? -2.596 6.012 2.561 1 98.88 140 ALA B O 1
ATOM 3314 N N . GLU B 1 141 ? -4.617 6.941 2.922 1 98.94 141 GLU B N 1
ATOM 3315 C CA . GLU B 1 141 ? -4.996 5.922 3.895 1 98.94 141 GLU B CA 1
ATOM 3316 C C . GLU B 1 141 ? -5.207 4.57 3.221 1 98.94 141 GLU B C 1
ATOM 3318 O O . GLU B 1 141 ? -4.949 3.523 3.824 1 98.94 141 GLU B O 1
ATOM 3323 N N . PHE B 1 142 ? -5.656 4.555 2.01 1 98.94 142 PHE B N 1
ATOM 3324 C CA . PHE B 1 142 ? -5.926 3.32 1.283 1 98.94 142 PHE B CA 1
ATOM 3325 C C . PHE B 1 142 ? -4.629 2.619 0.903 1 98.94 142 PHE B C 1
ATOM 3327 O O . PHE B 1 142 ? -4.512 1.399 1.034 1 98.94 142 PHE B O 1
ATOM 3334 N N . TYR B 1 143 ? -3.602 3.365 0.458 1 98.5 143 TYR B N 1
ATOM 3335 C CA . TYR B 1 143 ? -2.391 2.758 -0.083 1 98.5 143 TYR B CA 1
ATOM 3336 C C . TYR B 1 143 ? -1.293 2.695 0.973 1 98.5 143 TYR B C 1
ATOM 3338 O O . TYR B 1 143 ? -0.421 1.824 0.92 1 98.5 143 TYR B O 1
ATOM 3346 N N . GLY B 1 144 ? -1.288 3.641 1.913 1 98.31 144 GLY B N 1
ATOM 3347 C CA . GLY B 1 144 ? -0.207 3.711 2.883 1 98.31 144 GLY B CA 1
ATOM 3348 C C . GLY B 1 144 ? 1.068 4.305 2.312 1 98.31 144 GLY B C 1
ATOM 3349 O O . GLY B 1 144 ? 1.021 5.238 1.511 1 98.31 144 GLY B O 1
ATOM 3350 N N . GLY B 1 145 ? 2.174 3.869 2.82 1 97.5 145 GLY B N 1
ATOM 3351 C CA . GLY B 1 145 ? 3.451 4.305 2.279 1 97.5 145 GLY B CA 1
ATOM 3352 C C . GLY B 1 145 ? 4.316 5.023 3.299 1 97.5 145 GLY B C 1
ATOM 3353 O O . GLY B 1 145 ? 5.426 5.461 2.98 1 97.5 145 GLY B O 1
ATOM 3354 N N . GLY B 1 146 ? 3.842 5.211 4.52 1 98.56 146 GLY B N 1
ATOM 3355 C CA . GLY B 1 146 ? 4.605 5.934 5.523 1 98.56 146 GLY B CA 1
ATOM 335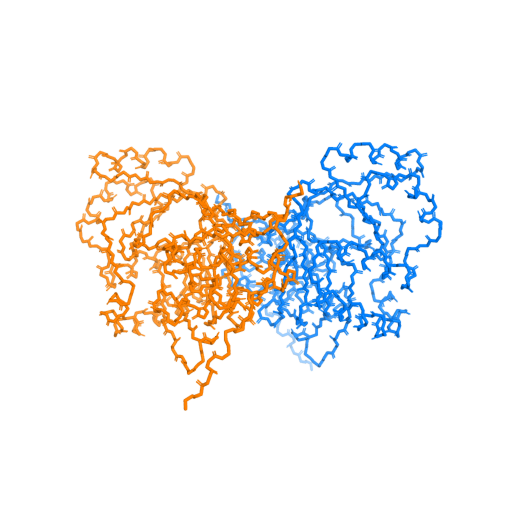6 C C . GLY B 1 146 ? 4.57 7.438 5.328 1 98.56 146 GLY B C 1
ATOM 3357 O O . GLY B 1 146 ? 3.562 8.086 5.621 1 98.56 146 GLY B O 1
ATOM 3358 N N . ILE B 1 147 ? 5.68 7.953 4.785 1 98.88 147 ILE B N 1
ATOM 3359 C CA . ILE B 1 147 ? 5.66 9.328 4.297 1 98.88 147 ILE B CA 1
ATOM 3360 C C . ILE B 1 147 ? 5.324 9.344 2.807 1 98.88 147 ILE B C 1
ATOM 3362 O O . ILE B 1 147 ? 6.09 8.828 1.988 1 98.88 147 ILE B O 1
ATOM 3366 N N . GLU B 1 148 ? 4.164 9.828 2.488 1 98.19 148 GLU B N 1
ATOM 3367 C CA . GLU B 1 148 ? 3.684 9.727 1.114 1 98.19 148 GLU B CA 1
ATOM 3368 C C . GLU B 1 148 ? 3.664 11.102 0.437 1 98.19 148 GLU B C 1
ATOM 3370 O O . GLU B 1 148 ? 3.689 12.133 1.11 1 98.19 148 GLU B O 1
ATOM 3375 N N . ILE B 1 149 ? 3.678 11.086 -0.869 1 98.62 149 ILE B N 1
ATOM 3376 C CA . ILE B 1 149 ? 3.465 12.25 -1.726 1 98.62 149 ILE B CA 1
ATOM 3377 C C . ILE B 1 149 ? 2.361 11.945 -2.738 1 98.62 149 ILE B C 1
ATOM 3379 O O . ILE B 1 149 ? 2.482 11.016 -3.537 1 98.62 149 ILE B O 1
ATOM 3383 N N . ARG B 1 150 ? 1.292 12.68 -2.66 1 98.69 150 ARG B N 1
ATOM 3384 C CA . ARG B 1 150 ? 0.285 12.625 -3.715 1 98.69 150 ARG B CA 1
ATOM 3385 C C . ARG B 1 150 ? 0.729 13.43 -4.938 1 98.69 150 ARG B C 1
ATOM 3387 O O . ARG B 1 150 ? 0.769 14.656 -4.898 1 98.69 150 ARG B O 1
ATOM 3394 N N . VAL B 1 151 ? 0.989 12.75 -6.039 1 98.62 151 VAL B N 1
ATOM 3395 C CA . VAL B 1 151 ? 1.577 13.422 -7.191 1 98.62 151 VAL B CA 1
ATOM 3396 C C . VAL B 1 151 ? 0.51 13.648 -8.266 1 98.62 151 VAL B C 1
ATOM 3398 O O . VAL B 1 151 ? 0.734 14.375 -9.227 1 98.62 151 VAL B O 1
ATOM 3401 N N . LYS B 1 152 ? -0.573 13.039 -8.156 1 98.62 152 LYS B N 1
ATOM 3402 C CA . LYS B 1 152 ? -1.777 13.258 -8.953 1 98.62 152 LYS B CA 1
ATOM 3403 C C . LYS B 1 152 ? -3.027 13.219 -8.078 1 98.62 152 LYS B C 1
ATOM 3405 O O . LYS B 1 152 ? -3.234 12.266 -7.328 1 98.62 152 LYS B O 1
ATOM 3410 N N . PRO B 1 153 ? -3.879 14.289 -8.164 1 98.75 153 PRO B N 1
ATOM 3411 C CA . PRO B 1 153 ? -5.078 14.305 -7.328 1 98.75 153 PRO B CA 1
ATOM 3412 C C . PRO B 1 153 ? -6.121 13.281 -7.77 1 98.75 153 PRO B C 1
ATOM 3414 O O . PRO B 1 153 ? -6.152 12.891 -8.938 1 98.75 153 PRO B O 1
ATOM 3417 N N . GLY B 1 154 ? -7.004 12.914 -6.836 1 98.75 154 GLY B N 1
ATOM 3418 C CA . GLY B 1 154 ? -8.141 12.078 -7.172 1 98.75 154 GLY B CA 1
ATOM 3419 C C . GLY B 1 154 ? -8.273 10.859 -6.281 1 98.75 154 GLY B C 1
ATOM 3420 O O . GLY B 1 154 ? -7.457 10.648 -5.379 1 98.75 154 GLY B O 1
ATOM 3421 N N . ALA B 1 155 ? -9.258 10.055 -6.566 1 98.81 155 ALA B N 1
ATOM 3422 C CA . ALA B 1 155 ? -9.57 8.852 -5.805 1 98.81 155 ALA B CA 1
ATOM 3423 C C . ALA B 1 155 ? -8.531 7.758 -6.059 1 98.81 155 ALA B C 1
ATOM 3425 O O . ALA B 1 155 ? -7.797 7.809 -7.047 1 98.81 155 ALA B O 1
ATOM 3426 N N . PRO B 1 156 ? -8.469 6.77 -5.141 1 98.69 156 PRO B N 1
ATOM 3427 C CA . PRO B 1 156 ? -7.652 5.594 -5.461 1 98.69 156 PRO B CA 1
ATOM 3428 C C . PRO B 1 156 ? -7.965 5.016 -6.836 1 98.69 156 PRO B C 1
ATOM 3430 O O . PRO B 1 156 ? -9.133 4.887 -7.203 1 98.69 156 PRO B O 1
ATOM 3433 N N . GLY B 1 157 ? -6.918 4.688 -7.574 1 98.25 157 GLY B N 1
ATOM 3434 C CA . GLY B 1 157 ? -7.09 4.203 -8.938 1 98.25 157 GLY B CA 1
ATOM 3435 C C . GLY B 1 157 ? -7.09 5.316 -9.969 1 98.25 157 GLY B C 1
ATOM 3436 O O . GLY B 1 157 ? -6.945 5.059 -11.164 1 98.25 157 GLY B O 1
ATOM 3437 N N . VAL B 1 158 ? -7.305 6.539 -9.516 1 98.56 158 VAL B N 1
ATOM 3438 C CA . VAL B 1 158 ? -7.273 7.73 -10.359 1 98.56 158 VAL B CA 1
ATOM 3439 C C . VAL B 1 158 ? -6.074 8.602 -9.977 1 98.56 158 VAL B C 1
ATOM 3441 O O . VAL B 1 158 ? -5.258 8.945 -10.836 1 98.56 158 VAL B O 1
ATOM 3444 N N . GLY B 1 159 ? -6.027 8.977 -8.719 1 98.69 159 GLY B N 1
ATOM 3445 C CA . GLY B 1 159 ? -4.848 9.656 -8.203 1 98.69 159 GLY B CA 1
ATOM 3446 C C . GLY B 1 159 ? -3.625 8.758 -8.133 1 98.69 159 GLY B C 1
ATOM 3447 O O . GLY B 1 159 ? -3.725 7.551 -8.344 1 98.69 159 GLY B O 1
ATOM 3448 N N . VAL B 1 160 ? -2.49 9.383 -7.922 1 98.62 160 VAL B N 1
ATOM 3449 C CA . VAL B 1 160 ? -1.237 8.641 -7.848 1 98.62 160 VAL B CA 1
ATOM 3450 C C . VAL B 1 160 ? -0.426 9.117 -6.645 1 98.62 160 VAL B C 1
ATOM 3452 O O . VAL B 1 160 ? -0.31 10.32 -6.398 1 98.62 160 VAL B O 1
ATOM 3455 N N . ILE B 1 161 ? 0.115 8.156 -5.887 1 98.19 161 ILE B N 1
ATOM 3456 C CA . ILE B 1 161 ? 0.942 8.516 -4.742 1 98.19 161 ILE B CA 1
ATOM 3457 C C . ILE B 1 161 ? 2.352 7.953 -4.926 1 98.19 161 ILE B C 1
ATOM 3459 O O . ILE B 1 161 ? 2.537 6.934 -5.598 1 98.19 161 ILE B O 1
ATOM 3463 N N . ASP B 1 162 ? 3.268 8.656 -4.453 1 98.56 162 ASP B N 1
ATOM 3464 C CA . ASP B 1 162 ? 4.645 8.227 -4.23 1 98.56 162 ASP B CA 1
ATOM 3465 C C . ASP B 1 162 ? 4.961 8.156 -2.738 1 98.56 162 ASP B C 1
ATOM 3467 O O . ASP B 1 162 ? 4.066 8.305 -1.9 1 98.56 162 ASP B O 1
ATOM 3471 N N . LYS B 1 163 ? 6.105 7.75 -2.375 1 98.62 163 LYS B N 1
ATOM 3472 C CA . LYS B 1 163 ? 6.516 7.703 -0.974 1 98.62 163 LYS B CA 1
ATOM 3473 C C . LYS B 1 163 ? 7.973 8.141 -0.815 1 98.62 163 LYS B C 1
ATOM 3475 O O . LYS B 1 163 ? 8.734 8.133 -1.783 1 98.62 163 LYS B O 1
ATOM 3480 N N . ILE B 1 164 ? 8.305 8.531 0.335 1 98.56 164 ILE B N 1
ATOM 3481 C CA . ILE B 1 164 ? 9.625 9.047 0.682 1 98.56 164 ILE B CA 1
ATOM 3482 C C . ILE B 1 164 ? 10.328 8.086 1.634 1 98.56 164 ILE B C 1
ATOM 3484 O O . ILE B 1 164 ? 9.727 7.621 2.607 1 98.56 164 ILE B O 1
ATOM 3488 N N . PRO B 1 165 ? 11.625 7.766 1.316 1 98.25 165 PRO B N 1
ATOM 3489 C CA . PRO B 1 165 ? 12.398 6.992 2.293 1 98.25 165 PRO B CA 1
ATOM 3490 C C . PRO B 1 165 ? 12.531 7.707 3.637 1 98.25 165 PRO B C 1
ATOM 3492 O O . PRO B 1 165 ? 12.688 8.93 3.676 1 98.25 165 PRO B O 1
ATOM 3495 N N . TYR B 1 166 ? 12.484 6.969 4.684 1 98.31 166 TYR B N 1
ATOM 3496 C CA . TYR B 1 166 ? 12.633 7.547 6.016 1 98.31 166 TYR B CA 1
ATOM 3497 C C . TYR B 1 166 ? 13.312 6.566 6.961 1 98.31 166 TYR B C 1
ATOM 3499 O O . TYR B 1 166 ? 13.445 5.379 6.648 1 98.31 166 TYR B O 1
ATOM 3507 N N . PRO B 1 167 ? 13.805 7.031 8.078 1 97.81 167 PRO B N 1
ATOM 3508 C CA . PRO B 1 167 ? 14.484 6.148 9.031 1 97.81 167 PRO B CA 1
ATOM 3509 C C . PRO B 1 167 ? 13.555 5.074 9.602 1 97.81 167 PRO B C 1
ATOM 3511 O O . PRO B 1 167 ? 12.367 5.32 9.797 1 97.81 167 PRO B O 1
ATOM 3514 N N . ASN B 1 168 ? 14.094 3.984 9.961 1 96 168 ASN B N 1
ATOM 3515 C CA . ASN B 1 168 ? 13.336 2.814 10.398 1 96 168 ASN B CA 1
ATOM 3516 C C . ASN B 1 168 ? 12.789 2.988 11.805 1 96 168 ASN B C 1
ATOM 3518 O O . ASN B 1 168 ? 11.852 2.297 12.203 1 96 168 ASN B O 1
ATOM 3522 N N . ASN B 1 169 ? 13.289 3.893 12.578 1 97.56 169 ASN B N 1
ATOM 3523 C CA . ASN B 1 169 ? 12.938 3.988 13.992 1 97.56 169 ASN B CA 1
ATOM 3524 C C . ASN B 1 169 ? 12.148 5.262 14.281 1 97.56 169 ASN B C 1
ATOM 3526 O O . ASN B 1 169 ? 12.211 5.793 15.391 1 97.56 169 ASN B O 1
ATOM 3530 N N . LEU B 1 170 ? 11.461 5.766 13.344 1 98.56 170 LEU B N 1
ATOM 3531 C CA . LEU B 1 170 ? 10.695 6.992 13.531 1 98.56 170 LEU B CA 1
ATOM 3532 C C . LEU B 1 170 ? 9.531 6.766 14.5 1 98.56 170 LEU B C 1
ATOM 3534 O O . LEU B 1 170 ? 8.898 5.707 14.477 1 98.56 170 LEU B O 1
ATOM 3538 N N . VAL B 1 171 ? 9.312 7.703 15.305 1 98.88 171 VAL B N 1
ATOM 3539 C CA . VAL B 1 171 ? 8.133 7.848 16.141 1 98.88 171 VAL B CA 1
ATOM 3540 C C . VAL B 1 171 ? 7.453 9.188 15.859 1 98.88 171 VAL B C 1
ATOM 3542 O O . VAL B 1 171 ? 8.125 10.203 15.688 1 98.88 171 VAL B O 1
ATOM 3545 N N . ILE B 1 172 ? 6.145 9.172 15.75 1 98.94 172 ILE B N 1
ATOM 3546 C CA . ILE B 1 172 ? 5.355 10.375 15.523 1 98.94 172 ILE B CA 1
ATOM 3547 C C . ILE B 1 172 ? 4.566 10.719 16.781 1 98.94 172 ILE B C 1
ATOM 3549 O O . ILE B 1 172 ? 3.707 9.945 17.203 1 98.94 172 ILE B O 1
ATOM 3553 N N . LEU B 1 173 ? 4.879 11.789 17.359 1 98.94 173 LEU B N 1
ATOM 3554 C CA . LEU B 1 173 ? 4.105 12.312 18.469 1 98.94 173 LEU B CA 1
ATOM 3555 C C . LEU B 1 173 ? 3.137 13.398 18.016 1 98.94 173 LEU B C 1
ATOM 3557 O O . LEU B 1 173 ? 3.479 14.211 17.141 1 98.94 173 LEU B O 1
ATOM 3561 N N . THR B 1 174 ? 1.928 13.398 18.609 1 98.88 174 THR B N 1
ATOM 3562 C CA . THR B 1 174 ? 0.956 14.398 18.188 1 98.88 174 THR B CA 1
ATOM 3563 C C . THR B 1 174 ? 0.256 15.016 19.391 1 98.88 174 THR B C 1
ATOM 3565 O O . THR B 1 174 ? 0.18 14.398 20.453 1 98.88 174 THR B O 1
ATOM 3568 N N . HIS B 1 175 ? -0.195 16.188 19.203 1 98.5 175 HIS B N 1
ATOM 3569 C CA . HIS B 1 175 ? -0.987 16.922 20.188 1 98.5 175 HIS B CA 1
ATOM 3570 C C . HIS B 1 175 ? -2.082 17.75 19.516 1 98.5 175 HIS B C 1
ATOM 3572 O O . HIS B 1 175 ? -1.855 18.344 18.453 1 98.5 175 HIS B O 1
ATOM 3578 N N . GLU B 1 176 ? -3.266 17.766 20.125 1 97.25 176 GLU B N 1
ATOM 3579 C CA . GLU B 1 176 ? -4.395 18.516 19.578 1 97.25 176 GLU B CA 1
ATOM 3580 C C . GLU B 1 176 ? -4.562 19.844 20.297 1 97.25 176 GLU B C 1
ATOM 3582 O O . GLU B 1 176 ? -4.551 19.906 21.531 1 97.25 176 GLU B O 1
ATOM 3587 N N . PHE B 1 177 ? -4.793 20.859 19.547 1 93.44 177 PHE B N 1
ATOM 3588 C CA . PHE B 1 177 ? -5.055 22.172 20.125 1 93.44 177 PHE B CA 1
ATOM 3589 C C . PHE B 1 177 ? -6.516 22.562 19.938 1 93.44 177 PHE B C 1
ATOM 3591 O O . PHE B 1 177 ? -7.242 22.766 20.922 1 93.44 177 PHE B O 1
ATOM 3598 N N . THR B 1 178 ? -6.867 22.719 18.703 1 88.19 178 THR B N 1
ATOM 3599 C CA . THR B 1 178 ? -8.211 23.234 18.438 1 88.19 178 THR B CA 1
ATOM 3600 C C . THR B 1 178 ? -8.883 22.438 17.328 1 88.19 178 THR B C 1
ATOM 3602 O O . THR B 1 178 ? -8.211 21.953 16.406 1 88.19 178 THR B O 1
ATOM 3605 N N . ARG B 1 179 ? -10.133 22.391 17.5 1 90.88 179 ARG B N 1
ATOM 3606 C CA . ARG B 1 179 ? -10.938 21.812 16.422 1 90.88 179 ARG B CA 1
ATOM 3607 C C . ARG B 1 179 ? -11.289 22.859 15.383 1 90.88 179 ARG B C 1
ATOM 3609 O O . ARG B 1 179 ? -11.516 24.031 15.719 1 90.88 179 ARG B O 1
ATOM 3616 N N . GLU B 1 180 ? -11.281 22.469 14.148 1 88.5 180 GLU B N 1
ATOM 3617 C CA . GLU B 1 180 ? -11.703 23.328 13.047 1 88.5 180 GLU B CA 1
ATOM 3618 C C . GLU B 1 180 ? -12.391 22.531 11.945 1 88.5 180 GLU B C 1
ATOM 3620 O O . GLU B 1 180 ? -11.953 21.438 11.609 1 88.5 180 GLU B O 1
ATOM 3625 N N . ASP B 1 181 ? -13.398 23.125 11.469 1 89.56 181 ASP B N 1
ATOM 3626 C CA . ASP B 1 181 ? -14.07 22.531 10.32 1 89.56 181 ASP B CA 1
ATOM 3627 C C . ASP B 1 181 ? -13.203 22.609 9.07 1 89.56 181 ASP B C 1
ATOM 3629 O O . ASP B 1 181 ? -12.648 23.672 8.758 1 89.56 181 ASP B O 1
ATOM 3633 N N . THR B 1 182 ? -13.164 21.531 8.344 1 90 182 THR B N 1
ATOM 3634 C CA . THR B 1 182 ? -12.273 21.438 7.191 1 90 182 THR B CA 1
ATOM 3635 C C . THR B 1 182 ? -12.688 22.422 6.105 1 90 182 THR B C 1
ATOM 3637 O O . THR B 1 182 ? -11.836 23.078 5.504 1 90 182 THR B O 1
ATOM 3640 N N . ASN B 1 183 ? -13.93 22.531 5.895 1 89.19 183 ASN B N 1
ATOM 3641 C CA . ASN B 1 183 ? -14.422 23.438 4.859 1 89.19 183 ASN B CA 1
ATOM 3642 C C . ASN B 1 183 ? -14.07 24.891 5.172 1 89.19 183 ASN B C 1
ATOM 3644 O O . ASN B 1 183 ? -13.711 25.656 4.277 1 89.19 183 ASN B O 1
ATOM 3648 N N . VAL B 1 184 ? -14.227 25.25 6.355 1 90.56 184 VAL B N 1
ATOM 3649 C CA . VAL B 1 184 ? -13.922 26.594 6.801 1 90.56 184 VAL B CA 1
ATOM 3650 C C . VAL B 1 184 ? -12.43 26.875 6.629 1 90.56 184 VAL B C 1
ATOM 3652 O O . VAL B 1 184 ? -12.031 27.922 6.121 1 90.56 184 VAL B O 1
ATOM 3655 N N . MET B 1 185 ? -11.688 25.922 6.965 1 91.69 185 MET B N 1
ATOM 3656 C CA . MET B 1 185 ? -10.242 26.047 6.832 1 91.69 185 MET B CA 1
ATOM 3657 C C . MET B 1 185 ? -9.844 26.203 5.371 1 91.69 185 MET B C 1
ATOM 3659 O O . MET B 1 185 ? -9.023 27.078 5.035 1 91.69 185 MET B O 1
ATOM 3663 N N . LEU B 1 186 ? -10.406 25.406 4.477 1 91.69 186 LEU B N 1
ATOM 3664 C CA . LEU B 1 186 ? -10.062 25.406 3.059 1 91.69 186 LEU B CA 1
ATOM 3665 C C . LEU B 1 186 ? -10.453 26.719 2.404 1 91.69 186 LEU B C 1
ATOM 3667 O O . LEU B 1 186 ? -9.719 27.25 1.562 1 91.69 186 LEU B O 1
ATOM 3671 N N . LEU B 1 187 ? -11.539 27.219 2.828 1 91.25 187 LEU B N 1
ATOM 3672 C CA . LEU B 1 187 ? -11.984 28.5 2.291 1 91.25 187 LEU B CA 1
ATOM 3673 C C . LEU B 1 187 ? -11.078 29.641 2.756 1 91.25 187 LEU B C 1
ATOM 3675 O O . LEU B 1 187 ? -10.695 30.5 1.96 1 91.25 187 LEU B O 1
ATOM 3679 N N . ARG B 1 188 ? -10.781 29.562 3.982 1 93.69 188 ARG B N 1
ATOM 3680 C CA . ARG B 1 188 ? -9.961 30.609 4.582 1 93.69 188 ARG B CA 1
ATOM 3681 C C . ARG B 1 188 ? -8.57 30.641 3.959 1 93.69 188 ARG B C 1
ATOM 3683 O O . ARG B 1 188 ? -7.973 31.703 3.807 1 93.69 188 ARG B O 1
ATOM 3690 N N . LEU B 1 189 ? -8.094 29.5 3.592 1 95.94 189 LEU B N 1
ATOM 3691 C CA . LEU B 1 189 ? -6.699 29.391 3.172 1 95.94 189 LEU B CA 1
ATOM 3692 C C . LEU B 1 189 ? -6.594 29.297 1.653 1 95.94 189 LEU B C 1
ATOM 3694 O O . LEU B 1 189 ? -5.5 29.125 1.111 1 95.94 189 LEU B O 1
ATOM 3698 N N . ARG B 1 190 ? -7.648 29.391 0.932 1 95.25 190 ARG B N 1
ATOM 3699 C CA . ARG B 1 190 ? -7.738 29.094 -0.493 1 95.25 190 ARG B CA 1
ATOM 3700 C C . ARG B 1 190 ? -6.641 29.812 -1.273 1 95.25 190 ARG B C 1
ATOM 3702 O O . ARG B 1 190 ? -5.883 29.172 -2.008 1 95.25 190 ARG B O 1
ATOM 3709 N N . ASP B 1 191 ? -6.449 31.094 -1.107 1 96.44 191 ASP B N 1
ATOM 3710 C CA . ASP B 1 191 ? -5.488 31.875 -1.871 1 96.44 191 ASP B CA 1
ATOM 3711 C C . ASP B 1 191 ? -4.055 31.547 -1.466 1 96.44 191 ASP B C 1
ATOM 3713 O O . ASP B 1 191 ? -3.17 31.438 -2.318 1 96.44 191 ASP B O 1
ATOM 3717 N N . LYS B 1 192 ? -3.816 31.406 -0.187 1 97.38 192 LYS B N 1
ATOM 3718 C CA . LYS B 1 192 ? -2.486 31.062 0.297 1 97.38 192 LYS B CA 1
ATOM 3719 C C . LYS B 1 192 ? -2.059 29.688 -0.216 1 97.38 192 LYS B C 1
ATOM 3721 O O . LYS B 1 192 ? -0.898 29.484 -0.585 1 97.38 192 LYS B O 1
ATOM 3726 N N . LEU B 1 193 ? -2.957 28.766 -0.249 1 97.75 193 LEU B N 1
ATOM 3727 C CA . LEU B 1 193 ? -2.662 27.406 -0.69 1 97.75 193 LEU B CA 1
ATOM 3728 C C . LEU B 1 193 ? -2.316 27.375 -2.176 1 97.75 193 LEU B C 1
ATOM 3730 O O . LEU B 1 193 ? -1.466 26.594 -2.605 1 97.75 193 LEU B O 1
ATOM 3734 N N . GLU B 1 194 ? -2.959 28.172 -2.924 1 97.5 194 GLU B N 1
ATOM 3735 C CA . GLU B 1 194 ? -2.666 28.219 -4.355 1 97.5 194 GLU B CA 1
ATOM 3736 C C . GLU B 1 194 ? -1.222 28.625 -4.609 1 97.5 194 GLU B C 1
ATOM 3738 O O . GLU B 1 194 ? -0.57 28.109 -5.52 1 97.5 194 GLU B O 1
ATOM 3743 N N . VAL B 1 195 ? -0.759 29.547 -3.793 1 98.19 195 VAL B N 1
ATOM 3744 C CA . VAL B 1 195 ? 0.591 30.062 -3.988 1 98.19 195 VAL B CA 1
ATOM 3745 C C . VAL B 1 195 ? 1.599 29.156 -3.287 1 98.19 195 VAL B C 1
ATOM 3747 O O . VAL B 1 195 ? 2.484 28.594 -3.93 1 98.19 195 VAL B O 1
ATOM 3750 N N . LEU B 1 196 ? 1.453 28.969 -1.995 1 98.69 196 LEU B N 1
ATOM 3751 C CA . LEU B 1 196 ? 2.416 28.219 -1.198 1 98.69 196 LEU B CA 1
ATOM 3752 C C . LEU B 1 196 ? 2.379 26.734 -1.558 1 98.69 196 LEU B C 1
ATOM 3754 O O . LEU B 1 196 ? 3.418 26.078 -1.572 1 98.69 196 LEU B O 1
ATOM 3758 N N . GLY B 1 197 ? 1.142 26.25 -1.789 1 98.5 197 GLY B N 1
ATOM 3759 C CA . GLY B 1 197 ? 1.048 24.859 -2.191 1 98.5 197 GLY B CA 1
ATOM 3760 C C . GLY B 1 197 ? 1.853 24.547 -3.438 1 98.5 197 GLY B C 1
ATOM 3761 O O . GLY B 1 197 ? 2.561 23.531 -3.486 1 98.5 197 GLY B O 1
ATOM 3762 N N . LYS B 1 198 ? 1.742 25.406 -4.402 1 98.38 198 LYS B N 1
ATOM 3763 C CA . LYS B 1 198 ? 2.482 25.219 -5.648 1 98.38 198 LYS B CA 1
ATOM 3764 C C . LYS B 1 198 ? 3.988 25.266 -5.402 1 98.38 198 LYS B C 1
ATOM 3766 O O . LYS B 1 198 ? 4.73 24.422 -5.926 1 98.38 198 LYS B O 1
ATOM 3771 N N . GLU B 1 199 ? 4.355 26.219 -4.648 1 98.69 199 GLU B N 1
ATOM 3772 C CA . GLU B 1 199 ? 5.773 26.422 -4.352 1 98.69 199 GLU B CA 1
ATOM 3773 C C . GLU B 1 199 ? 6.355 25.203 -3.627 1 98.69 199 GLU B C 1
ATOM 3775 O O . GLU B 1 199 ? 7.367 24.641 -4.055 1 98.69 199 GLU B O 1
ATOM 3780 N N . PHE B 1 200 ? 5.73 24.766 -2.594 1 98.88 200 PHE B N 1
ATOM 3781 C CA . PHE B 1 200 ? 6.289 23.734 -1.735 1 98.88 200 PHE B CA 1
ATOM 3782 C C . PHE B 1 200 ? 6.148 22.359 -2.387 1 98.88 200 PHE B C 1
ATOM 3784 O O . PHE B 1 200 ? 7.004 21.484 -2.203 1 98.88 200 PHE B O 1
ATOM 3791 N N . MET B 1 201 ? 5.035 22.125 -3.139 1 98.75 201 MET B N 1
ATOM 3792 C CA . MET B 1 201 ? 4.938 20.875 -3.891 1 98.75 201 MET B CA 1
ATOM 3793 C C . MET B 1 201 ? 6.055 20.766 -4.922 1 98.75 201 MET B C 1
ATOM 3795 O O . MET B 1 201 ? 6.609 19.688 -5.133 1 98.75 201 MET B O 1
ATOM 3799 N N . GLY B 1 202 ? 6.34 21.891 -5.57 1 98.44 202 GLY B N 1
ATOM 3800 C CA . GLY B 1 202 ? 7.469 21.906 -6.488 1 98.44 202 GLY B CA 1
ATOM 3801 C C . GLY B 1 202 ? 8.773 21.484 -5.832 1 98.44 202 GLY B C 1
ATOM 3802 O O . GLY B 1 202 ? 9.539 20.703 -6.402 1 98.44 202 GLY B O 1
ATOM 3803 N N . GLU B 1 203 ? 9.031 21.969 -4.637 1 98.5 203 GLU B N 1
ATOM 3804 C CA . GLU B 1 203 ? 10.273 21.703 -3.922 1 98.5 203 GLU B CA 1
ATOM 3805 C C . GLU B 1 203 ? 10.359 20.25 -3.484 1 98.5 203 GLU B C 1
ATOM 3807 O O . GLU B 1 203 ? 11.383 19.594 -3.672 1 98.5 203 GLU B O 1
ATOM 3812 N N . ILE B 1 204 ? 9.25 19.734 -2.908 1 98.69 204 ILE B N 1
ATOM 3813 C CA . ILE B 1 204 ? 9.305 18.391 -2.363 1 98.69 204 ILE B CA 1
ATOM 3814 C C . ILE B 1 204 ? 9.359 17.375 -3.504 1 98.69 204 ILE B C 1
ATOM 3816 O O . ILE B 1 204 ? 10 16.328 -3.379 1 98.69 204 ILE B O 1
ATOM 3820 N N . MET B 1 205 ? 8.789 17.641 -4.652 1 97.75 205 MET B N 1
ATOM 3821 C CA . MET B 1 205 ? 8.812 16.734 -5.789 1 97.75 205 MET B CA 1
ATOM 3822 C C . MET B 1 205 ? 10.188 16.734 -6.461 1 97.75 205 MET B C 1
ATOM 3824 O O . MET B 1 205 ? 10.617 15.719 -7 1 97.75 205 MET B O 1
ATOM 3828 N N . ARG B 1 206 ? 10.836 17.844 -6.375 1 97.12 206 ARG B N 1
ATOM 3829 C CA . ARG B 1 206 ? 12.18 17.953 -6.945 1 97.12 206 ARG B CA 1
ATOM 3830 C C . ARG B 1 206 ? 13.18 17.125 -6.148 1 97.12 206 ARG B C 1
ATOM 3832 O O . ARG B 1 206 ? 14.102 16.531 -6.715 1 97.12 206 ARG B O 1
ATOM 3839 N N . GLU B 1 207 ? 13.062 17.172 -4.887 1 97.75 207 GLU B N 1
ATOM 3840 C CA . GLU B 1 207 ? 13.93 16.406 -3.988 1 97.75 207 GLU B CA 1
ATOM 3841 C C . GLU B 1 207 ? 13.117 15.719 -2.895 1 97.75 207 GLU B C 1
ATOM 3843 O O . GLU B 1 207 ? 13.086 16.188 -1.754 1 97.75 207 GLU B O 1
ATOM 3848 N N . PRO B 1 208 ? 12.586 14.539 -3.213 1 98.31 208 PRO B N 1
ATOM 3849 C CA . PRO B 1 208 ? 11.703 13.844 -2.273 1 98.31 208 PRO B CA 1
ATOM 3850 C C . PRO B 1 208 ? 12.469 13.039 -1.228 1 98.31 208 PRO B C 1
ATOM 3852 O O . PRO B 1 208 ? 12.383 11.805 -1.204 1 98.31 208 PRO B O 1
ATOM 3855 N N . THR B 1 209 ? 13.133 13.711 -0.321 1 97.94 209 THR B N 1
ATOM 3856 C CA . THR B 1 209 ? 13.914 13.086 0.74 1 97.94 209 THR B CA 1
ATOM 3857 C C . THR B 1 209 ? 13.289 13.352 2.105 1 97.94 209 THR B C 1
ATOM 3859 O O . THR B 1 209 ? 12.484 14.273 2.254 1 97.94 209 THR B O 1
ATOM 3862 N N . TYR B 1 210 ? 13.719 12.547 3.053 1 98.38 210 TYR B N 1
ATOM 3863 C CA . TYR B 1 210 ? 13.242 12.695 4.422 1 98.38 210 TYR B CA 1
ATOM 3864 C C . TYR B 1 210 ? 13.609 14.07 4.98 1 98.38 210 TYR B C 1
ATOM 3866 O O . TYR B 1 210 ? 12.773 14.75 5.57 1 98.38 210 TYR B O 1
ATOM 3874 N N . GLU B 1 211 ? 14.797 14.484 4.75 1 97.75 211 GLU B N 1
ATOM 3875 C CA . GLU B 1 211 ? 15.281 15.758 5.266 1 97.75 211 GLU B CA 1
ATOM 3876 C C . GLU B 1 211 ? 14.484 16.922 4.688 1 97.75 211 GLU B C 1
ATOM 3878 O O . GLU B 1 211 ? 14.086 17.844 5.414 1 97.75 211 GLU B O 1
ATOM 3883 N N . ASN B 1 212 ? 14.32 16.828 3.395 1 98.5 212 ASN B N 1
ATOM 3884 C CA . ASN B 1 212 ? 13.57 17.891 2.736 1 98.5 212 ASN B CA 1
ATOM 3885 C C . ASN B 1 212 ? 12.109 17.906 3.186 1 98.5 212 ASN B C 1
ATOM 3887 O O . ASN B 1 212 ? 11.508 18.969 3.32 1 98.5 212 ASN B O 1
ATOM 3891 N N . PHE B 1 213 ? 11.555 16.75 3.416 1 98.94 213 PHE B N 1
ATOM 3892 C CA . PHE B 1 213 ? 10.18 16.656 3.906 1 98.94 213 PHE B CA 1
ATOM 3893 C C . PHE B 1 213 ? 10.047 17.359 5.258 1 98.94 213 PHE B C 1
ATOM 3895 O O . PHE B 1 213 ? 9.117 18.141 5.469 1 98.94 213 PHE B O 1
ATOM 3902 N N . VAL B 1 214 ? 10.945 17.047 6.141 1 98.88 214 VAL B N 1
ATOM 3903 C CA . VAL B 1 214 ? 10.875 17.594 7.492 1 98.88 214 VAL B CA 1
ATOM 3904 C C . VAL B 1 214 ? 11.023 19.109 7.438 1 98.88 214 VAL B C 1
ATOM 3906 O O . VAL B 1 214 ? 10.219 19.844 8.016 1 98.88 214 VAL B O 1
ATOM 3909 N N . ARG B 1 215 ? 11.961 19.547 6.695 1 98.75 215 ARG B N 1
ATOM 3910 C CA . ARG B 1 215 ? 12.242 20.984 6.586 1 98.75 215 ARG B CA 1
ATOM 3911 C C . ARG B 1 215 ? 11.062 21.719 5.957 1 98.75 215 ARG B C 1
ATOM 3913 O O . ARG B 1 215 ? 10.602 22.734 6.488 1 98.75 215 ARG B O 1
ATOM 3920 N N . LEU B 1 216 ? 10.594 21.219 4.844 1 98.88 216 LEU B N 1
ATOM 3921 C CA . LEU B 1 216 ? 9.523 21.875 4.102 1 98.88 216 LEU B CA 1
ATOM 3922 C C . LEU B 1 216 ? 8.219 21.844 4.883 1 98.88 216 LEU B C 1
ATOM 3924 O O . LEU B 1 216 ? 7.414 22.781 4.809 1 98.88 216 LEU B O 1
ATOM 3928 N N . SER B 1 217 ? 7.953 20.75 5.617 1 98.88 217 SER B N 1
ATOM 3929 C CA . SER B 1 217 ? 6.742 20.641 6.426 1 98.88 217 SER B CA 1
ATOM 3930 C C . SER B 1 217 ? 6.695 21.734 7.496 1 98.88 217 SER B C 1
ATOM 3932 O O . SER B 1 217 ? 5.652 22.344 7.711 1 98.88 217 SER B O 1
ATOM 3934 N N . MET B 1 218 ? 7.809 21.953 8.125 1 98.56 218 MET B N 1
ATOM 3935 C CA . MET B 1 218 ? 7.891 23 9.148 1 98.56 218 MET B CA 1
ATOM 3936 C C . MET B 1 218 ? 7.68 24.375 8.531 1 98.56 218 MET B C 1
ATOM 3938 O O . MET B 1 218 ? 6.895 25.188 9.047 1 98.56 218 MET B O 1
ATOM 3942 N N . GLU B 1 219 ? 8.352 24.625 7.457 1 98.69 219 GLU B N 1
ATOM 3943 C CA . GLU B 1 219 ? 8.273 25.938 6.812 1 98.69 219 GLU B CA 1
ATOM 3944 C C . GLU B 1 219 ? 6.875 26.188 6.27 1 98.69 219 GLU B C 1
ATOM 3946 O O . GLU B 1 219 ? 6.355 27.312 6.387 1 98.69 219 GLU B O 1
ATOM 3951 N N . PHE B 1 220 ? 6.289 25.234 5.637 1 98.88 220 PHE B N 1
ATOM 3952 C CA . PHE B 1 220 ? 4.941 25.391 5.098 1 98.88 220 PHE B CA 1
ATOM 3953 C C . PHE B 1 220 ? 3.949 25.703 6.211 1 98.88 220 PHE B C 1
ATOM 3955 O O . PHE B 1 220 ? 3.115 26.594 6.07 1 98.88 220 PHE B O 1
ATOM 3962 N N . SER B 1 221 ? 4.039 24.906 7.285 1 98.31 221 SER B N 1
ATOM 3963 C CA . SER B 1 221 ? 3.143 25.094 8.422 1 98.31 221 SER B CA 1
ATOM 3964 C C . SER B 1 221 ? 3.26 26.5 9 1 98.31 221 SER B C 1
ATOM 3966 O O . SER B 1 221 ? 2.262 27.078 9.422 1 98.31 221 SER B O 1
ATOM 3968 N N . ARG B 1 222 ? 4.457 27.031 8.984 1 98 222 ARG B N 1
ATOM 3969 C CA . ARG B 1 222 ? 4.695 28.391 9.453 1 98 222 ARG B CA 1
ATOM 3970 C C . ARG B 1 222 ? 4.09 29.422 8.5 1 98 222 ARG B C 1
ATOM 3972 O O . ARG B 1 222 ? 3.365 30.312 8.93 1 98 222 ARG B O 1
ATOM 3979 N N . ARG B 1 223 ? 4.332 29.234 7.273 1 98.06 223 ARG B N 1
ATOM 3980 C CA . ARG B 1 223 ? 3.943 30.234 6.277 1 98.06 223 ARG B CA 1
ATOM 3981 C C . ARG B 1 223 ? 2.434 30.234 6.062 1 98.06 223 ARG B C 1
ATOM 3983 O O . ARG B 1 223 ? 1.838 31.266 5.781 1 98.06 223 ARG B O 1
ATOM 3990 N N . ILE B 1 224 ? 1.854 29.109 6.195 1 97.31 224 ILE B N 1
ATOM 3991 C CA . ILE B 1 224 ? 0.412 29.016 5.988 1 97.31 224 ILE B CA 1
ATOM 3992 C C . ILE B 1 224 ? -0.32 29.562 7.215 1 97.31 224 ILE B C 1
ATOM 3994 O O . ILE B 1 224 ? -1.495 29.922 7.133 1 97.31 224 ILE B O 1
ATOM 3998 N N . GLY B 1 225 ? 0.419 29.484 8.406 1 95.94 225 GLY B N 1
ATOM 3999 C CA . GLY B 1 225 ? -0.119 30.156 9.578 1 95.94 225 GLY B CA 1
ATOM 4000 C C . GLY B 1 225 ? -0.55 29.203 10.672 1 95.94 225 GLY B C 1
ATOM 4001 O O . GLY B 1 225 ? -1.089 29.641 11.695 1 95.94 225 GLY B O 1
ATOM 4002 N N . PHE B 1 226 ? -0.352 27.906 10.508 1 96.25 226 PHE B N 1
ATOM 4003 C CA . PHE B 1 226 ? -0.752 26.953 11.531 1 96.25 226 PHE B CA 1
ATOM 4004 C C . PHE B 1 226 ? 0.265 26.922 12.672 1 96.25 226 PHE B C 1
ATOM 4006 O O . PHE B 1 226 ? -0.105 26.781 13.836 1 96.25 226 PHE B O 1
ATOM 4013 N N . LEU B 1 227 ? 1.501 26.938 12.281 1 97.25 227 LEU B N 1
ATOM 4014 C CA . LEU B 1 227 ? 2.576 26.938 13.266 1 97.25 227 LEU B CA 1
ATOM 4015 C C . LEU B 1 227 ? 2.828 28.344 13.797 1 97.25 227 LEU B C 1
ATOM 4017 O O . LEU B 1 227 ? 3.668 29.078 13.258 1 97.25 227 LEU B O 1
ATOM 4021 N N . THR B 1 228 ? 2.219 28.703 14.875 1 96.31 228 THR B N 1
ATOM 4022 C CA . THR B 1 228 ? 2.303 30.031 15.453 1 96.31 228 THR B CA 1
ATOM 4023 C C . THR B 1 228 ? 3.562 30.188 16.297 1 96.31 228 THR B C 1
ATOM 4025 O O . THR B 1 228 ? 4.191 29.188 16.672 1 96.31 228 THR B O 1
ATOM 4028 N N . ARG B 1 229 ? 3.793 31.359 16.641 1 96.69 229 ARG B N 1
ATOM 4029 C CA . ARG B 1 229 ? 4.941 31.656 17.5 1 96.69 229 ARG B CA 1
ATOM 4030 C C . ARG B 1 229 ? 4.777 31 18.875 1 96.69 229 ARG B C 1
ATOM 4032 O O . ARG B 1 229 ? 5.754 30.531 19.453 1 96.69 229 ARG B O 1
ATOM 4039 N N . ASP B 1 230 ? 3.57 31.047 19.344 1 95.94 230 ASP B N 1
ATOM 4040 C CA . ASP B 1 230 ? 3.293 30.453 20.656 1 95.94 230 ASP B CA 1
ATOM 4041 C C . ASP B 1 230 ? 3.609 28.969 20.672 1 95.94 230 ASP B C 1
ATOM 4043 O O . ASP B 1 230 ? 4.234 28.469 21.609 1 95.94 230 ASP B O 1
ATOM 4047 N N . ILE B 1 231 ? 3.172 28.281 19.656 1 96.5 231 ILE B N 1
ATOM 4048 C CA . ILE B 1 231 ? 3.426 26.844 19.562 1 96.5 231 ILE B CA 1
ATOM 4049 C C . ILE B 1 231 ? 4.926 26.594 19.438 1 96.5 231 ILE B C 1
ATO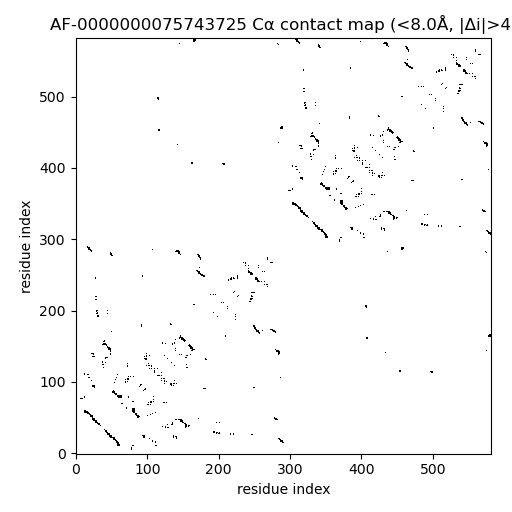M 4051 O O . ILE B 1 231 ? 5.48 25.75 20.141 1 96.5 231 ILE B O 1
ATOM 4055 N N . GLU B 1 232 ? 5.566 27.328 18.609 1 96.75 232 GLU B N 1
ATOM 4056 C CA . GLU B 1 232 ? 6.992 27.141 18.375 1 96.75 232 GLU B CA 1
ATOM 4057 C C . GLU B 1 232 ? 7.805 27.422 19.641 1 96.75 232 GLU B C 1
ATOM 4059 O O . GLU B 1 232 ? 8.773 26.703 19.922 1 96.75 232 GLU B O 1
ATOM 4064 N N . ASP B 1 233 ? 7.426 28.406 20.344 1 97 233 ASP B N 1
ATOM 4065 C CA . ASP B 1 233 ? 8.133 28.766 21.562 1 97 233 ASP B CA 1
ATOM 4066 C C . ASP B 1 233 ? 8.062 27.641 22.594 1 97 233 ASP B C 1
ATOM 4068 O O . ASP B 1 233 ? 8.992 27.438 23.375 1 97 233 ASP B O 1
ATOM 4072 N N . ASN B 1 234 ? 6.973 26.938 22.594 1 97.06 234 ASN B N 1
ATOM 4073 C CA . ASN B 1 234 ? 6.789 25.844 23.547 1 97.06 234 ASN B CA 1
ATOM 4074 C C . ASN B 1 234 ? 7.488 24.578 23.078 1 97.06 234 ASN B C 1
ATOM 4076 O O . ASN B 1 234 ? 7.902 23.75 23.906 1 97.06 234 ASN B O 1
ATOM 4080 N N . VAL B 1 235 ? 7.711 24.422 21.781 1 98.19 235 VAL B N 1
ATOM 4081 C CA . VAL B 1 235 ? 8.336 23.219 21.234 1 98.19 235 VAL B CA 1
ATOM 4082 C C . VAL B 1 235 ? 9.852 23.391 21.188 1 98.19 235 VAL B C 1
ATOM 4084 O O . VAL B 1 235 ? 10.602 22.422 21.375 1 98.19 235 VAL B O 1
ATOM 4087 N N . ARG B 1 236 ? 10.312 24.562 21.031 1 97.25 236 ARG B N 1
ATOM 4088 C CA . ARG B 1 236 ? 11.711 24.891 20.766 1 97.25 236 ARG B CA 1
ATOM 4089 C C . ARG B 1 236 ? 12.625 24.328 21.844 1 97.25 236 ARG B C 1
ATOM 4091 O O . ARG B 1 236 ? 13.695 23.797 21.531 1 97.25 236 ARG B O 1
ATOM 4098 N N . PRO B 1 237 ? 12.273 24.391 23.094 1 98 237 PRO B N 1
ATOM 4099 C CA . PRO B 1 237 ? 13.156 23.844 24.125 1 98 237 PRO B CA 1
ATOM 4100 C C . PRO B 1 237 ? 13.391 22.344 23.969 1 98 237 PRO B C 1
ATOM 4102 O O . PRO B 1 237 ? 14.352 21.797 24.516 1 98 237 PRO B O 1
ATOM 4105 N N . CYS B 1 238 ? 12.492 21.703 23.312 1 98.69 238 CYS B N 1
ATOM 4106 C CA . CYS B 1 238 ? 12.57 20.25 23.172 1 98.69 238 CYS B CA 1
ATOM 4107 C C . CYS B 1 238 ? 13.109 19.859 21.812 1 98.69 238 CYS B C 1
ATOM 4109 O O . CYS B 1 238 ? 13.109 18.672 21.453 1 98.69 238 CYS B O 1
ATO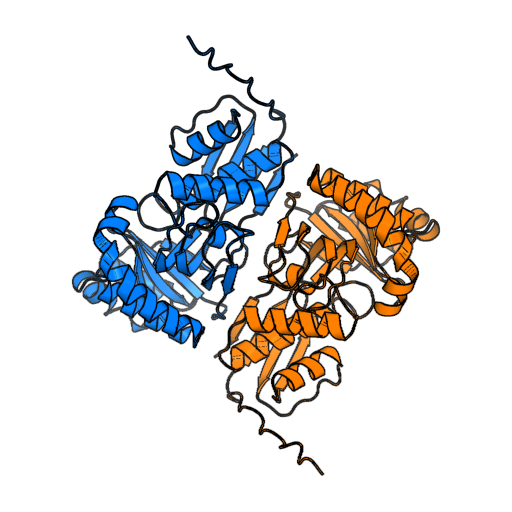M 4111 N N . ILE B 1 239 ? 13.641 20.75 21.016 1 98.31 239 ILE B N 1
ATOM 4112 C CA . ILE B 1 239 ? 13.992 20.562 19.609 1 98.31 239 ILE B CA 1
ATOM 4113 C C . ILE B 1 239 ? 15.133 19.547 19.5 1 98.31 239 ILE B C 1
ATOM 4115 O O . ILE B 1 239 ? 15.258 18.859 18.484 1 98.31 239 ILE B O 1
ATOM 4119 N N . LYS B 1 240 ? 15.984 19.391 20.516 1 98.12 240 LYS B N 1
ATOM 4120 C CA . LYS B 1 240 ? 17.125 18.469 20.484 1 98.12 240 LYS B CA 1
ATOM 4121 C C . LYS B 1 240 ? 16.656 17.016 20.375 1 98.12 240 LYS B C 1
ATOM 4123 O O . LYS B 1 240 ? 17.422 16.141 20 1 98.12 240 LYS B O 1
ATOM 4128 N N . TYR B 1 241 ? 15.391 16.781 20.766 1 98.75 241 TYR B N 1
ATOM 4129 C CA . TYR B 1 241 ? 14.859 15.43 20.719 1 98.75 241 TYR B CA 1
ATOM 4130 C C . TYR B 1 241 ? 14.07 15.18 19.438 1 98.75 241 TYR B C 1
ATOM 4132 O O . TYR B 1 241 ? 13.57 14.078 19.219 1 98.75 241 TYR B O 1
ATOM 4140 N N . LEU B 1 242 ? 13.984 16.203 18.578 1 98.81 242 LEU B N 1
ATOM 4141 C CA . LEU B 1 242 ? 13.086 16.125 17.422 1 98.81 242 LEU B CA 1
ATOM 4142 C C . LEU B 1 242 ? 13.859 16.312 16.125 1 98.81 242 LEU B C 1
ATOM 4144 O O . LEU B 1 242 ? 14.828 17.078 16.078 1 98.81 242 LEU B O 1
ATOM 4148 N N . ASP B 1 243 ? 13.375 15.57 15.078 1 98.62 243 ASP B N 1
ATOM 4149 C CA . ASP B 1 243 ? 13.844 15.891 13.734 1 98.62 243 ASP B CA 1
ATOM 4150 C C . ASP B 1 243 ? 13.141 17.125 13.188 1 98.62 243 ASP B C 1
ATOM 4152 O O . ASP B 1 243 ? 13.711 17.875 12.383 1 98.62 243 ASP B O 1
ATOM 4156 N N . GLY B 1 244 ? 11.914 17.344 13.531 1 98.62 244 GLY B N 1
ATOM 4157 C CA . GLY B 1 244 ? 11.078 18.453 13.102 1 98.62 244 GLY B CA 1
ATOM 4158 C C . GLY B 1 244 ? 9.648 18.344 13.594 1 98.62 244 GLY B C 1
ATOM 4159 O O . GLY B 1 244 ? 9.312 17.438 14.359 1 98.62 244 GLY B O 1
ATOM 4160 N N . TYR B 1 245 ? 8.875 19.359 13.289 1 98.81 245 TYR B N 1
ATOM 4161 C CA . TYR B 1 245 ? 7.473 19.406 13.695 1 98.81 245 TYR B CA 1
ATOM 4162 C C . TYR B 1 245 ? 6.664 20.281 12.75 1 98.81 245 TYR B C 1
ATOM 4164 O O . TYR B 1 245 ? 7.223 21.141 12.062 1 98.81 245 TYR B O 1
ATOM 4172 N N . TYR B 1 246 ? 5.391 20.047 12.641 1 98.75 246 TYR B N 1
ATOM 4173 C CA . TYR B 1 246 ? 4.477 20.922 11.898 1 98.75 246 TYR B CA 1
ATOM 4174 C C . TYR B 1 246 ? 3.061 20.812 12.461 1 98.75 246 TYR B C 1
ATOM 4176 O O . TYR B 1 246 ? 2.762 19.906 13.242 1 98.75 246 TYR B O 1
ATOM 4184 N N . VAL B 1 247 ? 2.303 21.781 12.125 1 98.12 247 VAL B N 1
ATOM 4185 C CA . VAL B 1 247 ? 0.898 21.797 12.516 1 98.12 247 VAL B CA 1
ATOM 4186 C C . VAL B 1 247 ? 0.013 21.797 11.273 1 98.12 247 VAL B C 1
ATOM 4188 O O . VAL B 1 247 ? 0.305 22.469 10.289 1 98.12 247 VAL B O 1
ATOM 4191 N N . LYS B 1 248 ? -0.929 20.984 11.258 1 95.06 248 LYS B N 1
ATOM 4192 C CA . LYS B 1 248 ? -2.02 21 10.289 1 95.06 248 LYS B CA 1
ATOM 4193 C C . LYS B 1 248 ? -3.375 21.078 10.984 1 95.06 248 LYS B C 1
ATOM 4195 O O . LYS B 1 248 ? -3.748 20.156 11.727 1 95.06 248 LYS B O 1
ATOM 4200 N N . LYS B 1 249 ? -4.086 22.172 10.641 1 93.94 249 LYS B N 1
ATOM 4201 C CA . LYS B 1 249 ? -5.359 22.406 11.32 1 93.94 249 LYS B CA 1
ATOM 4202 C C . LYS B 1 249 ? -5.176 22.484 12.828 1 93.94 249 LYS B C 1
ATOM 4204 O O . LYS B 1 249 ? -4.469 23.359 13.336 1 93.94 249 LYS B O 1
ATOM 4209 N N . GLY B 1 250 ? -5.551 21.531 13.57 1 94.81 250 GLY B N 1
ATOM 4210 C CA . GLY B 1 250 ? -5.461 21.609 15.023 1 94.81 250 GLY B CA 1
ATOM 4211 C C . GLY B 1 250 ? -4.535 20.562 15.617 1 94.81 250 GLY B C 1
ATOM 4212 O O . GLY B 1 250 ? -4.512 20.375 16.828 1 94.81 250 GLY B O 1
ATOM 4213 N N . VAL B 1 251 ? -3.75 19.906 14.789 1 97.81 251 VAL B N 1
ATOM 4214 C CA . VAL B 1 251 ? -2.904 18.844 15.328 1 97.81 251 VAL B CA 1
ATOM 4215 C C . VAL B 1 251 ? -1.434 19.203 15.109 1 97.81 251 VAL B C 1
ATOM 4217 O O . VAL B 1 251 ? -1.021 19.516 13.992 1 97.81 251 VAL B O 1
ATOM 4220 N N . LEU B 1 252 ? -0.692 19.234 16.203 1 98.56 252 LEU B N 1
ATOM 4221 C CA . LEU B 1 252 ? 0.764 19.312 16.172 1 98.56 252 LEU B CA 1
ATOM 4222 C C . LEU B 1 252 ? 1.391 17.953 15.953 1 98.56 252 LEU B C 1
ATOM 4224 O O . LEU B 1 252 ? 1.062 16.984 16.656 1 98.56 252 LEU B O 1
ATOM 4228 N N . VAL B 1 253 ? 2.203 17.828 14.945 1 98.88 253 VAL B N 1
ATOM 4229 C CA . VAL B 1 253 ? 2.943 16.609 14.648 1 98.88 253 VAL B CA 1
ATOM 4230 C C . VAL B 1 253 ? 4.422 16.797 14.969 1 98.88 253 VAL B C 1
ATOM 4232 O O . VAL B 1 253 ? 5.051 17.75 14.484 1 98.88 253 VAL B O 1
ATOM 4235 N N . LEU B 1 254 ? 4.965 15.945 15.82 1 98.94 254 LEU B N 1
ATOM 4236 C CA . LEU B 1 254 ? 6.375 15.953 16.188 1 98.94 254 LEU B CA 1
ATOM 4237 C C . LEU B 1 254 ? 7.066 14.664 15.758 1 98.94 254 LEU B C 1
ATOM 4239 O O . LEU B 1 254 ? 6.641 13.57 16.141 1 98.94 254 LEU B O 1
ATOM 4243 N N . ILE B 1 255 ? 8.094 14.82 14.953 1 98.94 255 ILE B N 1
ATOM 4244 C CA . ILE B 1 255 ? 8.812 13.68 14.383 1 98.94 255 ILE B CA 1
ATOM 4245 C C . ILE B 1 255 ? 10.078 13.406 15.195 1 98.94 255 ILE B C 1
ATOM 4247 O O . ILE B 1 255 ? 10.914 14.297 15.375 1 98.94 255 ILE B O 1
ATOM 4251 N N . THR B 1 256 ? 10.203 12.234 15.703 1 98.88 256 THR B N 1
ATOM 4252 C CA . THR B 1 256 ? 11.359 11.852 16.516 1 98.88 256 THR B CA 1
ATOM 4253 C C . THR B 1 256 ? 11.711 10.383 16.297 1 98.88 256 THR B C 1
ATOM 4255 O O . THR B 1 256 ? 11.312 9.789 15.289 1 98.88 256 THR B O 1
ATOM 4258 N N . HIS B 1 257 ? 12.602 9.906 17.094 1 98.56 257 HIS B N 1
ATOM 4259 C CA . HIS B 1 257 ? 13.07 8.523 17 1 98.56 257 HIS B CA 1
ATOM 4260 C C . HIS B 1 257 ? 12.766 7.758 18.281 1 98.56 257 HIS B C 1
ATOM 4262 O O . HIS B 1 257 ? 12.602 8.359 19.344 1 98.56 257 HIS B O 1
ATOM 4268 N N . ARG B 1 258 ? 12.766 6.484 18.156 1 98.44 258 ARG B N 1
ATOM 4269 C CA . ARG B 1 258 ? 12.398 5.605 19.266 1 98.44 258 ARG B CA 1
ATOM 4270 C C . ARG B 1 258 ? 13.258 5.883 20.484 1 98.44 258 ARG B C 1
ATOM 4272 O O . ARG B 1 258 ? 12.758 5.879 21.609 1 98.44 258 ARG B O 1
ATOM 4279 N N . ASP B 1 259 ? 14.492 6.164 20.297 1 98.12 259 ASP B N 1
ATOM 4280 C CA . ASP B 1 259 ? 15.422 6.316 21.422 1 98.12 259 ASP B CA 1
ATOM 4281 C C . ASP B 1 259 ? 15.289 7.695 22.062 1 98.12 259 ASP B C 1
ATOM 4283 O O . ASP B 1 259 ? 15.805 7.922 23.156 1 98.12 259 ASP B O 1
ATOM 4287 N N . LYS B 1 260 ? 14.547 8.633 21.438 1 98.69 260 LYS B N 1
ATOM 4288 C CA . LYS B 1 260 ? 14.414 9.992 21.953 1 98.69 260 LYS B CA 1
ATOM 4289 C C . LYS B 1 260 ? 12.961 10.305 22.328 1 98.69 260 LYS B C 1
ATOM 4291 O O . LYS B 1 260 ? 12.672 11.352 22.906 1 98.69 260 LYS B O 1
ATOM 4296 N N . ALA B 1 261 ? 12.078 9.453 22.016 1 98.81 261 ALA B N 1
ATOM 4297 C CA . ALA B 1 261 ? 10.648 9.719 22.094 1 98.81 261 ALA B CA 1
ATOM 4298 C C . ALA B 1 261 ? 10.219 9.992 23.547 1 98.81 261 ALA B C 1
ATOM 4300 O O . ALA B 1 261 ? 9.398 10.883 23.797 1 98.81 261 ALA B O 1
ATOM 4301 N N . ASP B 1 262 ? 10.75 9.25 24.5 1 98.81 262 ASP B N 1
ATOM 4302 C CA . ASP B 1 262 ? 10.367 9.43 25.891 1 98.81 262 ASP B CA 1
ATOM 4303 C C . ASP B 1 262 ? 10.844 10.781 26.422 1 98.81 262 ASP B C 1
ATOM 4305 O O . ASP B 1 262 ? 10.102 11.477 27.125 1 98.81 262 ASP B O 1
ATOM 4309 N N . GLU B 1 263 ? 12.062 11.102 26.078 1 98.81 263 GLU B N 1
ATOM 4310 C CA . GLU B 1 263 ? 12.594 12.391 26.484 1 98.81 263 GLU B CA 1
ATOM 4311 C C . GLU B 1 263 ? 11.836 13.539 25.844 1 98.81 263 GLU B C 1
ATOM 4313 O O . GLU B 1 263 ? 11.57 14.562 26.484 1 98.81 263 GLU B O 1
ATOM 4318 N N . ALA B 1 264 ? 11.492 13.375 24.562 1 98.88 264 ALA B N 1
ATOM 4319 C CA . ALA B 1 264 ? 10.688 14.383 23.875 1 98.88 264 ALA B CA 1
ATOM 4320 C C . ALA B 1 264 ? 9.336 14.57 24.562 1 98.88 264 ALA B C 1
ATOM 4322 O O . ALA B 1 264 ? 8.93 15.703 24.828 1 98.88 264 ALA B O 1
ATOM 4323 N N . SER B 1 265 ? 8.68 13.484 24.859 1 98.81 265 SER B N 1
ATOM 4324 C CA . SER B 1 265 ? 7.367 13.516 25.5 1 98.81 265 SER B CA 1
ATOM 4325 C C . SER B 1 265 ? 7.43 14.188 26.875 1 98.81 265 SER B C 1
ATOM 4327 O O . SER B 1 265 ? 6.559 14.992 27.219 1 98.81 265 SER B O 1
ATOM 4329 N N . GLN B 1 266 ? 8.43 13.844 27.594 1 98.75 266 GLN B N 1
ATOM 4330 C CA . GLN B 1 266 ? 8.602 14.43 28.922 1 98.75 266 GLN B CA 1
ATOM 4331 C C . GLN B 1 266 ? 8.844 15.93 28.828 1 98.75 266 GLN B C 1
ATOM 4333 O O . GLN B 1 266 ? 8.219 16.703 29.562 1 98.75 266 GLN B O 1
ATOM 4338 N N . CYS B 1 267 ? 9.711 16.312 27.969 1 98.81 267 CYS B N 1
ATOM 4339 C CA . CYS B 1 267 ? 10.023 17.719 27.781 1 98.81 267 CYS B CA 1
ATOM 4340 C C . CYS B 1 267 ? 8.773 18.5 27.406 1 98.81 267 CYS B C 1
ATOM 4342 O O . CYS B 1 267 ? 8.516 19.578 27.938 1 98.81 267 CYS B O 1
ATOM 4344 N N . LEU B 1 268 ? 7.988 17.984 26.531 1 98.75 268 LEU B N 1
ATOM 4345 C CA . LEU B 1 268 ? 6.773 18.625 26.047 1 98.75 268 LEU B CA 1
ATOM 4346 C C . LEU B 1 268 ? 5.715 18.688 27.141 1 98.75 268 LEU B C 1
ATOM 4348 O O . LEU B 1 268 ? 5.031 19.703 27.281 1 98.75 268 LEU B O 1
ATOM 4352 N N . SER B 1 269 ? 5.637 17.625 27.906 1 98.31 269 SER B N 1
ATOM 4353 C CA . SER B 1 269 ? 4.648 17.578 28.984 1 98.31 269 SER B CA 1
ATOM 4354 C C . SER B 1 269 ? 4.906 18.656 30.016 1 98.31 269 SER B C 1
ATOM 4356 O O . SER B 1 269 ? 3.967 19.203 30.594 1 98.31 269 SER B O 1
ATOM 4358 N N . GLU B 1 270 ? 6.125 18.953 30.219 1 97.69 270 GLU B N 1
ATOM 4359 C CA . GLU B 1 270 ? 6.504 20 31.156 1 97.69 270 GLU B CA 1
ATOM 4360 C C . GLU B 1 270 ? 6.051 21.375 30.672 1 97.69 270 GLU B C 1
ATOM 4362 O O . GLU B 1 270 ? 5.996 22.328 31.453 1 97.69 270 GLU B O 1
ATOM 4367 N N . ARG B 1 271 ? 5.699 21.359 29.469 1 96.38 271 ARG B N 1
ATOM 4368 C CA . ARG B 1 271 ? 5.273 22.625 28.875 1 96.38 271 ARG B CA 1
ATOM 4369 C C . ARG B 1 271 ? 3.789 22.594 28.516 1 96.38 271 ARG B C 1
ATOM 4371 O O . ARG B 1 271 ? 3.312 23.422 27.734 1 96.38 271 ARG B O 1
ATOM 4378 N N . GLY B 1 272 ? 3.141 21.578 28.984 1 96.12 272 GLY B N 1
ATOM 4379 C CA . GLY B 1 272 ? 1.698 21.469 28.828 1 96.12 272 GLY B CA 1
ATOM 4380 C C . GLY B 1 272 ? 1.286 20.781 27.531 1 96.12 272 GLY B C 1
ATOM 4381 O O . GLY B 1 272 ? 0.109 20.797 27.172 1 96.12 272 GLY B O 1
ATOM 4382 N N . ILE B 1 273 ? 2.189 20.281 26.828 1 98.06 273 ILE B N 1
ATOM 4383 C CA . ILE B 1 273 ? 1.901 19.578 25.578 1 98.06 273 ILE B CA 1
ATOM 4384 C C . ILE B 1 273 ? 1.928 18.078 25.828 1 98.06 273 ILE B C 1
ATOM 4386 O O . ILE B 1 273 ? 2.996 17.453 25.828 1 98.06 273 ILE B O 1
ATOM 4390 N N . HIS B 1 274 ? 0.774 17.5 26.094 1 98 274 HIS B N 1
ATOM 4391 C CA . HIS B 1 274 ? 0.643 16.047 26.234 1 98 274 HIS B CA 1
ATOM 4392 C C . HIS B 1 274 ? 0.441 15.367 24.891 1 98 274 HIS B C 1
ATOM 4394 O O . HIS B 1 274 ? -0.493 15.703 24.156 1 98 274 HIS B O 1
ATOM 4400 N N . VAL B 1 275 ? 1.237 14.352 24.641 1 98.69 275 VAL B N 1
ATOM 4401 C CA . VAL B 1 275 ? 1.284 13.875 23.266 1 98.69 275 VAL B CA 1
ATOM 4402 C C . VAL B 1 275 ? 0.762 12.438 23.203 1 98.69 275 VAL B C 1
ATOM 4404 O O . VAL B 1 275 ? 0.806 11.711 24.188 1 98.69 275 VAL B O 1
ATOM 4407 N N . ARG B 1 276 ? 0.222 12.086 22.078 1 98.5 276 ARG B N 1
ATOM 4408 C CA . ARG B 1 276 ? -0.029 10.711 21.656 1 98.5 276 ARG B CA 1
ATOM 4409 C C . ARG B 1 276 ? 1.15 10.156 20.859 1 98.5 276 ARG B C 1
ATOM 4411 O O . ARG B 1 276 ? 1.944 10.922 20.297 1 98.5 276 ARG B O 1
ATOM 4418 N N . ARG B 1 277 ? 1.266 8.867 20.875 1 98.75 277 ARG B N 1
ATOM 4419 C CA . ARG B 1 277 ? 2.387 8.227 20.188 1 98.75 277 ARG B CA 1
ATOM 4420 C C . ARG B 1 277 ? 1.902 7.363 19.031 1 98.75 277 ARG B C 1
ATOM 4422 O O . ARG B 1 277 ? 1.002 6.539 19.203 1 98.75 277 ARG B O 1
ATOM 4429 N N . PHE B 1 278 ? 2.463 7.578 17.859 1 98.81 278 PHE B N 1
ATOM 4430 C CA . PHE B 1 278 ? 2.193 6.82 16.641 1 98.81 278 PHE B CA 1
ATOM 4431 C C . PHE B 1 278 ? 3.494 6.41 15.969 1 98.81 278 PHE B C 1
ATOM 4433 O O . PHE B 1 278 ? 4.582 6.75 16.438 1 98.81 278 PHE B O 1
ATOM 4440 N N . LYS B 1 279 ? 3.383 5.633 14.938 1 98.75 279 LYS B N 1
ATOM 4441 C CA . LYS B 1 279 ? 4.453 5.293 14.008 1 98.75 279 LYS B CA 1
ATOM 4442 C C . LYS B 1 279 ? 3.982 5.43 12.562 1 98.75 279 LYS B C 1
ATOM 4444 O O . LYS B 1 279 ? 2.785 5.332 12.281 1 98.75 279 LYS B O 1
ATOM 4449 N N . PRO B 1 280 ? 4.906 5.684 11.641 1 98.81 280 PRO B N 1
ATOM 4450 C CA . PRO B 1 280 ? 4.484 5.637 10.242 1 98.81 280 PRO B CA 1
ATOM 4451 C C . PRO B 1 280 ? 3.924 4.277 9.836 1 98.81 280 PRO B C 1
ATOM 4453 O O . PRO B 1 280 ? 4.418 3.242 10.297 1 98.81 280 PRO B O 1
ATOM 4456 N N . SER B 1 281 ? 2.934 4.27 9.016 1 98.81 281 SER B N 1
ATOM 4457 C CA . SER B 1 281 ? 2.346 3.033 8.516 1 98.81 281 SER B CA 1
ATOM 4458 C C . SER B 1 281 ? 2.723 2.797 7.055 1 98.81 281 SER B C 1
ATOM 4460 O O . SER B 1 281 ? 2.244 3.502 6.164 1 98.81 281 SER B O 1
ATOM 4462 N N . ASP B 1 282 ? 3.477 1.752 6.789 1 98.38 282 ASP B N 1
ATOM 4463 C CA . ASP B 1 282 ? 3.799 1.404 5.41 1 98.38 282 ASP B CA 1
ATOM 4464 C C . ASP B 1 282 ? 2.58 0.836 4.684 1 98.38 282 ASP B C 1
ATOM 4466 O O . ASP B 1 282 ? 2.393 1.076 3.49 1 98.38 282 ASP B O 1
ATOM 4470 N N . ALA B 1 283 ? 1.797 0.081 5.379 1 98.38 283 ALA B N 1
ATOM 4471 C CA . ALA B 1 283 ? 0.594 -0.518 4.809 1 98.38 283 ALA B CA 1
ATOM 4472 C C . ALA B 1 283 ? -0.568 0.471 4.816 1 98.38 283 ALA B C 1
ATOM 4474 O O . ALA B 1 283 ? -0.684 1.296 5.727 1 98.38 283 ALA B O 1
ATOM 4475 N N . GLY B 1 284 ? -1.396 0.386 3.775 1 98.62 284 GLY B N 1
ATOM 4476 C CA . GLY B 1 284 ? -2.684 1.064 3.779 1 98.62 284 GLY B CA 1
ATOM 4477 C C . GLY B 1 284 ? -3.777 0.262 4.457 1 98.62 284 GLY B C 1
ATOM 4478 O O . GLY B 1 284 ? -3.494 -0.666 5.219 1 98.62 284 GLY B O 1
ATOM 4479 N N . ALA B 1 285 ? -4.965 0.613 4.156 1 98.88 285 ALA B N 1
ATOM 4480 C CA . ALA B 1 285 ? -6.125 -0.043 4.758 1 98.88 285 ALA B CA 1
ATOM 4481 C C . ALA B 1 285 ? -6.219 -1.501 4.316 1 98.88 285 ALA B C 1
ATOM 4483 O O . ALA B 1 285 ? -5.84 -1.843 3.193 1 98.88 285 ALA B O 1
ATOM 4484 N N . TRP B 1 286 ? -6.684 -2.328 5.188 1 98.38 286 TRP B N 1
ATOM 4485 C CA . TRP B 1 286 ? -6.93 -3.723 4.828 1 98.38 286 TRP B CA 1
ATOM 4486 C C . TRP B 1 286 ? -8.195 -4.242 5.504 1 98.38 286 TRP B C 1
ATOM 4488 O O . TRP B 1 286 ? -8.648 -3.682 6.504 1 98.38 286 TRP B O 1
ATOM 4498 N N . VAL B 1 287 ? -8.812 -5.246 4.941 1 98.69 287 VAL B N 1
ATOM 4499 C CA . VAL B 1 287 ? -10.039 -5.859 5.426 1 98.69 287 VAL B CA 1
ATOM 4500 C C . VAL B 1 287 ? -9.797 -7.34 5.719 1 98.69 287 VAL B C 1
ATOM 4502 O O . VAL B 1 287 ? -9.219 -8.055 4.902 1 98.69 287 VAL B O 1
ATOM 4505 N N . ARG B 1 288 ? -10.227 -7.777 6.875 1 98.5 288 ARG B N 1
ATOM 4506 C CA . ARG B 1 288 ? -10.141 -9.188 7.254 1 98.5 288 ARG B CA 1
ATOM 4507 C C . ARG B 1 288 ? -11.531 -9.766 7.504 1 98.5 288 ARG B C 1
ATOM 4509 O O . ARG B 1 288 ? -12.391 -9.109 8.102 1 98.5 288 ARG B O 1
ATOM 4516 N N . ILE B 1 289 ? -11.664 -10.938 7.02 1 95.56 289 ILE B N 1
ATOM 4517 C CA . ILE B 1 289 ? -12.93 -11.641 7.223 1 95.56 289 ILE B CA 1
ATOM 4518 C C . ILE B 1 289 ? -12.82 -12.547 8.445 1 95.56 289 ILE B C 1
ATOM 4520 O O . ILE B 1 289 ? -11.773 -13.141 8.703 1 95.56 289 ILE B O 1
ATOM 4524 N N . THR B 1 290 ? -13.812 -12.469 9.344 1 86.75 290 THR B N 1
ATOM 4525 C CA . THR B 1 290 ? -13.836 -13.305 10.539 1 86.75 290 THR B CA 1
ATOM 4526 C C . THR B 1 290 ? -14.961 -14.336 10.461 1 86.75 290 THR B C 1
ATOM 4528 O O . THR B 1 290 ? -16.047 -14.031 9.977 1 86.75 290 THR B O 1
ATOM 4531 N N . HIS B 1 291 ? -14.742 -15.648 10.203 1 65.38 291 HIS B N 1
ATOM 4532 C CA . HIS B 1 291 ? -15.797 -16.656 10.227 1 65.38 291 HIS B CA 1
ATOM 4533 C C . HIS B 1 291 ? -16.172 -17.031 11.648 1 65.38 291 HIS B C 1
ATOM 4535 O O . HIS B 1 291 ? -15.359 -16.922 12.562 1 65.38 291 HIS B O 1
#

Solvent-accessible surface area (backbone atoms only — not comparable to full-atom values): 28256 Å² total; per-residue (Å²): 132,82,76,75,74,76,72,75,56,60,82,48,57,66,82,45,39,32,40,22,41,22,28,23,28,36,60,49,44,49,27,81,40,85,58,100,40,55,55,55,25,11,20,32,30,30,30,40,19,26,27,86,32,38,41,31,40,36,29,36,40,92,41,79,81,84,42,69,54,47,50,52,46,31,56,74,67,36,42,58,37,32,71,47,74,50,62,86,72,64,75,52,23,45,42,31,41,63,38,32,46,19,31,39,46,23,38,36,53,20,56,61,66,41,37,53,37,46,58,19,40,32,52,24,30,34,51,28,45,74,70,42,66,43,42,48,40,44,38,43,19,50,51,23,37,17,36,26,30,32,77,34,35,20,18,54,83,65,24,30,70,36,44,34,43,37,56,84,51,50,28,36,34,33,34,77,78,43,76,54,60,51,50,61,50,50,62,74,38,46,71,58,33,62,53,52,17,51,53,51,49,52,51,44,66,67,37,38,34,46,68,48,47,41,52,49,24,31,50,45,10,40,74,75,57,53,42,40,69,70,58,47,63,60,46,53,86,38,43,92,37,40,81,36,46,36,27,33,84,14,28,38,41,36,37,27,32,66,92,28,42,66,61,34,46,52,50,28,40,76,64,71,46,64,63,49,82,34,27,66,20,50,35,24,41,50,46,28,47,53,132,133,83,75,76,72,77,72,74,58,59,84,49,55,65,82,46,38,31,41,21,42,22,27,23,26,37,59,50,45,49,28,81,40,84,59,98,40,57,56,55,26,13,21,32,30,30,31,40,20,27,27,84,32,38,42,32,40,36,29,36,40,91,42,82,80,84,41,68,54,47,49,52,45,33,57,74,68,37,42,57,36,32,70,48,72,49,61,86,71,64,75,53,25,45,42,31,42,64,40,33,46,18,32,39,45,23,36,38,52,21,55,61,65,41,37,54,38,46,61,19,42,32,50,24,31,33,50,28,44,75,69,42,66,43,42,49,40,42,39,44,20,48,51,23,38,17,36,26,30,32,79,34,37,20,19,54,82,63,23,30,72,36,45,34,45,38,56,83,50,50,28,36,33,34,35,78,77,43,76,55,60,52,51,61,49,50,62,74,39,45,70,56,32,62,52,52,17,51,54,52,50,53,52,42,67,67,38,38,35,48,67,50,49,40,53,48,26,30,52,45,10,39,74,76,56,53,41,39,69,70,58,47,63,61,46,54,84,38,42,92,36,37,80,36,47,35,26,32,83,15,27,38,40,38,38,26,32,65,94,27,43,65,61,32,48,52,50,28,41,76,64,72,44,64,65,49,82,34,27,66,21,49,35,24,39,51,48,26,47,52,133

Radius of gyration: 24.14 Å; Cα contacts (8 Å, |Δi|>4): 1461; chains: 2; bounding box: 79×69×67 Å

Foldseek 3Di:
DPPPPLPAADDQPQPWKKKKFWWWWFWQFWFWDDDPDLQQGFIWGKTFTWPPAKIKMKGADADDPPDPLLVVLCVVNRGHIDMDMDGDDDPQQRRNNSLRNNLRNLQRVCVRVVHDSQVSLQVSSSSCVVVLQHGYGSQCQAAFAGIKTFPGTGTVVNTDMDHEDDDPFKKKKKFFADGDGNNVLCVVQVVVSNVLSVVLSVVCVVPVYPLSCQVSSAVSQVSSPNCDPVNCVLQVVLCVQFSHWHGDRGMIITMGGPVSVVVSQVSSVVSVTHIDMIGGDRGHMDMDIDD/DPPPPLPAADDQPQPWKKKKFWWWWFWLFWFWDDDPDLQQGFIWGKTFTWPPAKIKMKGADADDPPDPLLVVLCVVNRGHIDMDMDGDDDPQQRRNNSLRNNLRNLQRVCVRVVHDSQVSLQVSSSSCVVVLQHGYGSQCQAAFAGIKTFPGTGTVVNTDMDHEDDDPFKKKKKFFADGDGNNVLCVVQVVVSNVLSVVLSVVCVVPVYPLSCQVSSAVSQVSSPNCDPVNCVLQVVLCVQFSHWHGDRGMIITMGGPVSVVVSQVSSVVSVTHIDMIGGDRGHMDMGIDD

Sequence (582 aa):
MRAARFKAKQGINNLMKVIVNVPLHVTSIWLPRYTNDPMTTGSLGAGIVIRPGLVMTIEGGEGTMGLRHIDEVLRRYNVNAVVKYETQAPLGFGYGMSAALTLGTALGVAALLRKPLLEAAQVAHEVEVNLGTGLGDVIAEFYGGGIEIRVKPGAPGVGVIDKIPYPNNLVILTHEFTREDTNVMLLRLRDKLEVLGKEFMGEIMREPTYENFVRLSMEFSRRIGFLTRDIEDNVRPCIKYLDGYYVKKGVLVLITHRDKADEASQCLSERGIHVRRFKPSDAGAWVRITHMRAARFKAKQGINNLMKVIVNVPLHVTSIWLPRYTNDPMTTGSLGAGIVIRPGLVMTIEGGEGTMGLRHIDEVLRRYNVNAVVKYETQAPLGFGYGMSAALTLGTALGVAALLRKPLLEAAQVAHEVEVNLGTGLGDVIAEFYGGGIEIRVKPGAPGVGVIDKIPYPNNLVILTHEFTREDTNVMLLRLRDKLEVLGKEFMGEIMREPTYENFVRLSMEFSRRIGFLTRDIEDNVRPCIKYLDGYYVKKGVLVLITHRDKADEASQCLSERGIHVRRFKPSDAGAWVRITH

pLDDT: mean 93.94, std 12.6, range [22.97, 98.94]

InterPro domains:
  IPR006204 GHMP kinase N-terminal domain [PF00288] (72-145)
  IPR012043 Pantoate kinase [MF_02223] (19-277)
  IPR012043 Pantoate kinase [PIRSF016896] (16-257)
  IPR012043 Pantoate kinase [PTHR42282] (16-252)
  IPR014721 Small ribosomal subunit protein uS5 domain 2-type fold, subgroup [G3DSA:3.30.230.10] (54-155)
  IPR020568 Ribosomal protein uS5 domain 2-type superfamily [SSF54211] (24-147)